Protein AF-A0A497AZU9-F1 (afdb_monomer)

Radius of gyration: 29.43 Å; Cα contacts (8 Å, |Δi|>4): 703; chains: 1; bounding box: 88×83×65 Å

Mean predicted aligned error: 16.85 Å

Secondary structure (DSSP, 8-state):
--SEEE-TTT--EEETTTS-EEEETTEEEEHHHHHHHEEE-TTT--EEEGGGEEEEEE-TTSPEEEHHHHHHTEEEBTTT--EEETTTS-EEE-TTS-EEEHHHHTTEEE-TTT--EEEGGGEEEPTTT--EEEHHHHHTTHHHHHHTS---BPPPPP--TT---SS------EEEEEEE--SS--HHHHHHH-S-EEE--S--SSSEEEE---B-HHHHHHHHHHHHHHTTT----TT-EEEEEEE-TT--HHHHHHHHHHHHHHHHHHHHTS-GGGTS-TTSBPP---TT-HHHHH--SHHHHHHHHHHTS---S-TT-TT-GGGGBSEE-HHHHHHSEEEEEEEEP---HHHHHHHHHHHHHHHHHHHHS-HHHHHHGGGGGG--SHHHHHHHIIIIII--HHHHHHHHHHHHHHHTT-----SSTTTSSS---------------------

pLDDT: mean 79.39, std 19.3, range [24.28, 98.5]

Foldseek 3Di:
DPQWAQAPQPRDIDGNPPFDWDADPNGIHGPVRCVVFWFQAPPPRHIDTPVQWDPVAAAPVRGTHGVVLQVVQWDAAPQPRDTDRNRHADWDADPPRHIHRPVRQVQWDAQPPPRHIDGQVQWDQDPPLRGTHHPVVVVVVLVVVQVLQFDWDAFAADDCPPAAAPLPVDFWKKKKKFDFQASDAPQVQCVVQARWTWDDNNQHSGHTIIIYHTAGHVSNLVRLVRQLVRCVPTHQDLSIWMKMWTAQVVPFPQLVLLLLLLCLLCVVLLLLLAAVSLVPDLQEDRDLDPLVDPQSVPDDHPVSSLCVLLVSQPFPDDLPDPPTSSCSYQFRCSCCVPPNIIMGTRHGHDSDSVVNVLVVLLSSLSSVQSVVDHSVVSVCLNVQVVPVDSVSSNVCCCVPRSVDPVSVVVSVVSSVVRVVVDDDDDPPVVVVPPPPDDPPDDDDDDDDDDDDDDD

Sequence (455 aa):
MDNMFTCKCCNKDFNKMSTRFHYVNDDPICHDCFTENYFSCGHCYKTKNNVEMSMQELNANHTPYCKDCVLNSIKACEHCGEEINILVDPCRSGNNGQYFHIHCRDLYGYCDDCGHWGLKEDLWQSPVSHRQYCSVCQEEGRDEIYLRNCSDFCSERLDLSNNTFKHLRDKRCFGIELECNDENLPYDKVRAETKFGSVHDGSLDCGSEFVSPILQGDKGYNQVKAICDVLKHANVGGCTGYHVHLDARKIDYLVAKKIWALYTVFEDVLFSILPQSRQENSYCRSSILDVSSSYFQAINSYEELEEYWYEHHDCDEDWNDHYNSSRYSGCNLHSYFNQRTIEIRYHSGTTNFEKIMNWVKINQAIFRYAEAHTLQEILDLRNFGNCKTNYGIIRRLFKEVVKSETLWKYYKTRFNKFSSENIQYGRCMKKSMYFTGQIDSVAVNGDATYYSVGG

Solvent-accessible surface area (backbone atoms only — not comparable to full-atom values): 26365 Å² total; per-residue (Å²): 135,87,54,65,47,58,15,74,82,78,71,47,75,46,45,68,90,85,45,72,63,46,72,59,96,86,40,48,30,42,47,67,61,34,67,74,45,33,46,58,20,64,79,82,67,45,79,42,50,52,89,44,48,33,92,86,47,55,46,100,84,73,34,39,31,34,47,68,59,58,64,70,32,52,40,55,16,74,78,83,60,50,83,39,39,68,81,78,45,77,60,42,77,50,99,82,81,41,38,23,45,49,77,60,48,70,48,43,43,53,15,76,80,82,63,51,74,45,49,42,90,62,33,49,64,39,93,81,65,68,48,34,26,37,63,69,58,52,73,69,42,49,70,66,57,57,61,73,38,47,74,75,41,78,45,41,88,60,84,71,73,94,63,48,51,85,85,33,70,59,81,66,40,31,35,44,39,37,30,31,47,26,68,83,63,64,59,70,55,43,58,73,70,35,41,40,14,30,39,78,85,66,87,61,94,38,24,39,34,36,32,47,30,74,25,41,25,35,62,26,52,49,45,52,43,42,48,19,64,72,37,64,81,61,41,54,40,92,86,28,40,27,35,40,33,37,65,28,80,89,53,52,49,70,41,51,52,29,40,53,47,46,50,56,73,39,40,74,54,57,50,42,53,39,64,70,71,51,76,76,38,82,75,26,32,78,71,76,74,58,82,82,38,66,66,64,69,61,54,82,47,56,64,51,49,52,50,54,53,52,73,66,33,86,56,97,61,66,94,84,48,94,77,43,68,51,55,28,26,26,73,13,57,60,41,35,78,77,71,29,21,41,33,38,35,64,42,64,31,62,51,52,50,70,61,54,54,55,48,53,53,47,52,53,23,49,48,55,40,28,68,76,49,56,61,64,66,53,57,52,59,63,70,53,68,83,43,93,41,74,68,50,51,45,53,43,46,29,59,75,48,47,64,36,73,70,58,40,57,56,48,51,56,35,27,61,58,41,53,76,75,60,92,80,89,76,77,71,73,55,76,76,59,80,78,79,73,79,84,74,81,78,77,90,74,87,79,91,77,90,80,88,84,90,131

Nearest PDB structures (foldseek):
  7v8f-assembly1_B  TM=9.271E-01  e=5.088E+00  Homo sapiens
  1wim-assembly1_A  TM=6.284E-01  e=4.067E+00  Homo sapiens
  7dwq-assembly1_D  TM=3.190E-01  e=1.485E+00  Acaryochloris marina MBIC11017
  8wmw-assembly1_D  TM=3.176E-01  e=1.756E+00  Rhodomonas salina

Structure (mmCIF, N/CA/C/O backbone):
data_AF-A0A497AZU9-F1
#
_entry.id   AF-A0A497AZU9-F1
#
loop_
_atom_site.group_PDB
_atom_site.id
_atom_site.type_symbol
_atom_site.label_atom_id
_atom_site.label_alt_id
_atom_site.label_comp_id
_atom_site.label_asym_id
_atom_site.label_entity_id
_atom_site.label_seq_id
_atom_site.pdbx_PDB_ins_code
_atom_site.Cartn_x
_atom_site.Cartn_y
_atom_site.Cartn_z
_atom_site.occupancy
_atom_site.B_iso_or_equiv
_atom_site.auth_seq_id
_atom_site.auth_comp_id
_atom_site.auth_asym_id
_atom_site.auth_atom_id
_atom_site.pdbx_PDB_model_num
ATOM 1 N N . MET A 1 1 ? 62.139 16.225 -14.802 1.00 50.78 1 MET A N 1
ATOM 2 C CA . MET A 1 1 ? 61.943 16.388 -16.256 1.00 50.78 1 MET A CA 1
ATOM 3 C C . MET A 1 1 ? 60.890 15.406 -16.797 1.00 50.78 1 MET A C 1
ATOM 5 O O . MET A 1 1 ? 60.751 15.314 -18.004 1.00 50.78 1 MET A O 1
ATOM 9 N N . ASP A 1 2 ? 60.062 14.771 -15.948 1.00 59.06 2 ASP A N 1
ATOM 10 C CA . ASP A 1 2 ? 59.327 13.544 -16.336 1.00 59.06 2 ASP A CA 1
ATOM 11 C C . ASP A 1 2 ? 57.818 13.730 -16.583 1.00 59.06 2 ASP A C 1
ATOM 13 O O . ASP A 1 2 ? 57.066 12.761 -16.619 1.00 59.06 2 ASP A O 1
ATOM 17 N N . ASN A 1 3 ? 57.350 14.969 -16.761 1.00 73.81 3 ASN A N 1
ATOM 18 C CA . ASN A 1 3 ? 55.922 15.260 -16.975 1.00 73.81 3 ASN A CA 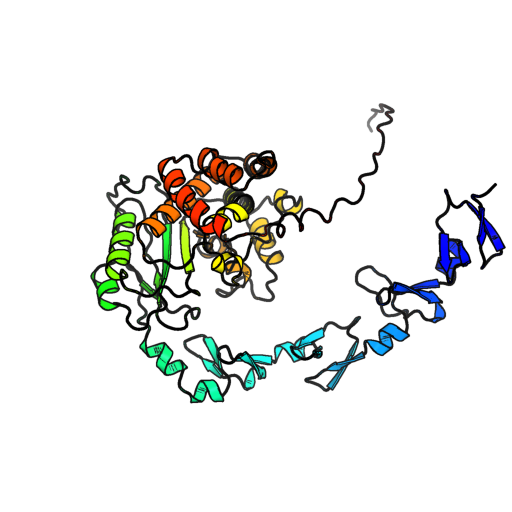1
ATOM 19 C C . ASN A 1 3 ? 55.583 15.620 -18.430 1.00 73.81 3 ASN A C 1
ATOM 21 O O . ASN A 1 3 ? 54.507 16.162 -18.687 1.00 73.81 3 ASN A O 1
ATOM 25 N N . MET A 1 4 ? 56.487 15.346 -19.374 1.00 82.31 4 MET A N 1
ATOM 26 C CA . MET A 1 4 ? 56.285 15.621 -20.796 1.00 82.31 4 MET A CA 1
ATOM 27 C C . MET A 1 4 ? 56.140 14.329 -21.595 1.00 82.31 4 MET A C 1
ATOM 29 O O . MET A 1 4 ? 56.933 13.405 -21.435 1.00 82.31 4 MET A O 1
ATOM 33 N N . PHE A 1 5 ? 55.133 14.287 -22.464 1.00 86.56 5 PHE A N 1
ATOM 34 C CA . PHE A 1 5 ? 54.976 13.254 -23.483 1.00 86.56 5 PHE A CA 1
ATOM 35 C C . PHE A 1 5 ? 55.081 13.874 -24.869 1.00 86.56 5 PHE A C 1
ATOM 37 O O . PHE A 1 5 ? 54.623 14.994 -25.081 1.00 86.56 5 PHE A O 1
ATOM 44 N N . THR A 1 6 ? 55.634 13.122 -25.815 1.00 90.56 6 THR A N 1
ATOM 45 C CA . THR A 1 6 ? 55.623 13.473 -27.236 1.00 90.56 6 THR A CA 1
ATOM 46 C C . THR A 1 6 ? 54.439 12.778 -27.894 1.00 90.56 6 THR A C 1
ATOM 48 O O . THR A 1 6 ? 54.322 11.555 -27.827 1.00 90.56 6 THR A O 1
ATOM 51 N N . CYS A 1 7 ? 53.546 13.541 -28.526 1.00 89.88 7 CYS A N 1
ATOM 52 C CA . CYS A 1 7 ? 52.411 12.977 -29.250 1.00 89.88 7 CYS A CA 1
ATOM 53 C C . CYS A 1 7 ? 52.904 12.128 -30.418 1.00 89.88 7 CYS A C 1
ATOM 55 O O . CYS A 1 7 ? 53.542 12.655 -31.329 1.00 89.88 7 CYS A O 1
ATOM 57 N N . LYS A 1 8 ? 52.537 10.845 -30.449 1.00 92.12 8 LYS A N 1
ATOM 58 C CA . LYS A 1 8 ? 52.919 9.939 -31.543 1.00 92.12 8 LYS A CA 1
ATOM 59 C C . LYS A 1 8 ? 52.416 10.394 -32.920 1.00 92.12 8 LYS A C 1
ATOM 61 O O . LYS A 1 8 ? 53.031 10.073 -33.930 1.00 92.12 8 LYS A O 1
ATOM 66 N N . CYS A 1 9 ? 51.303 11.129 -32.966 1.00 89.56 9 CYS A N 1
ATOM 67 C CA . CYS A 1 9 ? 50.663 11.546 -34.214 1.00 89.56 9 CYS A CA 1
ATOM 68 C C . CYS A 1 9 ? 51.294 12.806 -34.829 1.00 89.56 9 CYS A C 1
ATOM 70 O O . CYS A 1 9 ? 51.512 12.852 -36.035 1.00 89.56 9 CYS A O 1
ATOM 72 N N . CYS A 1 10 ? 51.579 13.836 -34.025 1.00 91.81 10 CYS A N 1
ATOM 73 C CA . CYS A 1 10 ? 52.077 15.128 -34.523 1.00 91.81 10 CYS A CA 1
ATOM 74 C C . CYS A 1 10 ? 53.505 15.471 -34.082 1.00 91.81 10 CYS A C 1
ATOM 76 O O . CYS A 1 10 ? 54.002 16.539 -34.438 1.00 91.81 10 CYS A O 1
ATOM 78 N N . ASN A 1 11 ? 54.157 14.596 -33.308 1.00 91.75 11 ASN A N 1
ATOM 79 C CA . ASN A 1 11 ? 55.500 14.772 -32.744 1.00 91.75 11 ASN A CA 1
ATOM 80 C C . ASN A 1 11 ? 55.682 16.048 -31.897 1.00 91.75 11 ASN A C 1
ATOM 82 O O . ASN A 1 11 ? 56.807 16.504 -31.705 1.00 91.75 11 ASN A O 1
ATOM 86 N N . LYS A 1 12 ? 54.591 16.639 -31.392 1.00 90.50 12 LYS A N 1
ATOM 87 C CA . LYS A 1 12 ? 54.638 17.784 -30.472 1.00 90.50 12 LYS A CA 1
ATOM 88 C C . LYS A 1 12 ? 54.647 17.308 -29.025 1.00 90.50 12 LYS A C 1
ATOM 90 O O . LYS A 1 12 ? 53.899 16.393 -28.672 1.00 90.50 12 LYS A O 1
ATOM 95 N N . ASP A 1 13 ? 55.433 17.979 -28.194 1.00 89.00 13 ASP A N 1
ATOM 96 C CA . ASP A 1 13 ? 55.491 17.706 -26.761 1.00 89.00 13 ASP A CA 1
ATOM 97 C C . ASP A 1 13 ? 54.335 18.384 -26.012 1.00 89.00 13 ASP A C 1
ATOM 99 O O . ASP A 1 13 ? 53.967 19.525 -26.302 1.00 89.00 13 ASP A O 1
ATOM 103 N N . PHE A 1 14 ? 53.768 17.694 -25.024 1.00 83.69 14 PHE A N 1
ATOM 104 C CA . PHE A 1 14 ? 52.689 18.201 -24.177 1.00 83.69 14 PHE A CA 1
ATOM 105 C C . PHE A 1 14 ? 52.859 17.765 -22.716 1.00 83.69 14 PHE A C 1
ATOM 107 O O . PHE A 1 14 ? 53.529 16.778 -22.407 1.00 83.69 14 PHE A O 1
ATOM 114 N N . ASN A 1 15 ? 52.274 18.537 -21.796 1.00 82.75 15 ASN A N 1
ATOM 115 C CA . ASN A 1 15 ? 52.433 18.340 -20.356 1.00 82.75 15 ASN A CA 1
ATOM 116 C C . ASN A 1 15 ? 51.293 17.488 -19.778 1.00 82.75 15 ASN A C 1
ATOM 118 O O . ASN A 1 15 ? 50.124 17.878 -19.826 1.00 82.75 15 ASN A O 1
ATOM 122 N N . LYS A 1 16 ? 51.653 16.366 -19.150 1.00 72.44 16 LYS A N 1
ATOM 123 C CA . LYS A 1 16 ? 50.732 15.386 -18.558 1.00 72.44 16 LYS A CA 1
ATOM 124 C C . LYS A 1 16 ? 49.787 15.969 -17.492 1.00 72.44 16 LYS A C 1
ATOM 126 O O . LYS A 1 16 ? 48.720 15.408 -17.273 1.00 72.44 16 LYS A O 1
ATOM 131 N N . MET A 1 17 ? 50.168 17.056 -16.812 1.00 72.19 17 MET A N 1
ATOM 132 C CA . MET A 1 17 ? 49.390 17.640 -15.706 1.00 72.19 17 MET A CA 1
ATOM 133 C C . MET A 1 17 ? 48.414 18.741 -16.133 1.00 72.19 17 MET A C 1
ATOM 135 O O . MET A 1 17 ? 47.488 19.039 -15.386 1.00 72.19 17 MET A O 1
ATOM 139 N N . SER A 1 18 ? 48.615 19.362 -17.297 1.00 70.38 18 SER A N 1
ATOM 140 C CA . SER A 1 18 ? 47.827 20.528 -17.730 1.00 70.38 18 SER A CA 1
ATOM 141 C C . SER A 1 18 ? 47.106 20.336 -19.060 1.00 70.38 18 SER A C 1
ATOM 143 O O . SER A 1 18 ? 46.336 21.206 -19.459 1.00 70.38 18 SER A O 1
ATOM 145 N N . THR A 1 19 ? 47.335 19.219 -19.755 1.00 75.62 19 THR A N 1
ATOM 146 C CA . THR A 1 19 ? 46.692 18.929 -21.041 1.00 75.62 19 THR A CA 1
ATOM 147 C C . THR A 1 19 ? 45.987 17.583 -21.002 1.00 75.62 19 THR A C 1
ATOM 149 O O . THR A 1 19 ? 46.532 16.592 -20.518 1.00 75.62 19 THR A O 1
ATOM 152 N N . ARG A 1 20 ? 44.752 17.546 -21.512 1.00 81.62 20 ARG A N 1
ATOM 153 C CA . ARG A 1 20 ? 44.037 16.292 -21.755 1.00 81.62 20 ARG A CA 1
ATOM 154 C C . ARG A 1 20 ? 44.795 15.515 -22.838 1.00 81.62 20 ARG A C 1
ATOM 156 O O . ARG A 1 20 ? 45.242 16.099 -23.823 1.00 81.62 20 ARG A O 1
ATOM 163 N N . PHE A 1 21 ? 44.952 14.212 -22.661 1.00 86.69 21 PHE A N 1
ATOM 164 C CA . PHE A 1 21 ? 45.625 13.333 -23.617 1.00 86.69 21 PHE A CA 1
ATOM 165 C C . PHE A 1 21 ? 45.051 11.919 -23.510 1.00 86.69 21 PHE A C 1
ATOM 167 O O . PHE A 1 21 ? 44.324 11.616 -22.562 1.00 86.69 21 PHE A O 1
ATOM 174 N N . HIS A 1 22 ? 45.364 11.071 -24.485 1.00 86.94 22 HIS A N 1
ATOM 175 C CA . HIS A 1 22 ? 44.808 9.726 -24.615 1.00 86.94 22 HIS A CA 1
ATOM 176 C C . HIS A 1 22 ? 45.905 8.710 -24.923 1.00 86.94 22 HIS A C 1
ATOM 178 O O . HIS A 1 22 ? 46.946 9.072 -25.467 1.00 86.94 22 HIS A O 1
ATOM 184 N N . TYR A 1 23 ? 45.661 7.440 -24.605 1.00 87.38 23 TYR A N 1
ATOM 185 C CA . TYR A 1 23 ? 46.525 6.334 -25.015 1.00 87.38 23 TYR A CA 1
ATOM 186 C C . TYR A 1 23 ? 45.858 5.532 -26.128 1.00 87.38 23 TYR A C 1
ATOM 188 O O . TYR A 1 23 ? 44.691 5.151 -26.013 1.00 87.38 23 TYR A O 1
ATOM 196 N N . VAL A 1 24 ? 46.609 5.253 -27.192 1.00 85.88 24 VAL A N 1
ATOM 197 C CA . VAL A 1 24 ? 46.179 4.383 -28.291 1.00 85.88 24 VAL A CA 1
ATOM 198 C C . VAL A 1 24 ? 47.286 3.368 -28.532 1.00 85.88 24 VAL A C 1
ATOM 200 O O . VAL A 1 24 ? 48.375 3.752 -28.937 1.00 85.88 24 VAL A O 1
ATOM 203 N N . ASN A 1 25 ? 47.022 2.084 -28.262 1.00 86.19 25 ASN A N 1
ATOM 204 C CA . ASN A 1 25 ? 48.032 1.014 -28.315 1.00 86.19 25 ASN A CA 1
ATOM 205 C C . ASN A 1 25 ? 49.316 1.371 -27.535 1.00 86.19 25 ASN A C 1
ATOM 207 O O . ASN A 1 25 ? 50.415 1.272 -28.070 1.00 86.19 25 ASN A O 1
ATOM 211 N N . ASP A 1 26 ? 49.152 1.847 -26.297 1.00 87.00 26 ASP A N 1
ATOM 212 C CA . ASP A 1 26 ? 50.219 2.296 -25.383 1.00 87.00 26 ASP A CA 1
ATOM 213 C C . ASP A 1 26 ? 51.006 3.552 -25.811 1.00 87.00 26 ASP A C 1
ATOM 215 O O . ASP A 1 26 ? 51.790 4.084 -25.022 1.00 87.00 26 ASP A O 1
ATOM 219 N N . ASP A 1 27 ? 50.738 4.109 -26.995 1.00 90.62 27 ASP A N 1
ATOM 220 C CA . ASP A 1 27 ? 51.328 5.369 -27.445 1.00 90.62 27 ASP A CA 1
ATOM 221 C C . ASP A 1 27 ? 50.513 6.583 -26.936 1.00 90.62 27 ASP A C 1
ATOM 223 O O . ASP A 1 27 ? 49.280 6.604 -27.062 1.00 90.62 27 ASP A O 1
ATOM 227 N N . PRO A 1 28 ? 51.162 7.627 -26.379 1.00 90.19 28 PRO A N 1
ATOM 228 C CA . PRO A 1 28 ? 50.486 8.845 -25.945 1.00 90.19 28 PRO A CA 1
ATOM 229 C C . PRO A 1 28 ? 50.124 9.745 -27.142 1.00 90.19 28 PRO A C 1
ATOM 231 O O . PRO A 1 28 ? 50.972 10.124 -27.955 1.00 90.19 28 PRO A O 1
ATOM 234 N N . ILE A 1 29 ? 48.854 10.141 -27.220 1.00 90.69 29 ILE A N 1
ATOM 235 C CA . ILE A 1 29 ? 48.280 11.017 -28.249 1.00 90.69 29 ILE A CA 1
ATOM 236 C C . ILE A 1 29 ? 47.712 12.271 -27.573 1.00 90.69 29 ILE A C 1
ATOM 238 O O . ILE A 1 29 ? 46.953 12.171 -26.607 1.00 90.69 29 ILE A O 1
ATOM 242 N N . CYS A 1 30 ? 48.060 13.465 -28.063 1.00 89.38 30 CYS A N 1
ATOM 243 C CA . CYS A 1 30 ? 47.463 14.705 -27.557 1.00 89.38 30 CYS A CA 1
ATOM 244 C C . CYS A 1 30 ? 45.961 14.775 -27.891 1.00 89.38 30 CYS A C 1
ATOM 246 O O . CYS A 1 30 ? 45.497 14.120 -28.824 1.00 89.38 30 CYS A O 1
ATOM 248 N N . HIS A 1 31 ? 45.195 15.572 -27.139 1.00 88.88 31 HIS A N 1
ATOM 249 C CA . HIS A 1 31 ? 43.743 15.661 -27.326 1.00 88.88 31 HIS A CA 1
ATOM 250 C C . HIS A 1 31 ? 43.326 15.999 -28.764 1.00 88.88 31 HIS A C 1
ATOM 252 O O . HIS A 1 31 ? 42.463 15.309 -29.295 1.00 88.88 31 HIS A O 1
ATOM 258 N N . ASP A 1 32 ? 43.974 16.981 -29.393 1.00 88.75 32 ASP A N 1
ATOM 259 C CA . ASP A 1 32 ? 43.631 17.435 -30.748 1.00 88.75 32 ASP A CA 1
ATOM 260 C C . ASP A 1 32 ? 43.850 16.328 -31.789 1.00 88.75 32 ASP A C 1
ATOM 262 O O . ASP A 1 32 ? 42.967 16.013 -32.578 1.00 88.75 32 ASP A O 1
ATOM 266 N N . CYS A 1 33 ? 45.000 15.647 -31.743 1.00 90.38 33 CYS A N 1
ATOM 267 C CA . CYS A 1 33 ? 45.255 14.532 -32.656 1.00 90.38 33 CYS A CA 1
ATOM 268 C C . CYS A 1 33 ? 44.331 13.343 -32.392 1.00 90.38 33 CYS A C 1
ATOM 270 O O . CYS A 1 33 ? 44.035 12.587 -33.319 1.00 90.38 33 CYS A O 1
ATOM 272 N N . PHE A 1 34 ? 43.899 13.154 -31.142 1.00 89.81 34 PHE A N 1
ATOM 273 C CA . PHE A 1 34 ? 42.911 12.138 -30.825 1.00 89.81 34 PHE A CA 1
ATOM 274 C C . PHE A 1 34 ? 41.572 12.481 -31.467 1.00 89.81 34 PHE A C 1
ATOM 276 O O . PHE A 1 34 ? 41.065 11.655 -32.206 1.00 89.81 34 PHE A O 1
ATOM 283 N N . THR A 1 35 ? 41.030 13.683 -31.263 1.00 87.69 35 THR A N 1
ATOM 284 C CA . THR A 1 35 ? 39.728 14.068 -31.832 1.00 87.69 35 THR A CA 1
ATOM 285 C C . THR A 1 35 ? 39.740 14.121 -33.362 1.00 87.69 35 THR A C 1
ATOM 287 O O . THR A 1 35 ? 38.735 13.793 -33.988 1.00 87.69 35 THR A O 1
ATOM 290 N N . GLU A 1 36 ? 40.876 14.457 -33.978 1.00 90.81 36 GLU A N 1
ATOM 291 C CA . GLU A 1 36 ? 41.043 14.445 -35.438 1.00 90.81 36 GLU A CA 1
ATOM 292 C C . GLU A 1 36 ? 41.053 13.030 -36.042 1.00 90.81 36 GLU A C 1
ATOM 294 O O . GLU A 1 36 ? 40.518 12.825 -37.133 1.00 90.81 36 GLU A O 1
ATOM 299 N N . ASN A 1 37 ? 41.641 12.039 -35.357 1.00 91.12 37 ASN A N 1
ATOM 300 C CA . ASN A 1 37 ? 41.957 10.737 -35.967 1.00 91.12 37 ASN A CA 1
ATOM 301 C C . ASN A 1 37 ? 41.270 9.531 -35.312 1.00 91.12 37 ASN A C 1
ATOM 303 O O . ASN A 1 37 ? 41.225 8.458 -35.918 1.00 91.12 37 ASN A O 1
ATOM 307 N N . TYR A 1 38 ? 40.753 9.677 -34.095 1.00 92.25 38 TYR A N 1
ATOM 308 C CA . TYR A 1 38 ? 40.245 8.585 -33.275 1.00 92.25 38 TYR A CA 1
ATOM 309 C C . TYR A 1 38 ? 38.966 8.959 -32.527 1.00 92.25 38 TYR A C 1
ATOM 311 O O . TYR A 1 38 ? 38.677 10.117 -32.231 1.00 92.25 38 TYR A O 1
ATOM 319 N N . PHE A 1 39 ? 38.233 7.926 -32.136 1.00 89.38 39 PHE A N 1
ATOM 320 C CA . PHE A 1 39 ? 37.086 8.040 -31.250 1.00 89.38 39 PHE A CA 1
ATOM 321 C C . PHE A 1 39 ? 36.972 6.793 -30.373 1.00 89.38 39 PHE A C 1
ATOM 323 O O . PHE A 1 39 ? 37.535 5.739 -30.680 1.00 89.38 39 PHE A O 1
ATOM 330 N N . SER A 1 40 ? 36.213 6.897 -29.287 1.00 88.88 40 SER A N 1
ATOM 331 C CA . SER A 1 40 ? 35.855 5.745 -28.458 1.00 88.88 40 SER A CA 1
ATOM 332 C C . SER A 1 40 ? 34.475 5.240 -28.860 1.00 88.88 40 SER A C 1
ATOM 334 O O . SER A 1 40 ? 33.505 5.992 -28.799 1.00 88.88 40 SER A O 1
ATOM 336 N N . CYS A 1 41 ? 34.377 3.972 -29.263 1.00 87.44 41 CYS A N 1
ATOM 337 C CA . CYS A 1 41 ? 33.104 3.377 -29.667 1.00 87.44 41 CYS A CA 1
ATOM 338 C C . CYS A 1 41 ? 32.145 3.252 -28.475 1.00 87.44 41 CYS A C 1
ATOM 340 O O . CYS A 1 41 ? 32.493 2.645 -27.462 1.00 87.44 41 CYS A O 1
ATOM 342 N N . GLY A 1 42 ? 30.912 3.739 -28.625 1.00 85.81 42 GLY A N 1
ATOM 343 C CA . GLY A 1 42 ? 29.888 3.705 -27.576 1.00 85.81 42 GLY A CA 1
ATOM 344 C C . GLY A 1 42 ? 29.380 2.310 -27.178 1.00 85.81 42 GLY A C 1
ATOM 345 O O . GLY A 1 42 ? 28.653 2.214 -26.193 1.00 85.81 42 GLY A O 1
ATOM 346 N N . HIS A 1 43 ? 29.735 1.247 -27.917 1.00 86.12 43 HIS A N 1
ATOM 347 C CA . HIS A 1 43 ? 29.307 -0.134 -27.639 1.00 86.12 43 HIS A CA 1
ATOM 348 C C . HIS A 1 43 ? 30.439 -1.025 -27.114 1.00 86.12 43 HIS A C 1
ATOM 350 O O . HIS A 1 43 ? 30.325 -1.603 -26.038 1.00 86.12 43 HIS A O 1
ATOM 356 N N . CYS A 1 44 ? 31.550 -1.145 -27.852 1.00 88.31 44 CYS A N 1
ATOM 357 C CA . CYS A 1 44 ? 32.672 -1.986 -27.420 1.00 88.31 44 CYS A CA 1
ATOM 358 C C . CYS A 1 44 ? 33.691 -1.252 -26.536 1.00 88.31 44 CYS A C 1
ATOM 360 O O . CYS A 1 44 ? 34.639 -1.883 -26.071 1.00 88.31 44 CYS A O 1
ATOM 362 N N . TYR A 1 45 ? 33.534 0.065 -26.346 1.00 87.62 45 TYR A N 1
ATOM 363 C CA . TYR A 1 45 ? 34.415 0.943 -25.562 1.00 87.62 45 TYR A CA 1
ATOM 364 C C . TYR A 1 45 ? 35.882 0.973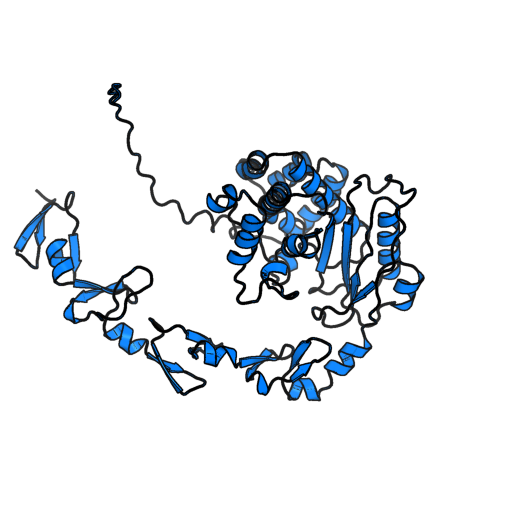 -26.016 1.00 87.62 45 TYR A C 1
ATOM 366 O O . TYR A 1 45 ? 36.740 1.527 -25.331 1.00 87.62 45 TYR A O 1
ATOM 374 N N . LYS A 1 46 ? 36.184 0.402 -27.186 1.00 88.19 46 LYS A N 1
ATOM 375 C CA . LYS A 1 46 ? 37.522 0.424 -27.779 1.00 88.1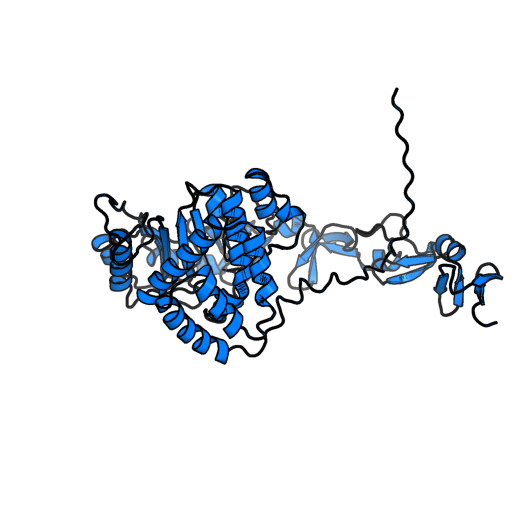9 46 LYS A CA 1
ATOM 376 C C . LYS A 1 46 ? 37.749 1.740 -28.512 1.00 88.19 46 LYS A C 1
ATOM 378 O O . LYS A 1 46 ? 36.849 2.239 -29.192 1.00 88.19 46 LYS A O 1
ATOM 383 N N . THR A 1 47 ? 38.975 2.245 -28.422 1.00 91.19 47 THR A N 1
ATOM 384 C CA . THR A 1 47 ? 39.454 3.317 -29.294 1.00 91.19 47 THR A CA 1
ATOM 385 C C . THR A 1 47 ? 39.575 2.790 -30.718 1.00 91.19 47 THR A C 1
ATOM 387 O O . THR A 1 47 ? 40.188 1.747 -30.952 1.00 91.19 47 THR A O 1
ATOM 390 N N . LYS A 1 48 ? 38.981 3.507 -31.665 1.00 91.75 48 LYS A N 1
ATOM 391 C CA . LYS A 1 48 ? 38.929 3.168 -33.086 1.00 91.75 48 LYS A CA 1
ATOM 392 C C . LYS A 1 48 ? 39.389 4.356 -33.915 1.00 91.75 48 LYS A C 1
ATOM 394 O O . LYS A 1 48 ? 39.316 5.495 -33.454 1.00 91.75 48 LYS A O 1
ATOM 399 N N . ASN A 1 49 ? 39.879 4.100 -35.124 1.00 92.88 49 ASN A N 1
ATOM 400 C CA . ASN A 1 49 ? 40.197 5.186 -36.043 1.00 92.88 49 ASN A CA 1
ATOM 401 C C . ASN A 1 49 ? 38.894 5.800 -36.579 1.00 92.88 49 ASN A C 1
ATOM 403 O O . ASN A 1 49 ? 37.934 5.074 -36.829 1.00 92.88 49 ASN A O 1
ATOM 407 N N . ASN A 1 50 ? 38.857 7.112 -36.811 1.00 91.31 50 ASN A N 1
ATOM 408 C CA . ASN A 1 50 ? 37.679 7.811 -37.333 1.00 91.31 50 ASN A CA 1
ATOM 409 C C . ASN A 1 50 ? 37.158 7.235 -38.666 1.00 91.31 50 ASN A C 1
ATOM 411 O O . ASN A 1 50 ? 35.965 7.331 -38.942 1.00 91.31 50 ASN A O 1
ATOM 415 N N . VAL A 1 51 ? 37.987 6.554 -39.467 1.00 91.00 51 VAL A N 1
ATOM 416 C CA . VAL A 1 51 ? 37.523 5.845 -40.680 1.00 91.00 51 VAL A CA 1
ATOM 417 C C . VAL A 1 51 ? 36.628 4.633 -40.385 1.00 91.00 51 VAL A C 1
ATOM 419 O O . VAL A 1 51 ? 35.848 4.211 -41.243 1.00 91.00 51 VAL A O 1
ATOM 422 N N . GLU A 1 52 ? 36.729 4.059 -39.185 1.00 91.44 52 GLU A N 1
ATOM 423 C CA . GLU A 1 52 ? 35.896 2.953 -38.698 1.00 91.44 52 GLU A CA 1
ATOM 424 C C . GLU A 1 52 ? 34.613 3.454 -38.020 1.00 91.44 52 GLU A C 1
ATOM 426 O O . GLU A 1 52 ? 33.807 2.641 -37.569 1.00 91.44 52 GLU A O 1
ATOM 431 N N . MET A 1 53 ? 34.412 4.770 -37.931 1.00 89.56 53 MET A N 1
ATOM 432 C CA . MET A 1 53 ? 33.230 5.374 -37.327 1.00 89.56 53 MET A CA 1
ATOM 433 C C . MET A 1 53 ? 31.995 5.167 -38.206 1.00 89.56 53 MET A C 1
ATOM 435 O O . MET A 1 53 ? 32.043 5.341 -39.427 1.00 89.56 53 MET A O 1
ATOM 439 N N . SER A 1 54 ? 30.874 4.819 -37.580 1.00 86.56 54 SER A N 1
ATOM 440 C CA . SER A 1 54 ? 29.554 4.959 -38.183 1.00 86.56 54 SER A CA 1
ATOM 441 C C . SER A 1 54 ? 29.086 6.395 -37.963 1.00 86.56 54 SER A C 1
ATOM 443 O O . SER A 1 54 ? 28.824 6.798 -36.834 1.00 86.56 54 SER A O 1
ATOM 445 N N . MET A 1 55 ? 29.020 7.193 -39.033 1.00 71.31 55 MET A N 1
ATOM 446 C CA . MET A 1 55 ? 28.616 8.605 -38.936 1.00 71.31 55 MET A CA 1
ATOM 447 C C . MET A 1 55 ? 27.112 8.798 -38.706 1.00 71.31 55 MET A C 1
ATOM 449 O O . MET A 1 55 ? 26.683 9.908 -38.412 1.00 71.31 55 MET A O 1
ATOM 453 N N . GLN A 1 56 ? 26.315 7.744 -38.880 1.00 72.69 56 GLN A N 1
ATOM 454 C CA . GLN A 1 56 ? 24.855 7.809 -38.808 1.00 72.69 56 GLN A CA 1
ATOM 455 C C . GLN A 1 56 ? 24.304 7.294 -37.475 1.00 72.69 56 GLN A C 1
ATOM 457 O O . GLN A 1 56 ? 23.140 7.531 -37.175 1.00 72.69 56 GLN A O 1
ATOM 462 N N . GLU A 1 57 ? 25.129 6.626 -36.665 1.00 76.12 57 GLU A N 1
ATOM 463 C CA . GLU A 1 57 ? 24.665 5.903 -35.484 1.00 76.12 57 GLU A CA 1
ATOM 464 C C . GLU A 1 57 ? 25.378 6.393 -34.219 1.00 76.12 57 GLU A C 1
ATOM 466 O O . GLU A 1 57 ? 26.567 6.130 -34.000 1.00 76.12 57 GLU A O 1
ATOM 471 N N . LEU A 1 58 ? 24.627 7.120 -33.389 1.00 80.81 58 LEU A N 1
ATOM 472 C CA . LEU A 1 58 ? 25.050 7.638 -32.091 1.00 80.81 58 LEU A CA 1
ATOM 473 C C . LEU A 1 58 ? 24.224 6.987 -30.979 1.00 80.81 58 LEU A C 1
ATOM 475 O O . LEU A 1 58 ? 23.033 6.737 -31.148 1.00 80.81 58 LEU A O 1
ATOM 479 N N . ASN A 1 59 ? 24.839 6.766 -29.819 1.00 75.75 59 ASN A N 1
ATOM 480 C CA . ASN A 1 59 ? 24.108 6.360 -28.619 1.00 75.75 59 ASN A CA 1
ATOM 481 C C . ASN A 1 59 ? 23.370 7.549 -27.966 1.00 75.75 59 ASN A C 1
ATOM 483 O O . ASN A 1 59 ? 23.570 8.705 -28.342 1.00 75.75 59 ASN A O 1
ATOM 487 N N . ALA A 1 60 ? 22.587 7.283 -26.914 1.00 74.62 60 ALA A N 1
ATOM 488 C CA . ALA A 1 60 ? 21.844 8.305 -26.160 1.00 74.62 60 ALA A CA 1
A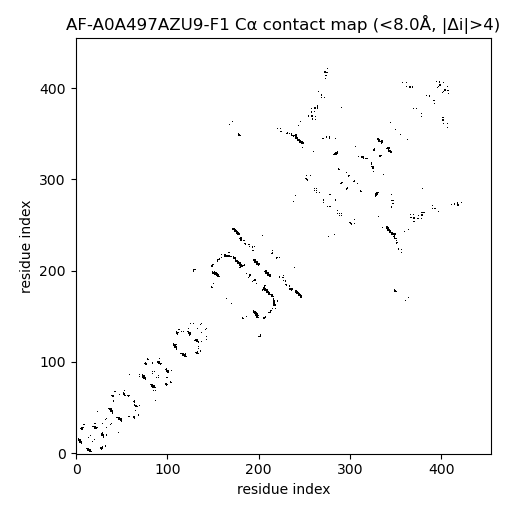TOM 489 C C . ALA A 1 60 ? 22.713 9.454 -25.593 1.00 74.62 60 ALA A C 1
ATOM 491 O O . ALA A 1 60 ? 22.216 10.549 -25.345 1.00 74.62 60 ALA A O 1
ATOM 492 N N . ASN A 1 61 ? 24.021 9.233 -25.427 1.00 77.62 61 ASN A N 1
ATOM 493 C CA . ASN A 1 61 ? 24.990 10.230 -24.961 1.00 77.62 61 ASN A CA 1
ATOM 494 C C . ASN A 1 61 ? 25.759 10.897 -26.120 1.00 77.62 61 ASN A C 1
ATOM 496 O O . ASN A 1 61 ? 26.837 11.448 -25.896 1.00 77.62 61 ASN A O 1
ATOM 500 N N . HIS A 1 62 ? 25.254 10.821 -27.356 1.00 82.12 62 HIS A N 1
ATOM 501 C CA . HIS A 1 62 ? 25.884 11.358 -28.570 1.00 82.12 62 HIS A CA 1
ATOM 502 C C . HIS A 1 62 ? 27.289 10.795 -28.860 1.00 82.12 62 HIS A C 1
ATOM 504 O O . HIS A 1 62 ? 28.134 11.466 -29.453 1.00 82.12 62 HIS A O 1
ATOM 510 N N . THR A 1 63 ? 27.565 9.555 -28.445 1.00 84.25 63 THR A N 1
ATOM 511 C CA . THR A 1 63 ? 28.834 8.868 -28.734 1.00 84.25 63 THR A CA 1
ATOM 512 C C . THR A 1 63 ? 28.673 7.950 -29.950 1.00 84.25 63 THR A C 1
ATOM 514 O O . THR A 1 63 ? 27.723 7.165 -29.970 1.00 84.25 63 THR A O 1
ATOM 517 N N . PRO A 1 64 ? 29.585 7.988 -30.937 1.00 89.44 64 PRO A N 1
ATOM 518 C CA . PRO A 1 64 ? 29.465 7.178 -32.144 1.00 89.44 64 PRO A CA 1
ATOM 519 C C . PRO A 1 64 ? 29.820 5.703 -31.939 1.00 89.44 64 PRO A C 1
ATOM 521 O O . PRO A 1 64 ? 30.616 5.332 -31.068 1.00 89.44 64 PRO A O 1
ATOM 524 N N . TYR A 1 65 ? 29.256 4.850 -32.793 1.00 90.81 65 TYR A N 1
ATOM 525 C CA . TYR A 1 65 ? 29.610 3.434 -32.880 1.00 90.81 65 TYR A CA 1
ATOM 526 C C . TYR A 1 65 ? 30.656 3.171 -33.968 1.00 90.81 65 TYR A C 1
ATOM 528 O O . TYR A 1 65 ? 30.795 3.930 -34.924 1.00 90.81 65 TYR A O 1
ATOM 536 N N . CYS A 1 66 ? 31.405 2.073 -33.844 1.00 92.25 66 CYS A N 1
ATOM 537 C CA . CYS A 1 66 ? 32.259 1.597 -34.931 1.00 92.25 66 CYS A CA 1
ATOM 538 C C . CYS A 1 66 ? 31.484 0.673 -35.874 1.00 92.25 66 CYS A C 1
ATOM 540 O O . CYS A 1 66 ? 30.609 -0.068 -35.425 1.00 92.25 66 CYS A O 1
ATOM 542 N N . LYS A 1 67 ? 31.857 0.661 -37.158 1.00 92.00 67 LYS A N 1
ATOM 543 C CA . LYS A 1 67 ? 31.216 -0.132 -38.222 1.00 92.00 67 LYS A CA 1
ATOM 544 C C . LYS A 1 67 ? 31.050 -1.608 -37.850 1.00 92.00 67 LYS A C 1
ATOM 546 O O . LYS A 1 67 ? 29.978 -2.160 -38.050 1.00 92.00 67 LYS A O 1
ATOM 551 N N . ASP A 1 68 ? 32.058 -2.221 -37.229 1.00 91.50 68 ASP A N 1
ATOM 552 C CA . ASP A 1 68 ? 31.969 -3.622 -36.789 1.00 91.50 68 ASP A CA 1
ATOM 553 C C . ASP A 1 68 ? 30.865 -3.851 -35.749 1.00 91.50 68 ASP A C 1
ATOM 555 O O . ASP A 1 68 ? 30.206 -4.885 -35.767 1.00 91.50 68 ASP A O 1
ATOM 559 N N . CYS A 1 69 ? 30.674 -2.919 -34.809 1.00 90.19 69 CYS A N 1
ATOM 560 C CA . CYS A 1 69 ? 29.639 -3.061 -33.783 1.00 90.19 69 CYS A CA 1
ATOM 561 C C . CYS A 1 69 ? 28.252 -2.960 -34.412 1.00 90.19 69 CYS A C 1
ATOM 563 O O . CYS A 1 69 ? 27.412 -3.791 -34.101 1.00 90.19 69 CYS A O 1
ATOM 565 N N . VAL A 1 70 ? 28.079 -2.007 -35.332 1.00 89.56 70 VAL A N 1
ATOM 566 C CA . VAL A 1 70 ? 26.852 -1.803 -36.116 1.00 89.56 70 VAL A CA 1
ATOM 567 C C . VAL A 1 70 ? 26.512 -3.036 -36.959 1.00 89.56 70 VAL A C 1
ATOM 569 O O . VAL A 1 70 ? 25.387 -3.513 -36.958 1.00 89.56 70 VAL A O 1
ATOM 572 N N . LEU A 1 71 ? 27.491 -3.624 -37.649 1.00 89.38 71 LEU A N 1
ATOM 573 C CA . LEU A 1 71 ? 27.244 -4.819 -38.463 1.00 89.38 71 LEU A CA 1
ATOM 574 C C . LEU A 1 71 ? 26.901 -6.047 -37.607 1.00 89.38 71 LEU A C 1
ATOM 576 O O . LEU A 1 71 ? 26.050 -6.848 -37.978 1.00 89.38 71 LEU A O 1
ATOM 580 N N . ASN A 1 72 ? 27.541 -6.199 -36.445 1.00 90.00 72 ASN A N 1
ATOM 581 C CA . ASN A 1 72 ? 27.292 -7.334 -35.553 1.00 90.00 72 ASN A CA 1
ATOM 582 C C . ASN A 1 72 ? 25.989 -7.205 -34.746 1.00 90.00 72 ASN A C 1
ATOM 584 O O . ASN A 1 72 ? 25.512 -8.206 -34.192 1.00 90.00 72 ASN A O 1
ATOM 588 N N . SER A 1 73 ? 25.415 -6.004 -34.663 1.00 88.62 73 SER A N 1
ATOM 589 C CA . SER A 1 73 ? 24.142 -5.741 -33.993 1.00 88.62 73 SER A CA 1
ATOM 590 C C . SER A 1 73 ? 22.923 -5.960 -34.879 1.00 88.62 73 SER A C 1
ATOM 592 O O . SER A 1 73 ? 21.811 -5.974 -34.358 1.00 88.62 73 SER A O 1
ATOM 594 N N . ILE A 1 74 ? 23.103 -6.216 -36.175 1.00 91.50 74 ILE A N 1
ATOM 595 C CA . ILE A 1 74 ? 21.995 -6.603 -37.048 1.00 91.50 74 ILE A CA 1
ATOM 596 C C . ILE A 1 74 ? 21.505 -8.005 -36.643 1.00 91.50 74 ILE A C 1
ATOM 598 O O . ILE A 1 74 ? 22.285 -8.960 -36.497 1.00 91.50 74 ILE A O 1
ATOM 602 N N . LYS A 1 75 ? 20.202 -8.109 -36.386 1.00 92.19 75 LYS A N 1
ATOM 603 C CA . LYS A 1 75 ? 19.456 -9.327 -36.048 1.00 92.19 75 LYS A CA 1
ATOM 604 C C . LYS A 1 75 ? 18.206 -9.384 -36.913 1.00 92.19 75 LYS A C 1
ATOM 606 O O . LYS A 1 75 ? 17.676 -8.347 -37.279 1.00 92.19 75 LYS A O 1
ATOM 611 N N . ALA A 1 76 ? 17.717 -10.579 -37.218 1.00 92.81 76 ALA A N 1
ATOM 612 C CA . ALA A 1 76 ? 16.410 -10.717 -37.849 1.00 92.81 76 ALA A CA 1
ATOM 613 C C . ALA A 1 76 ? 15.311 -10.622 -36.785 1.00 92.81 76 ALA A C 1
ATOM 615 O O . ALA A 1 76 ? 15.448 -11.182 -35.693 1.00 92.81 76 ALA A O 1
ATOM 616 N N . CYS A 1 77 ? 14.222 -9.931 -37.108 1.00 91.31 77 CYS A N 1
ATOM 617 C CA . CYS A 1 77 ? 13.009 -9.971 -36.316 1.00 91.31 77 CYS A CA 1
ATOM 618 C C . CYS A 1 77 ? 12.398 -11.373 -36.376 1.00 91.31 77 CYS A C 1
ATOM 620 O O . CYS A 1 77 ? 12.095 -11.867 -37.456 1.00 91.31 77 CYS A O 1
ATOM 622 N N . GLU A 1 78 ? 12.124 -11.976 -35.224 1.00 89.50 78 GLU A N 1
ATOM 623 C CA . GLU A 1 78 ? 11.551 -13.325 -35.157 1.00 89.50 78 GLU A CA 1
ATOM 624 C C . GLU A 1 78 ? 10.141 -13.418 -35.775 1.00 89.50 78 GLU A C 1
ATOM 626 O O . GLU A 1 78 ? 9.744 -14.473 -36.255 1.00 89.50 78 GLU A O 1
ATOM 631 N N . HIS A 1 79 ? 9.379 -12.319 -35.772 1.00 89.25 79 HIS A N 1
ATOM 632 C CA . HIS A 1 79 ? 8.018 -12.296 -36.311 1.00 89.25 79 HIS A CA 1
ATOM 633 C C . HIS A 1 79 ? 7.980 -12.011 -37.817 1.00 89.25 79 HIS A C 1
ATOM 635 O O . HIS A 1 79 ? 7.441 -12.805 -38.580 1.00 89.25 79 HIS A O 1
ATOM 641 N N . CYS A 1 80 ? 8.533 -10.873 -38.254 1.00 91.81 80 CYS A N 1
ATOM 642 C CA . CYS A 1 80 ? 8.430 -10.439 -39.651 1.00 91.81 80 CYS A CA 1
ATOM 643 C C . CYS A 1 80 ? 9.638 -10.820 -40.519 1.00 91.81 80 CYS A C 1
ATOM 645 O O . CYS A 1 80 ? 9.568 -10.681 -41.734 1.00 91.81 80 CYS A O 1
ATOM 647 N N . GLY A 1 81 ? 10.744 -11.280 -39.927 1.00 90.56 81 GLY A N 1
ATOM 648 C CA . GLY A 1 81 ? 11.973 -11.639 -40.643 1.00 90.56 81 GLY A CA 1
ATOM 649 C C . GLY A 1 81 ? 12.840 -10.457 -41.090 1.00 90.56 81 GLY A C 1
ATOM 650 O O . GLY A 1 81 ? 13.979 -10.677 -41.493 1.00 90.56 81 GLY A O 1
ATOM 651 N N . GLU A 1 82 ? 12.339 -9.225 -40.992 1.00 94.00 82 GLU A N 1
ATOM 652 C CA . GLU A 1 82 ? 13.072 -8.009 -41.362 1.00 94.00 82 GLU A CA 1
ATOM 653 C C . GLU A 1 82 ? 14.256 -7.735 -40.421 1.00 94.00 82 GLU A C 1
ATOM 655 O O . GLU A 1 82 ? 14.247 -8.125 -39.248 1.00 94.00 82 GLU A O 1
ATOM 660 N N . GLU A 1 83 ? 15.278 -7.055 -40.935 1.00 93.12 83 GLU A N 1
ATOM 661 C CA . GLU A 1 83 ? 16.487 -6.714 -40.180 1.00 93.12 83 GLU A CA 1
ATOM 662 C C . GLU A 1 83 ? 16.217 -5.646 -39.105 1.00 93.12 83 GLU A C 1
ATOM 664 O O . GLU A 1 83 ? 15.507 -4.672 -39.334 1.00 93.12 83 GLU A O 1
ATOM 669 N N . ILE A 1 84 ? 16.824 -5.831 -37.933 1.00 91.25 84 ILE A N 1
ATOM 670 C CA . ILE A 1 84 ? 16.815 -4.932 -36.777 1.00 91.25 84 ILE A CA 1
ATOM 671 C C . ILE A 1 84 ? 18.264 -4.667 -36.390 1.00 91.25 84 ILE A C 1
ATOM 673 O O . ILE A 1 84 ? 18.987 -5.606 -36.044 1.00 91.25 84 ILE A O 1
ATOM 677 N N . ASN A 1 85 ? 18.689 -3.411 -36.338 1.00 90.31 85 ASN A N 1
ATOM 678 C CA . ASN A 1 85 ? 19.939 -3.053 -35.686 1.00 90.31 85 ASN A CA 1
ATOM 679 C C . ASN A 1 85 ? 19.697 -2.770 -34.197 1.00 90.31 85 ASN A C 1
ATOM 681 O O . ASN A 1 85 ? 19.298 -1.676 -33.813 1.00 90.31 85 ASN A O 1
ATOM 685 N N . ILE A 1 86 ? 20.016 -3.727 -33.322 1.00 87.19 86 ILE A N 1
ATOM 686 C CA . ILE A 1 86 ? 19.689 -3.642 -31.884 1.00 87.19 86 ILE A CA 1
ATOM 687 C C . ILE A 1 86 ? 20.440 -2.539 -31.108 1.00 87.19 86 ILE A C 1
ATOM 689 O O . ILE A 1 86 ? 20.212 -2.381 -29.910 1.00 87.19 86 ILE A O 1
ATOM 693 N N . LEU A 1 87 ? 21.375 -1.818 -31.742 1.00 83.44 87 LEU A N 1
ATOM 694 C CA . LEU A 1 87 ? 22.067 -0.675 -31.130 1.00 83.44 87 LEU A CA 1
ATOM 695 C C . LEU A 1 87 ? 21.363 0.661 -31.364 1.00 83.44 87 LEU A C 1
ATOM 697 O O . LEU A 1 87 ? 21.575 1.580 -30.574 1.00 83.44 87 LEU A O 1
ATOM 701 N N . VAL A 1 88 ? 20.566 0.777 -32.427 1.00 78.81 88 VAL A N 1
ATOM 702 C CA . VAL A 1 88 ? 19.933 2.045 -32.829 1.00 78.81 88 VAL A CA 1
ATOM 703 C C . VAL A 1 88 ? 18.440 1.927 -33.067 1.00 78.81 88 VAL A C 1
ATOM 705 O O . VAL A 1 88 ? 17.720 2.896 -32.835 1.00 78.81 88 VAL A O 1
ATOM 708 N N . ASP A 1 89 ? 17.966 0.753 -33.475 1.00 83.12 89 ASP A N 1
ATOM 709 C CA . ASP A 1 89 ? 16.556 0.517 -33.707 1.00 83.12 89 ASP A CA 1
ATOM 710 C C . ASP A 1 89 ? 15.865 0.127 -32.400 1.00 83.12 89 ASP A C 1
ATOM 712 O O . ASP A 1 89 ? 16.342 -0.740 -31.652 1.00 83.12 89 ASP A O 1
ATOM 716 N N . PRO A 1 90 ? 14.701 0.725 -32.119 1.00 80.81 90 PRO A N 1
ATOM 717 C CA . PRO A 1 90 ? 13.914 0.355 -30.964 1.00 80.81 90 PRO A CA 1
ATOM 718 C C . PRO A 1 90 ? 13.369 -1.073 -31.153 1.00 80.81 90 PRO A C 1
ATOM 720 O O . PRO A 1 90 ? 12.602 -1.364 -32.075 1.00 80.81 90 PRO A O 1
ATOM 723 N N . CYS A 1 91 ? 13.778 -1.986 -30.271 1.00 85.38 91 CYS A N 1
ATOM 724 C CA . CYS A 1 91 ? 13.447 -3.409 -30.343 1.00 85.38 91 CYS A CA 1
ATOM 725 C C . CYS A 1 91 ? 13.254 -4.023 -28.949 1.00 85.38 91 CYS A C 1
ATOM 727 O O . CYS A 1 91 ? 13.668 -3.458 -27.936 1.00 85.38 91 CYS A O 1
ATOM 729 N N . ARG A 1 92 ? 12.615 -5.196 -28.890 1.00 82.25 92 ARG A N 1
ATOM 730 C CA . ARG A 1 92 ? 12.416 -5.964 -27.651 1.00 82.25 92 ARG A CA 1
ATOM 731 C C . ARG A 1 92 ? 13.039 -7.354 -27.780 1.00 82.25 92 ARG A C 1
ATOM 733 O O . ARG A 1 92 ? 12.947 -7.987 -28.833 1.00 82.25 92 ARG A O 1
ATOM 740 N N . SER A 1 93 ? 13.652 -7.842 -26.703 1.00 79.69 93 SER A N 1
ATOM 741 C CA . SER A 1 93 ? 14.151 -9.217 -26.619 1.00 79.69 93 SER A CA 1
ATOM 742 C C . SER A 1 93 ? 13.062 -10.179 -26.129 1.00 79.69 93 SER A C 1
ATOM 744 O O . SER A 1 93 ? 12.221 -9.834 -25.299 1.00 79.69 93 SER A O 1
ATOM 746 N N . GLY A 1 94 ? 13.065 -11.398 -26.668 1.00 72.25 94 GLY A N 1
ATOM 747 C CA . GLY A 1 94 ? 12.239 -12.514 -26.209 1.00 72.25 94 GLY A CA 1
ATOM 748 C C . GLY A 1 94 ? 12.959 -13.417 -25.202 1.00 72.25 94 GLY A C 1
ATOM 749 O O . GLY A 1 94 ? 14.152 -13.266 -24.941 1.00 72.25 94 GLY A O 1
ATOM 750 N N . ASN A 1 95 ? 12.238 -14.415 -24.682 1.00 67.06 95 ASN A N 1
ATOM 751 C CA . ASN A 1 95 ? 12.715 -15.289 -23.599 1.00 67.06 95 ASN A CA 1
ATOM 752 C C . ASN A 1 95 ? 13.903 -16.194 -23.990 1.00 67.06 95 ASN A C 1
ATOM 754 O O . ASN A 1 95 ? 14.640 -16.630 -23.112 1.00 67.06 95 ASN A O 1
ATOM 758 N N . ASN A 1 96 ? 14.128 -16.431 -25.289 1.00 72.75 96 ASN A N 1
ATOM 759 C CA . ASN A 1 96 ? 15.160 -17.343 -25.803 1.00 72.75 96 ASN A CA 1
ATOM 760 C C . ASN A 1 96 ? 16.207 -16.643 -26.692 1.00 72.75 96 ASN A C 1
ATOM 762 O O . ASN A 1 96 ? 16.722 -17.237 -27.635 1.00 72.75 96 ASN A O 1
ATOM 766 N N . GLY A 1 97 ? 16.509 -15.366 -26.428 1.00 75.50 97 GLY A N 1
ATOM 767 C CA . GLY A 1 97 ? 17.491 -14.604 -27.220 1.00 75.50 97 GLY A CA 1
ATOM 768 C C . GLY A 1 97 ? 16.992 -14.171 -28.605 1.00 75.50 97 GLY A C 1
ATOM 769 O O . GLY A 1 97 ? 17.789 -13.783 -29.454 1.00 75.50 97 GLY A O 1
ATOM 770 N N . GLN A 1 98 ? 15.678 -14.239 -28.823 1.00 85.44 98 GLN A N 1
ATOM 771 C CA . GLN A 1 98 ? 14.995 -13.719 -30.008 1.00 85.44 98 GLN A CA 1
ATOM 772 C C . GLN A 1 98 ? 14.900 -12.191 -29.942 1.00 85.44 98 GLN A C 1
ATOM 774 O O . GLN A 1 98 ? 14.816 -11.624 -28.850 1.00 85.44 98 GLN A O 1
ATOM 779 N N . TYR A 1 99 ? 14.847 -11.534 -31.099 1.00 87.00 99 TYR A N 1
ATOM 780 C CA . TYR A 1 99 ? 14.656 -10.089 -31.210 1.00 87.00 99 TYR A CA 1
ATOM 781 C C . TYR A 1 99 ? 13.407 -9.780 -32.025 1.00 87.00 99 TYR A C 1
ATOM 783 O O . TYR A 1 99 ? 13.094 -10.461 -32.999 1.00 87.00 99 TYR A O 1
ATOM 791 N N . PHE A 1 100 ? 12.688 -8.744 -31.617 1.00 87.69 100 PHE A N 1
ATOM 792 C CA . PHE A 1 100 ? 11.453 -8.315 -32.250 1.00 87.69 100 PHE A CA 1
ATOM 793 C C . PHE A 1 100 ? 11.483 -6.806 -32.467 1.00 87.69 100 PHE A C 1
ATOM 795 O O . PHE A 1 100 ? 11.915 -6.063 -31.581 1.00 87.69 100 PHE A O 1
ATOM 802 N N . HIS A 1 101 ? 10.949 -6.340 -33.596 1.00 90.50 101 HIS A N 1
ATOM 803 C CA . HIS A 1 101 ? 10.478 -4.961 -33.681 1.00 90.50 101 HIS A CA 1
ATOM 804 C C . HIS A 1 101 ? 9.441 -4.729 -32.578 1.00 90.50 101 HIS A C 1
ATOM 806 O O . HIS A 1 101 ? 8.695 -5.654 -32.252 1.00 90.50 101 HIS A O 1
ATOM 812 N N . ILE A 1 102 ? 9.360 -3.510 -32.032 1.00 82.94 102 ILE A N 1
ATOM 813 C CA . ILE A 1 102 ? 8.400 -3.193 -30.956 1.00 82.94 102 ILE A CA 1
ATOM 814 C C . ILE A 1 102 ? 6.984 -3.636 -31.338 1.00 82.94 102 ILE A C 1
ATOM 816 O O . ILE A 1 102 ? 6.430 -4.521 -30.695 1.00 82.94 102 ILE A O 1
ATOM 820 N N . HIS A 1 103 ? 6.476 -3.140 -32.468 1.00 85.25 103 HIS A N 1
ATOM 821 C CA . HIS A 1 103 ? 5.127 -3.457 -32.941 1.00 85.25 103 HIS A CA 1
ATOM 822 C C . HIS A 1 103 ? 4.912 -4.956 -33.203 1.00 85.25 103 HIS A C 1
ATOM 824 O O . HIS A 1 103 ? 3.807 -5.455 -33.044 1.00 85.25 103 HIS A O 1
ATOM 830 N N . CYS A 1 104 ? 5.961 -5.691 -33.586 1.00 86.88 104 CYS A N 1
ATOM 831 C CA . CYS A 1 104 ? 5.887 -7.136 -33.779 1.00 86.88 104 CYS A CA 1
ATOM 832 C C . CYS A 1 104 ? 5.804 -7.887 -32.447 1.00 86.88 104 CYS A C 1
ATOM 834 O O . CYS A 1 104 ? 5.087 -8.876 -32.352 1.00 86.88 104 CYS A O 1
ATOM 836 N N . ARG A 1 105 ? 6.531 -7.441 -31.413 1.00 85.25 105 ARG A N 1
ATOM 837 C CA . ARG A 1 105 ? 6.461 -8.033 -30.068 1.00 85.25 105 ARG A CA 1
ATOM 838 C C . ARG A 1 105 ? 5.082 -7.833 -29.451 1.00 85.25 105 ARG A C 1
ATOM 840 O O . ARG A 1 105 ? 4.601 -8.736 -28.774 1.00 85.25 105 ARG A O 1
ATOM 847 N N . ASP A 1 106 ? 4.464 -6.685 -29.709 1.00 84.88 106 ASP A N 1
ATOM 848 C CA . ASP A 1 106 ? 3.170 -6.302 -29.138 1.00 84.88 106 ASP A CA 1
ATOM 849 C C . ASP A 1 106 ? 2.010 -7.188 -29.627 1.00 84.88 106 ASP A C 1
ATOM 851 O O . ASP A 1 106 ? 0.968 -7.255 -28.968 1.00 84.88 106 ASP A O 1
ATOM 855 N N . LEU A 1 107 ? 2.207 -7.918 -30.733 1.00 82.75 107 LEU A N 1
ATOM 856 C CA . LEU A 1 107 ? 1.277 -8.931 -31.245 1.00 82.75 107 LEU A CA 1
ATOM 857 C C . LEU A 1 107 ? 1.290 -10.233 -30.438 1.00 82.75 107 LEU A C 1
ATOM 859 O O . LEU A 1 107 ? 0.416 -11.071 -30.632 1.00 82.75 107 LEU A O 1
ATOM 863 N N . TYR A 1 108 ? 2.260 -10.425 -29.546 1.00 84.31 108 TYR A N 1
ATOM 864 C CA . TYR A 1 108 ? 2.392 -11.636 -28.744 1.00 84.31 108 TYR A CA 1
ATOM 865 C C . TYR A 1 108 ? 1.986 -11.395 -27.288 1.00 84.31 108 TYR A C 1
ATOM 867 O O . TYR A 1 108 ? 2.112 -10.293 -26.753 1.00 84.31 108 TYR A O 1
ATOM 875 N N . GLY A 1 109 ? 1.514 -12.453 -26.643 1.00 83.19 109 GLY A N 1
ATOM 876 C CA . GLY A 1 109 ? 1.150 -12.496 -25.234 1.00 83.19 109 GLY A CA 1
ATOM 877 C C . GLY A 1 109 ? 1.600 -13.806 -24.597 1.00 83.19 109 GLY A C 1
ATOM 878 O O . GLY A 1 109 ? 2.299 -14.620 -25.211 1.00 83.19 109 GLY A O 1
ATOM 879 N N . TYR A 1 110 ? 1.194 -14.017 -23.352 1.00 83.94 110 TYR A N 1
ATOM 880 C CA . TYR A 1 110 ? 1.439 -15.260 -22.634 1.00 83.94 110 TYR A CA 1
ATOM 881 C C . TYR A 1 110 ? 0.134 -15.805 -22.076 1.00 83.94 110 TYR A C 1
ATOM 883 O O . TYR A 1 110 ? -0.699 -15.050 -21.596 1.00 83.94 110 TYR A O 1
ATOM 891 N N . CYS A 1 111 ? -0.023 -17.123 -22.106 1.00 79.44 111 CYS A N 1
ATOM 892 C CA . CYS A 1 111 ? -1.070 -17.805 -21.363 1.00 79.44 111 CYS A CA 1
ATOM 893 C C . CYS A 1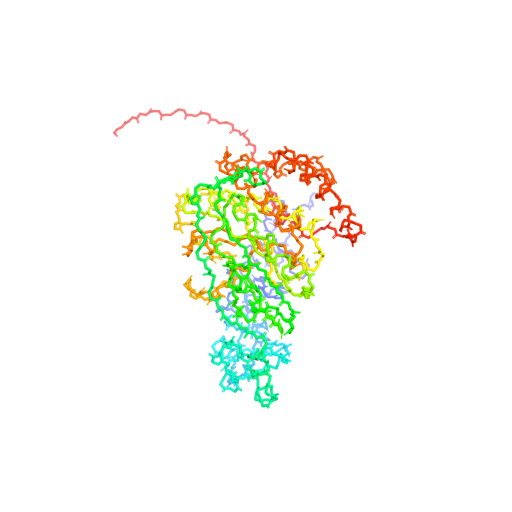 111 ? -0.832 -17.593 -19.862 1.00 79.44 111 CYS A C 1
ATOM 895 O O . CYS A 1 111 ? 0.231 -17.960 -19.357 1.00 79.44 111 CYS A O 1
ATOM 897 N N . ASP A 1 112 ? -1.819 -17.042 -19.156 1.00 75.31 112 ASP A N 1
ATOM 898 C CA . ASP A 1 112 ? -1.734 -16.711 -17.726 1.00 75.31 112 ASP A CA 1
ATOM 899 C C . ASP A 1 112 ? -1.589 -17.939 -16.815 1.00 75.31 112 ASP A C 1
ATOM 901 O O . ASP A 1 112 ? -1.266 -17.811 -15.636 1.00 75.31 112 ASP A O 1
ATOM 905 N N . ASP A 1 113 ? -1.826 -19.128 -17.362 1.00 71.44 113 ASP A N 1
ATOM 906 C CA . ASP A 1 113 ? -1.876 -20.380 -16.620 1.00 71.44 113 ASP A CA 1
ATOM 907 C C . ASP A 1 113 ? -0.614 -21.235 -16.826 1.00 71.44 113 ASP A C 1
ATOM 909 O O . ASP A 1 113 ? 0.118 -21.521 -15.881 1.00 71.44 113 ASP A O 1
ATOM 913 N N . CYS A 1 114 ? -0.281 -21.587 -18.073 1.00 76.88 114 CYS A N 1
ATOM 914 C CA . CYS A 1 114 ? 0.923 -22.380 -18.358 1.00 76.88 114 CYS A CA 1
ATOM 915 C C . CYS A 1 114 ? 2.161 -21.544 -18.721 1.00 76.88 114 CYS A C 1
ATOM 917 O O . CYS A 1 114 ? 3.235 -22.106 -18.943 1.00 76.88 114 CYS A O 1
ATOM 919 N N . GLY A 1 115 ? 2.028 -20.218 -18.840 1.00 74.94 115 GLY A N 1
ATOM 920 C CA . GLY A 1 115 ? 3.111 -19.331 -19.275 1.00 74.94 115 GLY A CA 1
ATOM 921 C C . GLY A 1 115 ? 3.503 -19.498 -20.747 1.00 74.94 115 GLY A C 1
ATOM 922 O O . GLY A 1 115 ? 4.551 -19.000 -21.163 1.00 74.94 115 GLY A O 1
ATOM 923 N N . HIS A 1 116 ? 2.701 -20.216 -21.544 1.00 80.00 116 HIS A N 1
ATOM 924 C CA . HIS A 1 116 ? 2.955 -20.400 -22.971 1.00 80.00 116 HIS A CA 1
ATOM 925 C C . HIS A 1 116 ? 2.966 -19.054 -23.699 1.00 80.00 116 HIS A C 1
ATOM 927 O O . HIS A 1 116 ? 1.993 -18.311 -23.633 1.00 80.00 116 HIS A O 1
ATOM 933 N N . TRP A 1 117 ? 4.051 -18.768 -24.414 1.00 80.19 117 TRP A N 1
ATOM 934 C CA . TRP A 1 117 ? 4.230 -17.548 -25.195 1.00 80.19 117 TRP A CA 1
ATOM 935 C C . TRP A 1 117 ? 3.754 -17.752 -26.639 1.00 80.19 117 TRP A C 1
ATOM 937 O O . TRP A 1 117 ? 4.269 -18.640 -27.319 1.00 80.19 117 TRP A O 1
ATOM 947 N N . GLY A 1 118 ? 2.826 -16.920 -27.118 1.00 81.69 118 GLY A N 1
ATOM 948 C CA . GLY A 1 118 ? 2.199 -17.071 -28.438 1.00 81.69 118 GLY A CA 1
ATOM 949 C C . GLY A 1 118 ? 1.603 -15.769 -28.976 1.00 81.69 118 GLY A C 1
ATOM 950 O O . GLY A 1 118 ? 1.699 -14.730 -28.324 1.00 81.69 118 GLY A O 1
ATOM 951 N N . LEU A 1 119 ? 1.026 -15.803 -30.180 1.00 83.50 119 LEU A N 1
ATOM 952 C CA . LEU A 1 119 ? 0.323 -14.650 -30.752 1.00 83.50 119 LEU A CA 1
ATOM 953 C C . LEU A 1 119 ? -0.950 -14.369 -29.947 1.00 83.50 119 LEU A C 1
ATOM 955 O O . LEU A 1 119 ? -1.669 -15.294 -29.586 1.00 83.50 119 LEU A O 1
ATOM 959 N N . LYS A 1 120 ? -1.257 -13.095 -29.689 1.00 85.00 120 LYS A N 1
ATOM 960 C CA . LYS A 1 120 ? -2.468 -12.689 -28.956 1.00 85.00 120 LYS A CA 1
ATOM 961 C C . LYS A 1 120 ? -3.750 -13.144 -29.647 1.00 85.00 120 LYS A C 1
ATOM 963 O O . LYS A 1 120 ? -4.713 -13.439 -28.961 1.00 85.00 120 LYS A O 1
ATOM 968 N N . GLU A 1 121 ? -3.760 -13.223 -30.978 1.00 84.31 121 GLU A N 1
ATOM 969 C CA . GLU A 1 121 ? -4.907 -13.745 -31.736 1.00 84.31 121 GLU A CA 1
ATOM 970 C C . GLU A 1 121 ? -5.158 -15.245 -31.510 1.00 84.31 121 GLU A C 1
ATOM 972 O O . GLU A 1 121 ? -6.297 -15.691 -31.624 1.00 84.31 121 GLU A O 1
ATOM 977 N N . ASP A 1 122 ? -4.122 -15.997 -31.124 1.00 83.44 122 ASP A N 1
ATOM 978 C CA . ASP A 1 122 ? -4.212 -17.417 -30.763 1.00 83.44 122 ASP A CA 1
ATOM 979 C C . ASP A 1 122 ? -4.492 -17.627 -29.265 1.00 83.44 122 ASP A C 1
ATOM 981 O O . ASP A 1 122 ? -4.723 -18.754 -28.813 1.00 83.44 122 ASP A O 1
ATOM 985 N N . LEU A 1 123 ? -4.446 -16.553 -28.472 1.00 84.88 123 LEU A N 1
ATOM 986 C CA . LEU A 1 123 ? -4.794 -16.576 -27.061 1.00 84.88 123 LEU A CA 1
ATOM 987 C C . LEU A 1 123 ? -6.273 -16.237 -26.916 1.00 84.88 123 LEU A C 1
ATOM 989 O O . LEU A 1 123 ? -6.757 -15.181 -27.319 1.00 84.88 123 LEU A O 1
ATOM 993 N N . TRP A 1 124 ? -7.006 -17.147 -26.295 1.00 86.00 124 TRP A N 1
ATOM 994 C CA . TRP A 1 124 ? -8.383 -16.904 -25.935 1.00 86.00 124 TRP A CA 1
ATOM 995 C C . TRP A 1 124 ? -8.442 -16.017 -24.696 1.00 86.00 124 TRP A C 1
ATOM 997 O O . TRP A 1 124 ? -7.932 -16.385 -23.639 1.00 86.00 124 TRP A O 1
ATOM 1007 N N . GLN A 1 125 ? -9.084 -14.858 -24.807 1.00 81.81 125 GLN A N 1
ATOM 1008 C CA . GLN A 1 125 ? -9.332 -13.991 -23.664 1.00 81.81 125 GLN A CA 1
ATOM 1009 C C . GLN A 1 125 ? -10.652 -14.371 -22.995 1.00 81.81 125 GLN A C 1
ATOM 1011 O O . GLN A 1 125 ? -11.707 -14.363 -23.635 1.00 81.81 125 GLN A O 1
ATOM 1016 N N . SER A 1 126 ? -10.600 -14.669 -21.697 1.00 70.81 126 SER A N 1
ATOM 1017 C CA . SER A 1 126 ? -11.803 -14.915 -20.917 1.00 70.81 126 SER A CA 1
ATOM 1018 C C . SER A 1 126 ? -12.654 -13.649 -20.862 1.00 70.81 126 SER A C 1
ATOM 1020 O O . SER A 1 126 ? -12.167 -12.602 -20.426 1.00 70.81 126 SER A O 1
ATOM 1022 N N . PRO A 1 127 ? -13.941 -13.721 -21.239 1.00 60.78 127 PRO A N 1
ATOM 1023 C CA . PRO A 1 127 ? -14.846 -12.588 -21.121 1.00 60.78 127 PRO A CA 1
ATOM 1024 C C . PRO A 1 127 ? -15.216 -12.285 -19.663 1.00 60.78 127 PRO A C 1
ATOM 1026 O O . PRO A 1 127 ? -15.884 -11.283 -19.423 1.00 60.78 127 PRO A O 1
ATOM 1029 N N . VAL A 1 128 ? -14.833 -13.149 -18.711 1.00 53.88 128 VAL A N 1
ATOM 1030 C CA . VAL A 1 128 ? -15.194 -13.006 -17.296 1.00 53.88 128 VAL A CA 1
ATOM 1031 C C . VAL A 1 128 ? -13.987 -12.704 -16.419 1.00 53.88 128 VAL A C 1
ATOM 1033 O O . VAL A 1 128 ? -14.026 -11.750 -15.651 1.00 53.88 128 VAL A O 1
ATOM 1036 N N . SER A 1 129 ? -12.911 -13.487 -16.521 1.00 59.66 129 SER A N 1
ATOM 1037 C CA . SER A 1 129 ? -11.709 -13.261 -15.709 1.00 59.66 129 SER A CA 1
ATOM 1038 C C . SER A 1 129 ? -10.745 -12.253 -16.339 1.00 59.66 129 SER A C 1
ATOM 1040 O O . SER A 1 129 ? -9.797 -11.833 -15.682 1.00 59.66 129 SER A O 1
ATOM 1042 N N . HIS A 1 130 ? -10.959 -11.888 -17.611 1.00 68.50 130 HIS A N 1
ATOM 1043 C CA . HIS A 1 130 ? -10.053 -11.083 -18.441 1.00 68.50 130 HIS A CA 1
ATOM 1044 C C . HIS A 1 130 ? -8.642 -11.671 -18.620 1.00 68.50 130 HIS A C 1
ATOM 1046 O O . HIS A 1 130 ? -7.810 -11.059 -19.293 1.00 68.50 130 HIS A O 1
ATOM 1052 N N . ARG A 1 131 ? -8.394 -12.876 -18.090 1.00 74.88 131 ARG A N 1
ATOM 1053 C CA . ARG A 1 131 ? -7.167 -13.649 -18.291 1.00 74.88 131 ARG A CA 1
ATOM 1054 C C . ARG A 1 131 ? -7.136 -14.224 -19.700 1.00 74.88 131 ARG A C 1
ATOM 1056 O O . ARG A 1 131 ? -8.181 -14.495 -20.295 1.00 74.88 131 ARG A O 1
ATOM 1063 N N . GLN A 1 132 ? -5.941 -14.408 -20.238 1.00 83.44 132 GLN A N 1
ATOM 1064 C CA . GLN A 1 132 ? -5.721 -14.954 -21.569 1.00 83.44 132 GLN A CA 1
ATOM 1065 C C . GLN A 1 132 ? -5.140 -16.369 -21.470 1.00 83.44 132 GLN A C 1
ATOM 1067 O O . GLN A 1 132 ? -4.210 -16.640 -20.709 1.00 83.44 132 GLN A O 1
ATOM 1072 N N . TYR A 1 133 ? -5.688 -17.288 -22.251 1.00 81.44 133 TYR A N 1
ATOM 1073 C CA . TYR A 1 133 ? -5.364 -18.705 -22.204 1.00 81.44 133 TYR A CA 1
ATOM 1074 C C . TYR A 1 133 ? -4.959 -19.193 -23.588 1.00 81.44 133 TYR A C 1
ATOM 1076 O O . TYR A 1 133 ? -5.539 -18.793 -24.593 1.00 81.44 133 TYR A O 1
ATOM 1084 N N . CYS A 1 134 ? -3.984 -20.097 -23.662 1.00 84.06 134 CYS A N 1
ATOM 1085 C CA . CYS A 1 134 ? -3.776 -20.848 -24.897 1.00 84.06 134 CYS A CA 1
ATOM 1086 C C . CYS A 1 134 ? -4.938 -21.827 -25.116 1.00 84.06 134 CYS A C 1
ATOM 1088 O O . CYS A 1 134 ? -5.597 -22.239 -24.156 1.00 84.06 134 CYS A O 1
ATOM 1090 N N . SER A 1 135 ? -5.148 -22.241 -26.367 1.00 82.00 135 SER A N 1
ATOM 1091 C CA . SER A 1 135 ? -6.212 -23.178 -26.760 1.00 82.00 135 SER A CA 1
ATOM 1092 C C . SER A 1 135 ? -6.272 -24.434 -25.884 1.00 82.00 135 SER A C 1
ATOM 1094 O O . SER A 1 135 ? -7.346 -24.841 -25.459 1.00 82.00 135 SER A O 1
ATOM 1096 N N . VAL A 1 136 ? -5.116 -24.993 -25.515 1.00 79.94 136 VAL A N 1
ATOM 1097 C CA . VAL A 1 136 ? -5.030 -26.167 -24.631 1.00 79.94 136 VAL A CA 1
ATOM 1098 C C . VAL A 1 136 ? -5.588 -25.872 -23.234 1.00 79.94 136 VAL A C 1
ATOM 1100 O O . VAL A 1 136 ? -6.399 -26.632 -22.717 1.00 79.94 136 VAL A O 1
ATOM 1103 N N . CYS A 1 137 ? -5.181 -24.759 -22.616 1.00 75.69 137 CYS A N 1
ATOM 1104 C CA . CYS A 1 137 ? -5.637 -24.402 -21.265 1.00 75.69 137 CYS A CA 1
ATOM 1105 C C . CYS A 1 137 ? -7.115 -23.984 -21.247 1.00 75.69 137 CYS A C 1
ATOM 1107 O O . CYS A 1 137 ? -7.800 -24.194 -20.247 1.00 75.69 137 CYS A O 1
ATOM 1109 N N . GLN A 1 138 ? -7.608 -23.421 -22.354 1.00 78.25 138 GLN A N 1
ATOM 1110 C CA . GLN A 1 138 ? -9.022 -23.120 -22.547 1.00 78.25 138 GLN A CA 1
ATOM 1111 C C . GLN A 1 138 ? -9.862 -24.408 -22.618 1.00 78.25 138 GLN A C 1
ATOM 1113 O O . GLN A 1 138 ? -10.860 -24.532 -21.908 1.00 78.25 138 GLN A O 1
ATOM 1118 N N . GLU A 1 139 ? -9.464 -25.371 -23.455 1.00 72.31 139 GLU A N 1
ATOM 1119 C CA . GLU A 1 139 ? -10.192 -26.633 -23.665 1.00 72.31 139 GLU A CA 1
ATOM 1120 C C . GLU A 1 139 ? -10.243 -27.514 -22.410 1.00 72.31 139 GLU A C 1
ATOM 1122 O O . GLU A 1 139 ? -11.216 -28.240 -22.203 1.00 72.31 139 GLU A O 1
ATOM 1127 N N . GLU A 1 140 ? -9.249 -27.408 -21.526 1.00 68.94 140 GLU A N 1
ATOM 1128 C CA . GLU A 1 140 ? -9.242 -28.086 -20.223 1.00 68.94 140 GLU A CA 1
ATOM 1129 C C . GLU A 1 140 ? -10.302 -27.541 -19.239 1.00 68.94 140 GLU A C 1
ATOM 1131 O O . GLU A 1 140 ? -10.411 -28.034 -18.115 1.00 68.94 140 GLU A O 1
ATOM 1136 N N . GLY A 1 141 ? -11.116 -26.557 -19.645 1.00 56.56 141 GLY A N 1
ATOM 1137 C CA . GLY A 1 141 ? -12.295 -26.109 -18.901 1.00 56.56 141 GLY A CA 1
ATOM 1138 C C . GLY A 1 141 ? -11.963 -25.395 -17.594 1.00 56.56 141 GLY A C 1
ATOM 1139 O O . GLY A 1 141 ? -12.825 -25.288 -16.718 1.00 56.56 141 GLY A O 1
ATOM 1140 N N . ARG A 1 142 ? -10.725 -24.901 -17.438 1.00 55.16 142 ARG A N 1
ATOM 1141 C CA . ARG A 1 142 ? -10.311 -24.217 -16.208 1.00 55.16 142 ARG A CA 1
ATOM 1142 C C . ARG A 1 142 ? -11.179 -22.987 -15.942 1.00 55.16 142 ARG A C 1
ATOM 1144 O O . ARG A 1 142 ? -11.614 -22.825 -14.811 1.00 55.16 142 ARG A O 1
ATOM 1151 N N . ASP A 1 143 ? -11.566 -22.222 -16.961 1.00 51.19 143 ASP A N 1
ATOM 1152 C CA . ASP A 1 143 ? -12.405 -21.025 -16.779 1.00 51.19 143 ASP A CA 1
ATOM 1153 C C . ASP A 1 143 ? -13.806 -21.338 -16.188 1.00 51.19 143 ASP A C 1
ATOM 1155 O O . ASP A 1 143 ? -14.305 -20.591 -15.349 1.00 51.19 143 ASP A O 1
ATOM 1159 N N . GLU A 1 144 ? -14.418 -22.494 -16.498 1.00 48.62 144 GLU A N 1
ATOM 1160 C CA . GLU A 1 144 ? -15.688 -22.923 -15.869 1.00 48.62 144 GLU A CA 1
ATOM 1161 C C . GLU A 1 144 ? -15.522 -23.412 -14.419 1.00 48.62 144 GLU A C 1
ATOM 1163 O O . GLU A 1 144 ? -16.460 -23.312 -13.623 1.00 48.62 144 GLU A O 1
ATOM 1168 N N . ILE A 1 145 ? -14.352 -23.945 -14.057 1.00 50.28 145 ILE A N 1
ATOM 1169 C CA . ILE A 1 145 ? -14.040 -24.364 -12.682 1.00 50.28 145 ILE A CA 1
ATOM 1170 C C . ILE A 1 145 ? -13.817 -23.132 -11.793 1.00 50.28 145 ILE A C 1
ATOM 1172 O O . ILE A 1 145 ? -14.348 -23.086 -10.682 1.00 50.28 145 ILE A O 1
ATOM 1176 N N . TYR A 1 146 ? -13.122 -22.106 -12.300 1.00 47.59 146 TYR A N 1
ATOM 1177 C CA . TYR A 1 146 ? -12.921 -20.826 -11.608 1.00 47.59 146 TYR A CA 1
ATOM 1178 C C . TYR A 1 146 ? -14.255 -20.121 -11.293 1.00 47.59 146 TYR A C 1
ATOM 1180 O O . TYR A 1 146 ? -14.469 -19.676 -10.164 1.00 47.59 146 TYR A O 1
ATOM 1188 N N . LEU A 1 147 ? -15.204 -20.111 -12.240 1.00 48.62 147 LEU A N 1
ATOM 1189 C CA . LEU A 1 147 ? -16.530 -19.495 -12.066 1.00 48.62 147 LEU A CA 1
ATOM 1190 C C . LEU A 1 147 ? -17.411 -20.168 -11.003 1.00 48.62 147 LEU A C 1
ATOM 1192 O O . LEU A 1 147 ? -18.336 -19.541 -10.489 1.00 48.62 147 LEU A O 1
ATOM 1196 N N . ARG A 1 148 ? -17.162 -21.437 -10.657 1.00 49.62 148 ARG A N 1
ATOM 1197 C CA . ARG A 1 148 ? -17.983 -22.165 -9.671 1.00 49.62 148 ARG A CA 1
ATOM 1198 C C . ARG A 1 148 ? -17.604 -21.886 -8.218 1.00 49.62 148 ARG A C 1
ATOM 1200 O O . ARG A 1 148 ? -18.403 -22.200 -7.338 1.00 49.62 148 ARG A O 1
ATOM 1207 N N . ASN A 1 149 ? -16.440 -21.287 -7.968 1.00 54.28 149 ASN A N 1
ATOM 1208 C CA . ASN A 1 149 ? -15.901 -21.113 -6.616 1.00 54.28 149 ASN A CA 1
ATOM 1209 C C . ASN A 1 149 ? -15.961 -19.668 -6.094 1.00 54.28 149 ASN A C 1
ATOM 1211 O O . ASN A 1 149 ? -15.564 -19.435 -4.952 1.00 54.28 149 ASN A O 1
ATOM 1215 N N . CYS A 1 150 ? -16.487 -18.715 -6.874 1.00 63.06 150 CYS A N 1
ATOM 1216 C CA . CYS A 1 150 ? -16.691 -17.331 -6.446 1.00 63.06 150 CYS A CA 1
ATOM 1217 C C . CYS A 1 150 ? -18.169 -16.924 -6.530 1.00 63.06 150 CYS A C 1
ATOM 1219 O O . CYS A 1 150 ? -18.850 -17.210 -7.512 1.00 63.06 150 CYS A O 1
ATOM 1221 N N . SER A 1 151 ? -18.678 -16.263 -5.490 1.00 75.31 151 SER A N 1
ATOM 1222 C CA . SER A 1 151 ? -20.035 -15.714 -5.463 1.00 75.31 151 SER A CA 1
ATOM 1223 C C . SER A 1 151 ? -19.953 -14.205 -5.294 1.00 75.31 151 SER A C 1
ATOM 1225 O O . SER A 1 151 ? -19.920 -13.727 -4.162 1.00 75.31 151 SER A O 1
ATOM 1227 N N . ASP A 1 152 ? -19.996 -13.460 -6.395 1.00 83.19 152 ASP A N 1
ATOM 1228 C CA . ASP A 1 152 ? -19.903 -12.001 -6.365 1.00 83.19 152 ASP A CA 1
ATOM 1229 C C . ASP A 1 152 ? -21.137 -11.336 -5.746 1.00 83.19 152 ASP A C 1
ATOM 1231 O O . ASP A 1 152 ? -22.290 -11.658 -6.062 1.00 83.19 152 ASP A O 1
ATOM 1235 N N . PHE A 1 153 ? -20.897 -10.369 -4.857 1.00 87.81 153 PHE A N 1
ATOM 1236 C CA . PHE A 1 153 ? -21.931 -9.487 -4.327 1.00 87.81 153 PHE A CA 1
ATOM 1237 C C . PHE A 1 153 ? -21.393 -8.209 -3.708 1.00 87.81 153 PHE A C 1
ATOM 1239 O O . PHE A 1 153 ? -20.333 -8.180 -3.094 1.00 87.81 153 PHE A O 1
ATOM 1246 N N . CYS A 1 154 ? -22.176 -7.140 -3.815 1.00 89.69 154 CYS A N 1
ATOM 1247 C CA . CYS A 1 154 ? -21.790 -5.840 -3.289 1.00 89.69 154 CYS A CA 1
ATOM 1248 C C . CYS A 1 154 ? -21.801 -5.806 -1.758 1.00 89.69 154 CYS A C 1
ATOM 1250 O O . CYS A 1 154 ? -22.652 -6.417 -1.108 1.00 89.69 154 CYS A O 1
ATOM 1252 N N . SER A 1 155 ? -20.897 -5.003 -1.195 1.00 93.06 155 SER A N 1
ATOM 1253 C CA . SER A 1 155 ? -20.947 -4.637 0.215 1.00 93.06 155 SER A CA 1
ATOM 1254 C C . SER A 1 155 ? -22.177 -3.779 0.516 1.00 93.06 155 SER A C 1
ATOM 1256 O O . SER A 1 155 ? -22.680 -3.022 -0.320 1.00 93.06 155 SER A O 1
ATOM 1258 N N . GLU A 1 156 ? -22.675 -3.886 1.742 1.00 94.00 156 GLU A N 1
ATOM 1259 C CA . GLU A 1 156 ? -23.833 -3.130 2.201 1.00 94.00 156 GLU A CA 1
ATOM 1260 C C . GLU A 1 156 ? -23.412 -1.878 2.970 1.00 94.00 156 GLU A C 1
ATOM 1262 O O . GLU A 1 156 ? -22.519 -1.902 3.818 1.00 94.00 156 GLU A O 1
ATOM 1267 N N . ARG A 1 157 ? -24.117 -0.763 2.755 1.00 95.38 157 ARG A N 1
ATOM 1268 C CA . ARG A 1 157 ? -23.825 0.488 3.463 1.00 95.38 157 ARG A CA 1
ATOM 1269 C C . ARG A 1 157 ? -23.931 0.310 4.982 1.00 95.38 157 ARG A C 1
ATOM 1271 O O . ARG A 1 157 ? -24.990 -0.007 5.519 1.00 95.38 157 ARG A O 1
ATOM 1278 N N . LEU A 1 158 ? -22.853 0.648 5.685 1.00 96.06 158 LEU A N 1
ATOM 1279 C CA . LEU A 1 158 ? -22.841 0.737 7.141 1.00 96.06 158 LEU A CA 1
ATOM 1280 C C . LEU A 1 158 ? -23.349 2.115 7.599 1.00 96.06 158 LEU A C 1
ATOM 1282 O O . LEU A 1 158 ? -22.784 3.148 7.236 1.00 96.06 158 LEU A O 1
ATOM 1286 N N . ASP A 1 159 ? -24.402 2.152 8.420 1.00 95.31 159 ASP A N 1
ATOM 1287 C CA . ASP A 1 159 ? -24.845 3.399 9.054 1.00 95.31 159 ASP A CA 1
ATOM 1288 C C . ASP A 1 159 ? -23.856 3.826 10.147 1.00 95.31 159 ASP A C 1
ATOM 1290 O O . ASP A 1 159 ? -23.725 3.161 11.175 1.00 95.31 159 ASP A O 1
ATOM 1294 N N . LEU A 1 160 ? -23.193 4.967 9.952 1.00 95.44 160 LEU A N 1
ATOM 1295 C CA . LEU A 1 160 ? -22.207 5.527 10.879 1.00 95.44 160 LEU A CA 1
ATOM 1296 C C . LEU A 1 160 ? -22.805 6.528 11.887 1.00 95.44 160 LEU A C 1
ATOM 1298 O O . LEU A 1 160 ? -22.062 7.114 12.674 1.00 95.44 160 LEU A O 1
ATOM 1302 N N . SER A 1 161 ? -24.127 6.728 11.911 1.00 94.06 161 SER A N 1
ATOM 1303 C CA . SER A 1 161 ? -24.783 7.567 12.923 1.00 94.06 161 SER A CA 1
ATOM 1304 C C . SER A 1 161 ? -24.558 7.017 14.342 1.00 94.06 161 SER A C 1
ATOM 1306 O O . SER A 1 161 ? -24.428 5.807 14.528 1.00 94.06 161 SER A O 1
ATOM 1308 N N . ASN A 1 162 ? -24.489 7.877 15.366 1.00 95.12 162 ASN A N 1
ATOM 1309 C CA . ASN A 1 162 ? -24.348 7.464 16.777 1.00 95.12 162 ASN A CA 1
ATOM 1310 C C . ASN A 1 162 ? -23.176 6.494 17.057 1.00 95.12 162 ASN A C 1
ATOM 1312 O O . ASN A 1 162 ? -23.257 5.635 17.936 1.00 95.12 162 ASN A O 1
ATOM 1316 N N . ASN A 1 163 ? -22.093 6.591 16.283 1.00 96.12 163 ASN A N 1
ATOM 1317 C CA . ASN A 1 163 ? -20.927 5.724 16.426 1.00 96.12 163 ASN A CA 1
ATOM 1318 C C . ASN A 1 163 ? -20.120 6.055 17.693 1.00 96.12 163 ASN A C 1
ATOM 1320 O O . ASN A 1 163 ? -20.047 7.211 18.118 1.00 96.12 163 ASN A O 1
ATOM 1324 N N . THR A 1 164 ? -19.472 5.047 18.274 1.00 97.50 164 THR A N 1
ATOM 1325 C CA . THR A 1 164 ? -18.563 5.204 19.419 1.00 97.50 164 THR A CA 1
ATOM 1326 C C . THR A 1 164 ? -17.116 4.943 19.001 1.00 97.50 164 THR A C 1
ATOM 1328 O O . THR A 1 164 ? -16.857 4.393 17.935 1.00 97.50 164 THR A O 1
ATOM 1331 N N . PHE A 1 165 ? -16.156 5.382 19.817 1.00 97.25 165 PHE A N 1
ATOM 1332 C CA . PHE A 1 165 ? -14.722 5.351 19.488 1.00 97.25 165 PHE A CA 1
ATOM 1333 C C . PHE A 1 165 ? -13.891 4.773 20.644 1.00 97.25 165 PHE A C 1
ATOM 1335 O O . PHE A 1 165 ? -12.842 5.305 21.016 1.00 97.25 165 PHE A O 1
ATOM 1342 N N . LYS A 1 166 ? -14.395 3.712 21.283 1.00 95.44 166 LYS A N 1
ATOM 1343 C CA . LYS A 1 166 ? -13.766 3.075 22.449 1.00 95.44 166 LYS A CA 1
ATOM 1344 C C . LYS A 1 166 ? -12.616 2.156 22.033 1.00 95.44 166 LYS A C 1
ATOM 1346 O O . LYS A 1 166 ? -11.543 2.216 22.636 1.00 95.44 166 LYS A O 1
ATOM 1351 N N . HIS A 1 167 ? -12.824 1.339 21.002 1.00 92.31 167 HIS A N 1
ATOM 1352 C CA . HIS A 1 167 ? -11.868 0.348 20.495 1.00 92.31 167 HIS A CA 1
ATOM 1353 C C . HIS A 1 167 ? -10.994 0.900 19.367 1.00 92.31 167 HIS A C 1
ATOM 1355 O O . HIS A 1 167 ? -9.799 0.587 19.294 1.00 92.31 167 HIS A O 1
ATOM 1361 N N . LEU A 1 168 ? -11.575 1.750 18.517 1.00 93.44 168 LEU A N 1
ATOM 1362 C CA . LEU A 1 168 ? -10.878 2.472 17.458 1.00 93.44 168 LEU A CA 1
ATOM 1363 C C . LEU A 1 168 ? -11.086 3.974 17.661 1.00 93.44 168 LEU A C 1
ATOM 1365 O O . LEU A 1 168 ? -12.156 4.504 17.387 1.00 93.44 168 LEU A O 1
ATOM 1369 N N . ARG A 1 169 ? -10.069 4.645 18.210 1.00 92.50 169 ARG A N 1
ATOM 1370 C CA . ARG A 1 169 ? -10.161 6.059 18.619 1.00 92.50 169 ARG A CA 1
ATOM 1371 C C . ARG A 1 169 ? -10.064 7.043 17.457 1.00 92.50 169 ARG A C 1
ATOM 1373 O O . ARG A 1 169 ? -10.509 8.180 17.591 1.00 92.50 169 ARG A O 1
ATOM 1380 N N . ASP A 1 170 ? -9.436 6.632 16.360 1.00 93.81 170 ASP A N 1
ATOM 1381 C CA . ASP A 1 170 ? -9.310 7.471 15.176 1.00 93.81 170 ASP A CA 1
ATOM 1382 C C . ASP A 1 170 ? -10.669 7.604 14.475 1.00 93.81 170 ASP A C 1
ATOM 1384 O O . ASP A 1 170 ? -11.416 6.632 14.342 1.00 93.81 170 ASP A O 1
ATOM 1388 N N . LYS A 1 171 ? -10.989 8.829 14.051 1.00 95.31 171 LYS A N 1
ATOM 1389 C CA . LYS A 1 171 ? -12.242 9.167 13.372 1.00 95.31 171 LYS A CA 1
ATOM 1390 C C . LYS A 1 171 ? -12.151 9.030 11.852 1.00 95.31 171 LYS A C 1
ATOM 1392 O O . LYS A 1 171 ? -13.178 9.153 11.190 1.00 95.31 171 LYS A O 1
ATOM 1397 N N . ARG A 1 172 ? -10.967 8.794 11.288 1.00 96.31 172 ARG A N 1
ATOM 1398 C CA . ARG A 1 172 ? -10.781 8.566 9.854 1.00 96.31 172 ARG A CA 1
ATOM 1399 C C . ARG A 1 172 ? -11.548 7.321 9.422 1.00 96.31 172 ARG A C 1
ATOM 1401 O O . ARG A 1 172 ? -11.406 6.258 10.030 1.00 96.31 172 ARG A O 1
ATOM 1408 N N . CYS A 1 173 ? -12.365 7.467 8.383 1.00 98.06 173 CYS A N 1
ATOM 1409 C CA . CYS A 1 173 ? -13.001 6.321 7.751 1.00 98.06 173 CYS A CA 1
ATOM 1410 C C . CYS A 1 173 ? -11.948 5.449 7.059 1.00 98.06 173 CYS A C 1
ATOM 1412 O O . CYS A 1 173 ? -10.910 5.942 6.615 1.00 98.06 173 CYS A O 1
ATOM 1414 N N . PHE A 1 174 ? -12.212 4.155 6.970 1.00 98.25 174 PHE A N 1
ATOM 1415 C CA . PHE A 1 174 ? -11.318 3.210 6.317 1.00 98.25 174 PHE A CA 1
ATOM 1416 C C . PHE A 1 174 ? -12.114 2.114 5.609 1.00 98.25 174 PHE A C 1
ATOM 1418 O O . PHE A 1 174 ? -13.283 1.897 5.925 1.00 98.25 174 PHE A O 1
ATOM 1425 N N . GLY A 1 175 ? -11.480 1.446 4.657 1.00 98.12 175 GLY A N 1
ATOM 1426 C CA . GLY A 1 175 ? -11.941 0.208 4.045 1.00 98.12 175 GLY A CA 1
ATOM 1427 C C . GLY A 1 175 ? -10.870 -0.869 4.185 1.00 98.12 175 GLY A C 1
ATOM 1428 O O . GLY A 1 175 ? -9.697 -0.544 4.394 1.00 98.12 175 GLY A O 1
ATOM 1429 N N . ILE A 1 176 ? -11.272 -2.134 4.120 1.00 98.00 176 ILE A N 1
ATOM 1430 C CA . ILE A 1 176 ? -10.352 -3.267 4.051 1.00 98.00 176 ILE A CA 1
ATOM 1431 C C . ILE A 1 176 ? -10.752 -4.231 2.940 1.00 98.00 176 ILE A C 1
ATOM 1433 O O . ILE A 1 176 ? -11.943 -4.421 2.689 1.00 98.00 176 ILE A O 1
ATOM 1437 N N . GLU A 1 177 ? -9.742 -4.866 2.364 1.00 96.38 177 GLU A N 1
ATOM 1438 C CA . GLU A 1 177 ? -9.854 -5.914 1.352 1.00 96.38 177 GLU A CA 1
ATOM 1439 C C . GLU A 1 177 ? -9.139 -7.159 1.878 1.00 96.38 177 GLU A C 1
ATOM 1441 O O . GLU A 1 177 ? -7.979 -7.082 2.301 1.00 96.38 177 GLU A O 1
ATOM 1446 N N . LEU A 1 178 ? -9.852 -8.285 1.950 1.00 94.88 178 LEU A N 1
ATOM 1447 C CA . LEU A 1 178 ? -9.338 -9.549 2.479 1.00 94.88 178 LEU A CA 1
ATOM 1448 C C . LEU A 1 178 ? -9.376 -10.622 1.395 1.00 94.88 178 LEU A C 1
ATOM 1450 O O . LEU A 1 178 ? -10.436 -11.175 1.110 1.00 94.88 178 LEU A O 1
ATOM 1454 N N . GLU A 1 179 ? -8.216 -10.966 0.851 1.00 91.69 179 GLU A N 1
ATOM 1455 C CA . GLU A 1 179 ? -8.093 -12.054 -0.115 1.00 91.69 179 GLU A CA 1
ATOM 1456 C C . GLU A 1 179 ? -8.044 -13.415 0.596 1.00 91.69 179 GLU A C 1
ATOM 1458 O O . GLU A 1 179 ? -7.245 -13.632 1.518 1.00 91.69 179 GLU A O 1
ATOM 1463 N N . CYS A 1 180 ? -8.896 -14.347 0.166 1.00 88.94 180 CYS A N 1
ATOM 1464 C CA . CYS A 1 180 ? -8.916 -15.725 0.655 1.00 88.94 180 CYS A CA 1
ATOM 1465 C C . CYS A 1 180 ? -8.794 -16.702 -0.518 1.00 88.94 180 CYS A C 1
ATOM 1467 O O . CYS A 1 180 ? -9.640 -16.696 -1.408 1.00 88.94 180 CYS A O 1
ATOM 1469 N N . ASN A 1 181 ? -7.776 -17.567 -0.468 1.00 85.12 181 ASN A N 1
ATOM 1470 C CA . ASN A 1 181 ? -7.515 -18.587 -1.486 1.00 85.12 181 ASN A CA 1
ATOM 1471 C C . ASN A 1 181 ? -8.084 -19.934 -1.022 1.00 85.12 181 ASN A C 1
ATOM 1473 O O . ASN A 1 181 ? -7.343 -20.812 -0.565 1.00 85.12 181 ASN A O 1
ATOM 1477 N N . ASP A 1 182 ? -9.412 -20.031 -1.015 1.00 82.25 182 ASP A N 1
ATOM 1478 C CA . ASP A 1 182 ? -10.162 -21.178 -0.502 1.00 82.25 182 ASP A CA 1
ATOM 1479 C C . ASP A 1 182 ? -11.397 -21.437 -1.373 1.00 82.25 182 ASP A C 1
ATOM 1481 O O . ASP A 1 182 ? -12.189 -20.536 -1.636 1.00 82.25 182 ASP A O 1
ATOM 1485 N N . GLU A 1 183 ? -11.575 -22.681 -1.810 1.00 80.38 183 GLU A N 1
ATOM 1486 C CA . GLU A 1 183 ? -12.727 -23.102 -2.615 1.00 80.38 183 GLU A CA 1
ATOM 1487 C C . GLU A 1 183 ? -14.019 -23.180 -1.785 1.00 80.38 183 GLU A C 1
ATOM 1489 O O . GLU A 1 183 ? -15.116 -23.076 -2.324 1.00 80.38 183 GLU A O 1
ATOM 1494 N N . ASN A 1 184 ? -13.909 -23.349 -0.462 1.00 84.44 184 ASN A N 1
ATOM 1495 C CA . ASN A 1 184 ? -15.036 -23.601 0.437 1.00 84.44 184 ASN A CA 1
ATOM 1496 C C . ASN A 1 184 ? -15.374 -22.374 1.295 1.00 84.44 184 ASN A C 1
ATOM 1498 O O . ASN A 1 184 ? -15.551 -22.467 2.516 1.00 84.44 184 ASN A O 1
ATOM 1502 N N . LEU A 1 185 ? -15.464 -21.205 0.660 1.00 89.06 185 LEU A N 1
ATOM 1503 C CA . LEU A 1 185 ? -15.770 -19.960 1.355 1.00 89.06 185 LEU A CA 1
ATOM 1504 C C . LEU A 1 185 ? -17.248 -19.880 1.787 1.00 89.06 185 LEU A C 1
ATOM 1506 O O . LEU A 1 185 ? -18.154 -20.193 1.012 1.00 89.06 185 LEU A O 1
ATOM 1510 N N . PRO A 1 186 ? -17.538 -19.429 3.023 1.00 92.19 186 PRO A N 1
ATOM 1511 C CA . PRO A 1 186 ? -18.896 -19.381 3.561 1.00 92.19 186 PRO A CA 1
ATOM 1512 C C . PRO A 1 186 ? -19.666 -18.130 3.091 1.00 92.19 186 PRO A C 1
ATOM 1514 O O . PRO A 1 186 ? -20.123 -17.336 3.917 1.00 92.19 186 PRO A O 1
ATOM 1517 N N . TYR A 1 187 ? -19.823 -17.947 1.776 1.00 91.75 187 TYR A N 1
ATOM 1518 C CA . TYR A 1 187 ? -20.421 -16.753 1.153 1.00 91.75 187 TYR A CA 1
ATOM 1519 C C . TYR A 1 187 ? -21.783 -16.361 1.741 1.00 91.75 187 TYR A C 1
ATOM 1521 O O . TYR A 1 187 ? -21.999 -15.197 2.082 1.00 91.75 187 TYR A O 1
ATOM 1529 N N . ASP A 1 188 ? -22.678 -17.331 1.952 1.00 91.00 188 ASP A N 1
ATOM 1530 C CA . ASP A 1 188 ? -24.004 -17.077 2.531 1.00 91.00 188 ASP A CA 1
ATOM 1531 C C . ASP A 1 188 ? -23.923 -16.497 3.947 1.00 91.00 188 ASP A C 1
ATOM 1533 O O . ASP A 1 188 ? -24.684 -15.594 4.295 1.00 91.00 188 ASP A O 1
ATOM 1537 N N . LYS A 1 189 ? -22.971 -16.970 4.764 1.00 94.81 189 LYS A N 1
ATOM 1538 C CA . LYS A 1 189 ? -22.7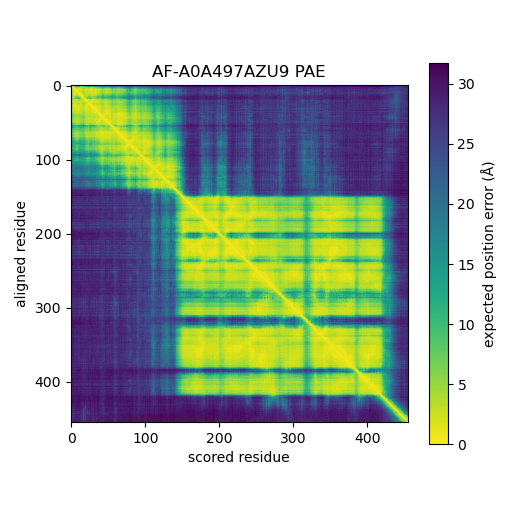51 -16.422 6.110 1.00 94.81 189 LYS A CA 1
ATOM 1539 C C . LYS A 1 189 ? -22.138 -15.036 6.049 1.00 94.81 189 LYS A C 1
ATOM 1541 O O . LYS A 1 189 ? -22.540 -14.174 6.821 1.00 94.81 189 LYS A O 1
ATOM 1546 N N . VAL A 1 190 ? -21.203 -14.799 5.126 1.00 95.81 190 VAL A N 1
ATOM 1547 C CA . VAL A 1 190 ? -20.637 -13.459 4.914 1.00 95.81 190 VAL A CA 1
ATOM 1548 C C . VAL A 1 190 ? -21.756 -12.471 4.594 1.00 95.81 190 VAL A C 1
ATOM 1550 O O . VAL A 1 190 ? -21.863 -11.441 5.263 1.00 95.81 190 VAL A O 1
ATOM 1553 N N . ARG A 1 191 ? -22.633 -12.814 3.644 1.00 93.44 191 ARG A N 1
ATOM 1554 C CA . ARG A 1 191 ? -23.774 -11.982 3.248 1.00 93.44 191 ARG A CA 1
ATOM 1555 C C . ARG A 1 191 ? -24.793 -11.801 4.381 1.00 93.44 191 ARG A C 1
ATOM 1557 O O . ARG A 1 191 ? -25.325 -10.711 4.550 1.00 93.44 191 ARG A O 1
ATOM 1564 N N . ALA A 1 192 ? -25.079 -12.847 5.155 1.00 93.75 192 ALA A N 1
ATOM 1565 C CA . ALA A 1 192 ? -26.100 -12.798 6.203 1.00 93.75 192 ALA A CA 1
ATOM 1566 C C . ALA A 1 192 ? -25.631 -12.111 7.500 1.00 93.75 192 ALA A C 1
ATOM 1568 O O . ALA A 1 192 ? -26.423 -11.445 8.168 1.00 93.75 192 ALA A O 1
ATOM 1569 N N . GLU A 1 193 ? -24.365 -12.287 7.882 1.00 96.69 193 GLU A N 1
ATOM 1570 C CA . GLU A 1 193 ? -23.848 -11.907 9.206 1.00 96.69 193 GLU A CA 1
ATOM 1571 C C . GLU A 1 193 ? -22.970 -10.647 9.175 1.00 96.69 193 GLU A C 1
ATOM 1573 O O . GLU A 1 193 ? -22.657 -10.075 10.224 1.00 96.69 193 GLU A O 1
ATOM 1578 N N . THR A 1 194 ? -22.583 -10.178 7.986 1.00 97.31 194 THR A N 1
ATOM 1579 C CA . THR A 1 194 ? -21.699 -9.019 7.815 1.00 97.31 194 THR A CA 1
ATOM 1580 C C . THR A 1 194 ? -22.276 -8.010 6.822 1.00 97.31 194 THR A C 1
ATOM 1582 O O . THR A 1 194 ? -23.384 -8.159 6.313 1.00 97.31 194 THR A O 1
ATOM 1585 N N . LYS A 1 195 ? -21.537 -6.926 6.587 1.00 97.06 195 LYS A N 1
ATOM 1586 C CA . LYS A 1 195 ? -21.825 -5.939 5.541 1.00 97.06 195 LYS A CA 1
ATOM 1587 C C . LYS A 1 195 ? -20.803 -5.966 4.404 1.00 97.06 195 LYS A C 1
ATOM 1589 O O . LYS A 1 195 ? -20.789 -5.049 3.590 1.00 97.06 195 LYS A O 1
ATOM 1594 N N . PHE A 1 196 ? -19.934 -6.973 4.377 1.00 97.62 196 PHE A N 1
ATOM 1595 C CA . PHE A 1 196 ? -18.909 -7.126 3.351 1.00 97.62 196 PHE A CA 1
ATOM 1596 C C . PHE A 1 196 ? -19.515 -7.588 2.030 1.00 97.62 196 PHE A C 1
ATOM 1598 O O . PHE A 1 196 ? -20.557 -8.239 2.011 1.00 97.62 196 PHE A O 1
ATOM 1605 N N . GLY A 1 197 ? -18.848 -7.215 0.945 1.00 94.38 197 GLY A N 1
ATOM 1606 C CA . GLY A 1 197 ? -19.055 -7.770 -0.381 1.00 94.38 197 GLY A CA 1
ATOM 1607 C C . GLY A 1 197 ? -18.017 -8.842 -0.687 1.00 94.38 197 GLY A C 1
ATOM 1608 O O . GLY A 1 197 ? -17.072 -9.030 0.078 1.00 94.38 197 GLY A O 1
ATOM 1609 N N . SER A 1 198 ? -18.197 -9.503 -1.818 1.00 91.88 198 SER A N 1
ATOM 1610 C CA . SER A 1 198 ? -17.287 -10.487 -2.393 1.00 91.88 198 SER A CA 1
ATOM 1611 C C . SER A 1 198 ? -17.080 -10.116 -3.852 1.00 91.88 198 SER A C 1
ATOM 1613 O O . SER A 1 198 ? -18.064 -9.848 -4.547 1.00 91.88 198 SER A O 1
ATOM 1615 N N . VAL A 1 199 ? -15.829 -10.072 -4.289 1.00 84.75 199 VAL A N 1
ATOM 1616 C CA . VAL A 1 199 ? -15.467 -9.851 -5.690 1.00 84.75 199 VAL A CA 1
ATOM 1617 C C . VAL A 1 199 ? -14.408 -10.859 -6.120 1.00 84.75 199 VAL A C 1
ATOM 1619 O O . VAL A 1 199 ? -13.609 -11.338 -5.306 1.00 84.75 199 VAL A O 1
ATOM 1622 N N . HIS A 1 200 ? -14.403 -11.185 -7.405 1.00 73.25 200 HIS A N 1
ATOM 1623 C CA . HIS A 1 200 ? -13.300 -11.870 -8.056 1.00 73.25 200 HIS A CA 1
ATOM 1624 C C . HIS A 1 200 ? -12.449 -10.849 -8.819 1.00 73.25 200 HIS A C 1
ATOM 1626 O O . HIS A 1 200 ? -12.888 -10.310 -9.832 1.00 73.25 200 HIS A O 1
ATOM 1632 N N . ASP A 1 201 ? -11.229 -10.576 -8.356 1.00 62.31 201 ASP A N 1
ATOM 1633 C CA . ASP A 1 201 ? -10.344 -9.575 -8.972 1.00 62.31 201 ASP A CA 1
ATOM 1634 C C . ASP A 1 201 ? -9.317 -10.183 -9.953 1.00 62.31 201 ASP A C 1
ATOM 1636 O O . ASP A 1 201 ? -8.472 -9.475 -10.501 1.00 62.31 201 ASP A O 1
ATOM 1640 N N . GLY A 1 202 ? -9.390 -11.501 -10.186 1.00 57.06 202 GLY A N 1
ATOM 1641 C CA . GLY A 1 202 ? -8.498 -12.233 -11.090 1.00 57.06 202 GLY A CA 1
ATOM 1642 C C . GLY A 1 202 ? -7.106 -12.532 -10.523 1.00 57.06 202 GLY A C 1
ATOM 1643 O O . GLY A 1 202 ? -6.309 -13.165 -11.216 1.00 57.06 202 GLY A O 1
ATOM 1644 N N . SER A 1 203 ? -6.807 -12.122 -9.283 1.00 59.94 203 SER A N 1
ATOM 1645 C CA . SER A 1 203 ? -5.494 -12.323 -8.650 1.00 59.94 203 SER A CA 1
ATOM 1646 C C . SER A 1 203 ? -5.347 -13.655 -7.896 1.00 59.94 203 SER A C 1
ATOM 1648 O O . SER A 1 203 ? -4.243 -14.001 -7.464 1.00 59.94 203 SER A O 1
ATOM 1650 N N . LEU A 1 204 ? -6.438 -14.419 -7.755 1.00 62.06 204 LEU A N 1
ATOM 1651 C CA . LEU A 1 204 ? -6.508 -15.638 -6.945 1.00 62.06 204 LEU A CA 1
ATOM 1652 C C . LEU A 1 204 ? -6.684 -16.905 -7.791 1.00 62.06 204 LEU A C 1
ATOM 1654 O O . LEU A 1 204 ? -7.409 -16.916 -8.784 1.00 62.06 204 LEU A O 1
ATOM 1658 N N . ASP A 1 205 ? -6.041 -17.993 -7.356 1.00 60.34 205 ASP A N 1
ATOM 1659 C CA . ASP A 1 205 ? -6.175 -19.318 -7.977 1.00 60.34 205 ASP A CA 1
ATOM 1660 C C . ASP A 1 205 ? -7.514 -19.986 -7.623 1.00 60.34 205 ASP A C 1
ATOM 1662 O O . ASP A 1 205 ? -8.028 -20.802 -8.380 1.00 60.34 205 ASP A O 1
ATOM 1666 N N . CYS A 1 206 ? -8.092 -19.651 -6.470 1.00 64.25 206 CYS A N 1
ATOM 1667 C CA . CYS A 1 206 ? -9.460 -19.971 -6.088 1.00 64.25 206 CYS A CA 1
ATOM 1668 C C . CYS A 1 206 ? -9.950 -19.000 -4.999 1.00 64.25 206 CYS A C 1
ATOM 1670 O O . CYS A 1 206 ? -9.161 -18.317 -4.355 1.00 64.25 206 CYS A O 1
ATOM 1672 N N . GLY A 1 207 ? -11.261 -18.923 -4.769 1.00 77.75 207 GLY A N 1
ATOM 1673 C CA . GLY A 1 207 ? -11.838 -18.109 -3.695 1.00 77.75 207 GLY A CA 1
ATOM 1674 C C . GLY A 1 207 ? -12.223 -16.684 -4.104 1.00 77.75 207 GLY A C 1
ATOM 1675 O O . GLY A 1 207 ? -12.751 -16.469 -5.195 1.00 77.75 207 GLY A O 1
ATOM 1676 N N . SER A 1 208 ? -12.072 -15.718 -3.192 1.00 87.25 208 SER A N 1
ATOM 1677 C CA . SER A 1 208 ? -12.599 -14.359 -3.378 1.00 87.25 208 SER A CA 1
ATOM 1678 C C . SER A 1 208 ? -11.882 -13.313 -2.526 1.00 87.25 208 SER A C 1
ATOM 1680 O O . SER A 1 208 ? -11.332 -13.610 -1.458 1.00 87.25 208 SER A O 1
ATOM 1682 N N . GLU A 1 209 ? -11.943 -12.070 -2.992 1.00 91.00 209 GLU A N 1
ATOM 1683 C CA . GLU A 1 209 ? -11.599 -10.881 -2.233 1.00 91.00 209 GLU A CA 1
ATOM 1684 C C . GLU A 1 209 ? -12.850 -10.321 -1.539 1.00 91.00 209 GLU A C 1
ATOM 1686 O O . GLU A 1 209 ? -13.839 -9.939 -2.171 1.00 91.00 209 GLU A O 1
ATOM 1691 N N . PHE A 1 210 ? -12.818 -10.263 -0.206 1.00 95.31 210 PHE A N 1
ATOM 1692 C CA . PHE A 1 210 ? -13.901 -9.681 0.580 1.00 95.31 210 PHE A CA 1
ATOM 1693 C C . PHE A 1 210 ? -13.657 -8.195 0.832 1.00 95.31 210 PHE A C 1
ATOM 1695 O O . PHE A 1 210 ? -12.746 -7.822 1.577 1.00 95.31 210 PHE A O 1
ATOM 1702 N N . VAL A 1 211 ? -14.530 -7.354 0.278 1.00 95.88 211 VAL A N 1
ATOM 1703 C CA . VAL A 1 211 ? -14.401 -5.891 0.306 1.00 95.88 211 VAL A CA 1
ATOM 1704 C C . VAL A 1 211 ? -15.350 -5.298 1.340 1.00 95.88 211 VAL A C 1
ATOM 1706 O O . VAL A 1 211 ? -16.558 -5.561 1.348 1.00 95.88 211 VAL A O 1
ATOM 1709 N N . SER A 1 212 ? -14.822 -4.475 2.242 1.00 97.69 212 SER A N 1
ATOM 1710 C CA . SER A 1 212 ? -15.637 -3.850 3.280 1.00 97.69 212 SER A CA 1
ATOM 1711 C C . SER A 1 212 ? -16.496 -2.701 2.734 1.00 97.69 212 SER A C 1
ATOM 1713 O O . SER A 1 212 ? -16.121 -2.031 1.773 1.00 97.69 212 SER A O 1
ATOM 1715 N N . PRO A 1 213 ? -17.604 -2.343 3.406 1.00 96.56 213 PRO A N 1
ATOM 1716 C CA . PRO A 1 213 ? -18.195 -1.021 3.223 1.00 96.56 213 PRO A CA 1
ATOM 1717 C C . PRO A 1 213 ? -17.293 0.053 3.851 1.00 96.56 213 PRO A C 1
ATOM 1719 O O . PRO A 1 213 ? -16.254 -0.255 4.432 1.00 96.56 213 PRO A O 1
ATOM 1722 N N . ILE A 1 214 ? -17.698 1.325 3.811 1.00 97.25 214 ILE A N 1
ATOM 1723 C CA . ILE A 1 214 ? -16.986 2.383 4.547 1.00 97.25 214 ILE A CA 1
ATOM 1724 C C . ILE A 1 214 ? -17.106 2.124 6.059 1.00 97.25 214 ILE A C 1
ATOM 1726 O O . ILE A 1 214 ? -18.191 2.215 6.639 1.00 97.25 214 ILE A O 1
ATOM 1730 N N . LEU A 1 215 ? -15.976 1.839 6.706 1.00 98.44 215 LEU A N 1
ATOM 1731 C CA . LEU A 1 215 ? -15.866 1.543 8.132 1.00 98.44 215 LEU A CA 1
ATOM 1732 C C . LEU A 1 215 ? -15.409 2.774 8.920 1.00 98.44 215 LEU A C 1
ATOM 1734 O O . LEU A 1 215 ? -14.644 3.610 8.441 1.00 98.44 215 LEU A O 1
ATOM 1738 N N . GLN A 1 216 ? -15.853 2.878 10.174 1.00 98.00 216 GLN A N 1
ATOM 1739 C CA . GLN A 1 216 ? -15.400 3.908 11.111 1.00 98.00 216 GLN A CA 1
ATOM 1740 C C . GLN A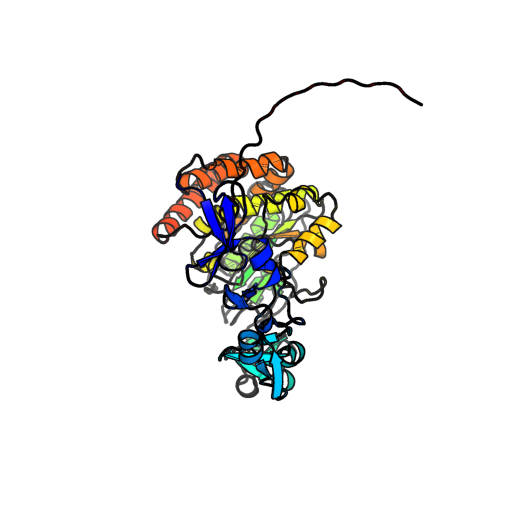 1 216 ? -15.692 3.478 12.551 1.00 98.00 216 GLN A C 1
ATOM 1742 O O . GLN A 1 216 ? -16.715 2.835 12.804 1.00 98.00 216 GLN A O 1
ATOM 1747 N N . GLY A 1 217 ? -14.846 3.884 13.502 1.00 97.62 217 GLY A N 1
ATOM 1748 C CA . GLY A 1 217 ? -15.101 3.723 14.938 1.00 97.62 217 GLY A CA 1
ATOM 1749 C C . GLY A 1 217 ? -15.410 2.281 15.353 1.00 97.62 217 GLY A C 1
ATOM 1750 O O . GLY A 1 217 ? -14.946 1.318 14.738 1.00 97.62 217 GLY A O 1
ATOM 1751 N N . ASP A 1 218 ? -16.219 2.132 16.398 1.00 97.75 218 ASP A N 1
ATOM 1752 C CA . ASP A 1 218 ? -16.568 0.831 16.969 1.00 97.75 218 ASP A CA 1
ATOM 1753 C C . ASP A 1 218 ? -17.547 0.049 16.078 1.00 97.75 218 ASP A C 1
ATOM 1755 O O . ASP A 1 218 ? -17.498 -1.179 16.046 1.00 97.75 218 ASP A O 1
ATOM 1759 N N . LYS A 1 219 ? -18.396 0.731 15.295 1.00 98.00 219 LYS A N 1
ATOM 1760 C CA . LYS A 1 219 ? -19.241 0.064 14.288 1.00 98.00 219 LYS A CA 1
ATOM 1761 C C . LYS A 1 219 ? -18.397 -0.637 13.220 1.00 98.00 219 LYS A C 1
ATOM 1763 O O . LYS A 1 219 ? -18.647 -1.800 12.915 1.00 98.00 219 LYS A O 1
ATOM 1768 N N . GLY A 1 220 ? -17.372 0.042 12.705 1.00 98.06 220 GLY A N 1
ATOM 1769 C CA . GLY A 1 220 ? -16.408 -0.539 11.773 1.00 98.06 220 GLY A CA 1
ATOM 1770 C C . GLY A 1 220 ? -15.611 -1.677 12.409 1.00 98.06 220 GLY A C 1
ATOM 1771 O O . GLY A 1 220 ? -15.531 -2.760 11.843 1.00 98.06 220 GLY A O 1
ATOM 1772 N N . TYR A 1 221 ? -15.106 -1.467 13.629 1.00 98.31 221 TYR A N 1
ATOM 1773 C CA . TYR A 1 221 ? -14.417 -2.497 14.417 1.00 98.31 221 TYR A CA 1
ATOM 1774 C C . TYR A 1 221 ? -15.242 -3.788 14.555 1.00 98.31 221 TYR A C 1
ATOM 1776 O O . TYR A 1 221 ? -14.713 -4.883 14.374 1.00 98.31 221 TYR A O 1
ATOM 1784 N N . ASN A 1 222 ? -16.543 -3.666 14.830 1.00 98.19 222 ASN A N 1
ATOM 1785 C CA . ASN A 1 222 ? -17.439 -4.813 14.971 1.00 98.19 222 ASN A CA 1
ATOM 1786 C C . ASN A 1 222 ? -17.692 -5.536 13.642 1.00 98.19 222 ASN A C 1
ATOM 1788 O O . ASN A 1 222 ? -17.778 -6.759 13.645 1.00 98.19 222 ASN A O 1
ATOM 1792 N N . GLN A 1 223 ? -17.766 -4.817 12.516 1.00 98.38 223 GLN A N 1
ATOM 1793 C CA . GLN A 1 223 ? -17.875 -5.442 11.192 1.00 98.38 223 GLN A CA 1
ATOM 1794 C C . GLN A 1 223 ? -16.610 -6.223 10.825 1.00 98.38 223 GLN A C 1
ATOM 1796 O O . GLN A 1 223 ? -16.712 -7.355 10.364 1.00 98.38 223 GLN A O 1
ATOM 1801 N N . VAL A 1 224 ? -15.425 -5.671 11.115 1.00 98.50 224 VAL A N 1
ATOM 1802 C CA . VAL A 1 224 ? -14.156 -6.397 10.939 1.00 98.50 224 VAL A CA 1
ATOM 1803 C C . VAL A 1 224 ? -14.119 -7.647 11.817 1.00 98.50 224 VAL A C 1
ATOM 1805 O O . VAL A 1 224 ? -13.669 -8.702 11.383 1.00 98.50 224 VAL A O 1
ATOM 1808 N N . LYS A 1 225 ? -14.622 -7.562 13.052 1.00 98.44 225 LYS A N 1
ATOM 1809 C CA . LYS A 1 225 ? -14.707 -8.728 13.933 1.00 98.44 225 LYS A CA 1
ATOM 1810 C C . LYS A 1 225 ? -15.638 -9.801 13.361 1.00 98.44 225 LYS A C 1
ATOM 1812 O O . LYS A 1 225 ? -15.238 -10.955 13.299 1.00 98.44 225 LYS A O 1
ATOM 1817 N N . ALA A 1 226 ? -16.828 -9.408 12.906 1.00 98.25 226 ALA A N 1
ATOM 1818 C CA . ALA A 1 226 ? -17.818 -10.321 12.341 1.00 98.25 226 ALA A CA 1
ATOM 1819 C C . ALA A 1 226 ? -17.272 -11.078 11.121 1.00 98.25 226 ALA A C 1
ATOM 1821 O O . ALA A 1 226 ? -17.353 -12.302 11.086 1.00 98.25 226 ALA A O 1
ATOM 1822 N N . ILE A 1 227 ? -16.636 -10.384 10.167 1.00 98.19 227 ILE A N 1
ATOM 1823 C CA . ILE A 1 227 ? -16.052 -11.057 8.997 1.00 98.19 227 ILE A CA 1
ATOM 1824 C C . ILE A 1 227 ? -14.905 -11.998 9.387 1.00 98.19 227 ILE A C 1
ATOM 1826 O O . ILE A 1 227 ? -14.817 -13.103 8.862 1.00 98.19 227 ILE A O 1
ATOM 1830 N N . CYS A 1 228 ? -14.071 -11.627 10.366 1.00 97.88 228 CYS A N 1
ATOM 1831 C CA . CYS A 1 228 ? -13.011 -12.509 10.864 1.00 97.88 228 CYS A CA 1
ATOM 1832 C C . CYS A 1 228 ? -13.569 -13.758 11.562 1.00 97.88 228 CYS A C 1
ATOM 1834 O O . CYS A 1 228 ? -12.978 -14.830 11.456 1.00 97.88 228 CYS A O 1
ATOM 1836 N N . ASP A 1 229 ? -14.687 -13.627 12.283 1.00 97.75 229 ASP A N 1
ATOM 1837 C CA . ASP A 1 229 ? -15.354 -14.750 12.945 1.00 97.75 229 ASP A CA 1
ATOM 1838 C C . ASP A 1 229 ? -15.948 -15.721 11.904 1.00 97.75 229 ASP A C 1
ATOM 1840 O O . ASP A 1 229 ? -15.804 -16.937 12.055 1.00 97.75 229 ASP A O 1
ATOM 1844 N N . VAL A 1 230 ? -16.527 -15.201 10.813 1.00 97.31 230 VAL A N 1
ATOM 1845 C CA . VAL A 1 230 ? -17.040 -16.002 9.685 1.00 97.31 230 VAL A CA 1
ATOM 1846 C C . VAL A 1 230 ? -15.905 -16.692 8.915 1.00 97.31 230 VAL A C 1
ATOM 1848 O O . VAL A 1 230 ? -15.991 -17.886 8.633 1.00 97.31 230 VAL A O 1
ATOM 1851 N N . LEU A 1 231 ? -14.814 -15.976 8.622 1.00 95.62 231 LEU A N 1
ATOM 1852 C CA . LEU A 1 231 ? -13.671 -16.465 7.834 1.00 95.62 231 LEU A CA 1
ATOM 1853 C C . LEU A 1 231 ? -12.580 -17.150 8.676 1.00 95.62 231 LEU A C 1
ATOM 1855 O O . LEU A 1 231 ? -11.472 -17.391 8.199 1.00 95.62 231 LEU A O 1
ATOM 1859 N N . LYS A 1 232 ? -12.863 -17.483 9.939 1.00 92.44 232 LYS A N 1
ATOM 1860 C CA . LYS A 1 232 ? -11.878 -18.012 10.900 1.00 92.44 232 LYS A CA 1
ATOM 1861 C C . LYS A 1 232 ? -11.124 -19.255 10.410 1.00 92.44 232 LYS A C 1
ATOM 1863 O O . LYS A 1 232 ? -9.994 -19.489 10.839 1.00 92.44 232 LYS A O 1
ATOM 1868 N N . HIS A 1 233 ? -11.766 -20.056 9.564 1.00 87.75 233 HIS A N 1
ATOM 1869 C CA . HIS A 1 233 ? -11.230 -21.304 9.020 1.00 87.75 233 HIS A CA 1
ATOM 1870 C C . HIS A 1 233 ? -10.861 -21.220 7.536 1.00 87.75 233 HIS A C 1
ATOM 1872 O O . HIS A 1 233 ? -10.397 -22.219 6.999 1.00 87.75 233 HIS A O 1
ATOM 1878 N N . ALA A 1 234 ? -11.049 -20.058 6.901 1.00 89.62 234 ALA A N 1
ATOM 1879 C CA . ALA A 1 234 ? -10.708 -19.865 5.500 1.00 89.62 234 ALA A CA 1
ATOM 1880 C C . ALA A 1 234 ? -9.188 -19.891 5.301 1.00 89.62 234 ALA A C 1
ATOM 1882 O O . ALA A 1 234 ? -8.428 -19.341 6.112 1.00 89.62 234 ALA A O 1
ATOM 1883 N N . ASN A 1 235 ? -8.749 -20.514 4.213 1.00 83.19 235 ASN A N 1
ATOM 1884 C CA . ASN A 1 235 ? -7.347 -20.538 3.833 1.00 83.19 235 ASN A CA 1
ATOM 1885 C C . ASN A 1 235 ? -6.900 -19.193 3.233 1.00 83.19 235 ASN A C 1
ATOM 1887 O O . ASN A 1 235 ? -7.494 -18.661 2.297 1.00 83.19 235 ASN A O 1
ATOM 1891 N N . VAL A 1 236 ? -5.802 -18.657 3.764 1.00 80.69 236 VAL A N 1
ATOM 1892 C CA . VAL A 1 236 ? -5.106 -17.485 3.222 1.00 80.69 236 VAL A CA 1
ATOM 1893 C C . VAL A 1 236 ? -3.799 -17.981 2.605 1.00 80.69 236 VAL A C 1
ATOM 1895 O O . VAL A 1 236 ? -2.841 -18.304 3.308 1.00 80.69 236 VAL A O 1
ATOM 1898 N N . GLY A 1 237 ? -3.793 -18.153 1.281 1.00 69.25 237 GLY A N 1
ATOM 1899 C CA . GLY A 1 237 ? -2.649 -18.682 0.532 1.00 69.25 237 GLY A CA 1
ATOM 1900 C C . GLY A 1 237 ? -1.439 -17.738 0.533 1.00 69.25 237 GLY A C 1
ATOM 1901 O O . GLY A 1 237 ? -1.544 -16.567 0.891 1.00 69.25 237 GLY A O 1
ATOM 1902 N N . GLY A 1 238 ? -0.272 -18.223 0.097 1.00 67.62 238 GLY A N 1
ATOM 1903 C CA . GLY A 1 238 ? 0.964 -17.421 0.065 1.00 67.62 238 GLY A CA 1
ATOM 1904 C C . GLY A 1 238 ? 0.926 -16.213 -0.884 1.00 67.62 238 GLY A C 1
ATOM 1905 O O . GLY A 1 238 ? 1.656 -15.247 -0.659 1.00 67.62 238 GLY A O 1
ATOM 1906 N N . CYS A 1 239 ? 0.064 -16.259 -1.904 1.00 65.62 239 CYS A N 1
ATOM 1907 C CA . CYS A 1 239 ? -0.192 -15.176 -2.855 1.00 65.62 239 CYS A CA 1
ATOM 1908 C C . CYS A 1 239 ? -1.137 -14.090 -2.311 1.00 65.62 239 CYS A C 1
ATOM 1910 O O . CYS A 1 239 ? -1.073 -12.966 -2.793 1.00 65.62 239 CYS A O 1
ATOM 1912 N N . THR A 1 240 ? -1.931 -14.389 -1.274 1.00 78.81 240 THR A N 1
ATOM 1913 C CA . THR A 1 240 ? -2.990 -13.486 -0.793 1.00 78.81 240 THR A CA 1
ATOM 1914 C C . THR A 1 240 ? -2.455 -12.217 -0.114 1.00 78.81 240 THR A C 1
ATOM 1916 O O . THR A 1 240 ? -1.447 -12.227 0.613 1.00 78.81 240 THR A O 1
ATOM 1919 N N . GLY A 1 241 ? -3.155 -11.109 -0.334 1.00 86.31 241 GLY A N 1
ATOM 1920 C CA . GLY A 1 241 ? -2.965 -9.790 0.253 1.00 86.31 241 GLY A CA 1
ATOM 1921 C C . GLY A 1 241 ? -4.001 -9.428 1.323 1.00 86.31 241 GLY A C 1
ATOM 1922 O O . GLY A 1 241 ? -5.058 -10.039 1.473 1.00 86.31 241 GLY A O 1
ATOM 1923 N N . TYR A 1 242 ? -3.656 -8.428 2.131 1.00 92.25 242 TYR A N 1
ATOM 1924 C CA . TYR A 1 242 ? -4.613 -7.681 2.945 1.00 92.25 242 TYR A CA 1
ATOM 1925 C C . TYR A 1 242 ? -4.324 -6.195 2.769 1.00 92.25 242 TYR A C 1
ATOM 1927 O O . TYR A 1 242 ? -3.249 -5.717 3.160 1.00 92.25 242 TYR A O 1
ATOM 1935 N N . HIS A 1 243 ? -5.293 -5.470 2.216 1.00 95.06 243 HIS A N 1
ATOM 1936 C CA . HIS A 1 243 ? -5.156 -4.048 1.930 1.00 95.06 243 HIS A CA 1
ATOM 1937 C C . HIS A 1 243 ? -6.024 -3.209 2.863 1.00 95.06 243 HIS A C 1
ATOM 1939 O O . HIS A 1 243 ? -7.095 -3.618 3.321 1.00 95.06 243 HIS A O 1
ATOM 1945 N N . VAL A 1 244 ? -5.529 -2.013 3.182 1.00 97.56 244 VAL A N 1
ATOM 1946 C CA . VAL A 1 244 ? -6.280 -1.006 3.938 1.00 97.56 244 VAL A CA 1
ATOM 1947 C C . VAL A 1 244 ? -6.380 0.251 3.104 1.00 97.56 244 VAL A C 1
ATOM 1949 O O . VAL A 1 244 ? -5.361 0.844 2.763 1.00 97.56 244 VAL A O 1
ATOM 1952 N N . HIS A 1 245 ? -7.603 0.710 2.880 1.00 97.75 245 HIS A N 1
ATOM 1953 C CA . HIS A 1 245 ? -7.891 1.999 2.270 1.00 97.75 245 HIS A CA 1
ATOM 1954 C C . HIS A 1 245 ? -8.171 3.006 3.374 1.00 97.75 245 HIS A C 1
ATOM 1956 O O . HIS A 1 245 ? -9.060 2.804 4.202 1.00 97.75 245 HIS A O 1
ATOM 1962 N N . LEU A 1 246 ? -7.429 4.107 3.412 1.00 98.19 246 LEU A N 1
ATOM 1963 C CA . LEU A 1 246 ? -7.669 5.190 4.361 1.00 98.19 246 LEU A CA 1
ATOM 1964 C C . LEU A 1 246 ? -8.300 6.381 3.648 1.00 98.19 246 LEU A C 1
ATOM 1966 O O . LEU A 1 246 ? -7.823 6.817 2.603 1.00 98.19 246 LEU A O 1
ATOM 1970 N N . ASP A 1 247 ? -9.377 6.910 4.234 1.00 97.50 247 ASP A N 1
ATOM 1971 C CA . ASP A 1 247 ? -10.125 8.038 3.680 1.00 97.50 247 ASP A CA 1
ATOM 1972 C C . ASP A 1 247 ? -9.216 9.253 3.476 1.00 97.50 247 ASP A C 1
ATOM 1974 O O . ASP A 1 247 ? -8.603 9.749 4.428 1.00 97.50 247 ASP A O 1
ATOM 1978 N N . ALA A 1 248 ? -9.163 9.730 2.234 1.00 96.81 248 ALA A N 1
ATOM 1979 C CA . ALA A 1 248 ? -8.362 10.860 1.792 1.00 96.81 248 ALA A CA 1
ATOM 1980 C C . ALA A 1 248 ? -9.218 11.950 1.119 1.00 96.81 248 ALA A C 1
ATOM 1982 O O . ALA A 1 248 ? -8.684 12.881 0.526 1.00 96.81 248 ALA A O 1
ATOM 1983 N N . ARG A 1 249 ? -10.551 11.923 1.278 1.00 93.75 249 ARG A N 1
ATOM 1984 C CA . ARG A 1 249 ? -11.460 12.942 0.706 1.00 93.75 249 ARG A CA 1
ATOM 1985 C C . ARG A 1 249 ? -11.201 14.365 1.203 1.00 93.75 249 ARG A C 1
ATOM 1987 O O . ARG A 1 249 ? -11.604 15.320 0.554 1.00 93.75 249 ARG A O 1
ATOM 1994 N N . LYS A 1 250 ? -10.576 14.505 2.375 1.00 93.00 250 LYS A N 1
ATOM 1995 C CA . LYS A 1 250 ? -10.192 15.793 2.984 1.00 93.00 250 LYS A CA 1
ATOM 1996 C C . LYS A 1 250 ? -8.677 16.025 2.992 1.00 93.00 250 LYS A C 1
ATOM 1998 O O . LYS A 1 250 ? -8.210 16.904 3.706 1.00 93.00 250 LYS A O 1
ATOM 2003 N N . ILE A 1 251 ? -7.926 15.198 2.269 1.00 93.69 251 ILE A N 1
ATOM 2004 C CA . ILE A 1 251 ? -6.470 15.271 2.151 1.00 93.69 251 ILE A CA 1
ATOM 2005 C C . ILE A 1 251 ? -6.149 15.976 0.832 1.00 93.69 251 ILE A C 1
ATOM 2007 O O . ILE A 1 251 ? -6.576 15.528 -0.234 1.00 93.69 251 ILE A O 1
ATOM 2011 N N . ASP A 1 252 ? -5.410 17.080 0.906 1.00 95.06 252 ASP A N 1
ATOM 2012 C CA . ASP A 1 252 ? -4.866 17.755 -0.273 1.00 95.06 252 ASP A CA 1
ATOM 2013 C C . ASP A 1 252 ? -3.589 17.063 -0.783 1.00 95.06 252 ASP A C 1
ATOM 2015 O O . ASP A 1 252 ? -3.064 16.130 -0.162 1.00 95.06 252 ASP A O 1
ATOM 2019 N N . TYR A 1 253 ? -3.083 17.525 -1.927 1.00 95.25 253 TYR A N 1
ATOM 2020 C CA . TYR A 1 253 ? -1.888 16.957 -2.548 1.00 95.25 253 TYR A CA 1
ATOM 2021 C C . TYR A 1 253 ? -0.645 17.093 -1.651 1.00 95.25 253 TYR A C 1
ATOM 2023 O O . TYR A 1 253 ? 0.193 16.196 -1.636 1.00 95.25 253 TYR A O 1
ATOM 2031 N N . LEU A 1 254 ? -0.528 18.159 -0.845 1.00 96.00 254 LEU A N 1
ATOM 2032 C CA . LEU A 1 254 ? 0.604 18.343 0.071 1.00 96.00 254 LEU A CA 1
ATOM 2033 C C . LEU A 1 254 ? 0.623 17.258 1.144 1.00 96.00 254 LEU A C 1
ATOM 2035 O O . LEU A 1 254 ? 1.676 16.704 1.464 1.00 96.00 254 LEU A O 1
ATOM 2039 N N . VAL A 1 255 ? -0.536 16.936 1.715 1.00 96.94 255 VAL A N 1
ATOM 2040 C CA . VAL A 1 255 ? -0.648 15.863 2.701 1.00 96.94 255 VAL A CA 1
ATOM 2041 C C . VAL A 1 255 ? -0.478 14.492 2.041 1.00 96.94 255 VAL A C 1
ATOM 2043 O O . VAL A 1 255 ? 0.229 13.661 2.607 1.00 96.94 255 VAL A O 1
ATOM 2046 N N . ALA A 1 256 ? -1.024 14.258 0.843 1.00 96.69 256 ALA A N 1
ATOM 2047 C CA . ALA A 1 256 ? -0.799 13.014 0.098 1.00 96.69 256 ALA A CA 1
ATOM 2048 C C . ALA A 1 256 ? 0.697 12.789 -0.207 1.00 96.69 256 ALA A C 1
ATOM 2050 O O . ALA A 1 256 ? 1.241 11.727 0.103 1.00 96.69 256 ALA A O 1
ATOM 2051 N N . LYS A 1 257 ? 1.395 13.828 -0.683 1.00 95.06 257 LYS A N 1
ATOM 2052 C CA . LYS A 1 257 ? 2.852 13.861 -0.891 1.00 95.06 257 LYS A CA 1
ATOM 2053 C C . LYS A 1 257 ? 3.620 13.502 0.384 1.00 95.06 257 LYS A C 1
ATOM 2055 O O . LYS A 1 257 ? 4.528 12.671 0.359 1.00 95.06 257 LYS A O 1
ATOM 2060 N N . LYS A 1 258 ? 3.239 14.091 1.523 1.00 96.44 258 LYS A N 1
ATOM 2061 C CA . LYS A 1 258 ? 3.836 13.783 2.835 1.00 96.44 258 LYS A CA 1
ATOM 2062 C C . LYS A 1 258 ? 3.595 12.337 3.265 1.00 96.44 258 LYS A C 1
ATOM 2064 O O . LYS A 1 258 ? 4.508 11.714 3.801 1.00 96.44 258 LYS A O 1
ATOM 2069 N N . ILE A 1 259 ? 2.396 11.799 3.043 1.00 96.31 259 ILE A N 1
ATOM 2070 C CA . ILE A 1 259 ? 2.074 10.397 3.344 1.00 96.31 259 ILE A CA 1
ATOM 2071 C C . ILE A 1 259 ? 2.962 9.469 2.515 1.00 96.31 259 ILE A C 1
ATOM 2073 O O . ILE A 1 259 ? 3.575 8.564 3.079 1.00 96.31 259 ILE A O 1
ATOM 2077 N N . TRP A 1 260 ? 3.093 9.723 1.211 1.00 93.62 260 TRP A N 1
ATOM 2078 C CA . TRP A 1 260 ? 3.935 8.915 0.330 1.00 93.62 260 TRP A CA 1
ATOM 2079 C C . TRP A 1 260 ? 5.412 8.929 0.754 1.00 93.62 260 TRP A C 1
ATOM 2081 O O . TRP A 1 260 ? 6.029 7.869 0.902 1.00 93.62 260 TRP A O 1
ATOM 2091 N N . ALA A 1 261 ? 5.953 10.114 1.060 1.00 92.06 261 ALA A N 1
ATOM 2092 C CA . ALA A 1 261 ? 7.306 10.256 1.595 1.00 92.06 261 ALA A CA 1
ATOM 2093 C C . ALA A 1 261 ? 7.487 9.483 2.913 1.00 92.06 261 ALA A C 1
ATOM 2095 O O . ALA A 1 261 ? 8.481 8.783 3.094 1.00 92.06 261 ALA A O 1
ATOM 2096 N N . LEU A 1 262 ? 6.511 9.562 3.822 1.00 92.44 262 LEU A N 1
ATOM 2097 C CA . LEU A 1 262 ? 6.567 8.897 5.122 1.00 92.44 262 LEU A CA 1
ATOM 2098 C C . LEU A 1 262 ? 6.563 7.366 5.002 1.00 92.44 262 LEU A C 1
ATOM 2100 O O . LEU A 1 262 ? 7.338 6.710 5.696 1.00 92.44 262 LEU A O 1
ATOM 2104 N N . TYR A 1 263 ? 5.738 6.791 4.118 1.00 91.62 263 TYR A N 1
ATOM 2105 C CA . TYR A 1 263 ? 5.780 5.348 3.843 1.00 91.62 263 TYR A CA 1
ATOM 2106 C C . TYR A 1 263 ? 7.113 4.930 3.234 1.00 91.62 263 TYR A C 1
ATOM 2108 O O . TYR A 1 263 ? 7.674 3.934 3.674 1.00 91.62 263 TYR A O 1
ATOM 2116 N N . THR A 1 264 ? 7.659 5.727 2.313 1.00 86.88 264 THR A N 1
ATOM 2117 C CA . THR A 1 264 ? 8.962 5.451 1.691 1.00 86.88 264 THR A CA 1
ATOM 2118 C C . THR A 1 264 ? 10.086 5.448 2.734 1.00 86.88 264 THR A C 1
ATOM 2120 O O . THR A 1 264 ? 10.913 4.543 2.756 1.00 86.88 264 THR A O 1
ATOM 2123 N N . VAL A 1 265 ? 10.078 6.394 3.680 1.00 83.62 265 VAL A N 1
ATOM 2124 C CA . VAL A 1 265 ? 11.061 6.446 4.780 1.00 83.62 265 VAL A CA 1
ATOM 2125 C C . VAL A 1 265 ? 10.978 5.224 5.706 1.00 83.62 265 VAL A C 1
ATOM 2127 O O . VAL A 1 265 ? 11.995 4.791 6.250 1.00 83.62 265 VAL A O 1
ATOM 2130 N N . PHE A 1 266 ? 9.786 4.660 5.907 1.00 82.19 266 PHE A N 1
ATOM 2131 C CA . PHE A 1 266 ? 9.576 3.519 6.802 1.00 82.19 266 PHE A CA 1
ATOM 2132 C C . PHE A 1 266 ? 9.448 2.175 6.098 1.00 82.19 266 PHE A C 1
ATOM 2134 O O . PHE A 1 266 ? 9.228 1.170 6.773 1.00 82.19 266 PHE A O 1
ATOM 2141 N N . GLU A 1 267 ? 9.612 2.123 4.785 1.00 83.75 267 GLU A N 1
ATOM 2142 C CA . GLU A 1 267 ? 9.323 0.935 3.992 1.00 83.75 267 GLU A CA 1
ATOM 2143 C C . GLU A 1 267 ? 10.138 -0.286 4.446 1.00 83.75 267 GLU A C 1
ATOM 2145 O O . GLU A 1 267 ? 9.562 -1.323 4.778 1.00 83.75 267 GLU A O 1
ATOM 2150 N N . ASP A 1 268 ? 11.455 -0.133 4.610 1.00 76.06 268 ASP A N 1
ATOM 2151 C CA . ASP A 1 268 ? 12.334 -1.190 5.136 1.00 76.06 268 ASP A CA 1
ATOM 2152 C C . ASP A 1 268 ? 11.881 -1.686 6.523 1.00 76.06 268 ASP A C 1
ATOM 2154 O O . ASP A 1 268 ? 11.942 -2.876 6.849 1.00 76.06 268 ASP A O 1
ATOM 2158 N N . VAL A 1 269 ? 11.384 -0.772 7.363 1.00 78.88 269 VAL A N 1
ATOM 2159 C CA . VAL A 1 269 ? 10.874 -1.105 8.697 1.00 78.88 269 VAL A CA 1
ATOM 2160 C C . VAL A 1 269 ? 9.563 -1.877 8.601 1.00 78.88 269 VAL A C 1
ATOM 2162 O O . VAL A 1 269 ? 9.395 -2.859 9.328 1.00 78.88 269 VAL A O 1
ATOM 2165 N N . LEU A 1 270 ? 8.650 -1.462 7.722 1.00 84.31 270 LEU A N 1
ATOM 2166 C CA . LEU A 1 270 ? 7.379 -2.142 7.487 1.00 84.31 270 LEU A CA 1
ATOM 2167 C C . LEU A 1 270 ? 7.617 -3.557 6.945 1.00 84.31 270 LEU A C 1
ATOM 2169 O O . LEU A 1 270 ? 7.032 -4.506 7.465 1.00 84.31 270 LEU A O 1
ATOM 2173 N N . PHE A 1 271 ? 8.549 -3.736 6.010 1.00 80.81 271 PHE A N 1
ATOM 2174 C CA . PHE A 1 271 ? 8.938 -5.061 5.526 1.00 80.81 271 PHE A CA 1
ATOM 2175 C C . PHE A 1 271 ? 9.556 -5.945 6.619 1.00 80.81 271 PHE A C 1
ATOM 2177 O O . PHE A 1 271 ? 9.289 -7.146 6.657 1.00 80.81 271 PHE A O 1
ATOM 2184 N N . SER A 1 272 ? 10.301 -5.370 7.571 1.00 77.75 272 SER A N 1
ATOM 2185 C CA . SER A 1 272 ? 10.932 -6.132 8.665 1.00 77.75 272 SER A CA 1
ATOM 2186 C C . SER A 1 272 ? 9.959 -6.739 9.694 1.00 77.75 272 SER A C 1
ATOM 2188 O O . SER A 1 272 ? 10.350 -7.589 10.495 1.00 77.75 272 SER A O 1
ATOM 2190 N N . ILE A 1 273 ? 8.691 -6.310 9.706 1.00 80.56 273 ILE A N 1
ATOM 2191 C CA . ILE A 1 273 ? 7.629 -6.836 10.593 1.00 80.56 273 ILE A CA 1
ATOM 2192 C C . ILE A 1 273 ? 6.609 -7.721 9.870 1.00 80.56 273 ILE A C 1
ATOM 2194 O O . ILE A 1 273 ? 5.605 -8.152 10.468 1.00 80.56 273 ILE A O 1
ATOM 2198 N N . LEU A 1 274 ? 6.868 -8.001 8.596 1.00 80.94 274 LEU A N 1
ATOM 2199 C CA . LEU A 1 274 ? 6.046 -8.807 7.706 1.00 80.94 274 LEU A CA 1
ATOM 2200 C C . LEU A 1 274 ? 6.835 -10.044 7.228 1.00 80.94 274 LEU A C 1
ATOM 2202 O O . LEU A 1 274 ? 8.060 -10.062 7.332 1.00 80.94 274 LEU A O 1
ATOM 2206 N N . PRO A 1 275 ? 6.151 -11.106 6.757 1.00 74.38 275 PRO A N 1
ATOM 2207 C CA . PRO A 1 275 ? 6.821 -12.298 6.232 1.00 74.38 275 PRO A CA 1
ATOM 2208 C C . PRO A 1 275 ? 7.686 -11.994 4.998 1.00 74.38 275 PRO A C 1
ATOM 2210 O O . PRO A 1 275 ? 7.326 -11.127 4.200 1.00 74.38 275 PRO A O 1
ATOM 2213 N N . GLN A 1 276 ? 8.766 -12.762 4.795 1.00 69.62 276 GLN A N 1
ATOM 2214 C CA . GLN A 1 276 ? 9.689 -12.602 3.656 1.00 69.62 276 GLN A CA 1
ATOM 2215 C C . GLN A 1 276 ? 8.981 -12.681 2.294 1.00 69.62 276 GLN A C 1
ATOM 2217 O O . GLN A 1 276 ? 9.342 -11.947 1.382 1.00 69.62 276 GLN A O 1
ATOM 2222 N N . SER A 1 277 ? 7.907 -13.472 2.176 1.00 67.81 277 SER A N 1
ATOM 2223 C CA . SER A 1 277 ? 7.115 -13.574 0.941 1.00 67.81 277 SER A CA 1
ATOM 2224 C C . SER A 1 277 ? 6.557 -12.234 0.443 1.00 67.81 277 SER A C 1
ATOM 2226 O O . SER A 1 277 ? 6.245 -12.114 -0.735 1.00 67.81 277 SER A O 1
ATOM 2228 N N . ARG A 1 278 ? 6.428 -11.218 1.310 1.00 70.06 278 ARG A N 1
ATOM 2229 C CA . ARG A 1 278 ? 6.005 -9.860 0.923 1.00 70.06 278 ARG A CA 1
ATOM 2230 C C . ARG A 1 278 ? 7.159 -8.958 0.498 1.00 70.06 278 ARG A C 1
ATOM 2232 O O . ARG A 1 278 ? 6.904 -7.929 -0.103 1.00 70.06 278 ARG A O 1
ATOM 2239 N N . GLN A 1 279 ? 8.401 -9.320 0.807 1.00 64.19 279 GLN A N 1
ATOM 2240 C CA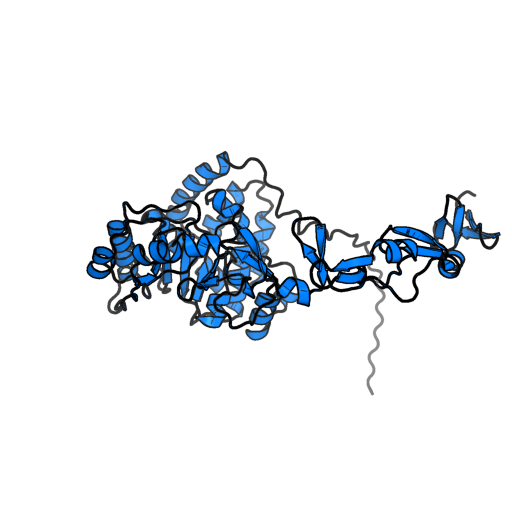 . GLN A 1 279 ? 9.587 -8.570 0.378 1.00 64.19 279 GLN A CA 1
ATOM 2241 C C . GLN A 1 279 ? 9.982 -8.905 -1.066 1.00 64.19 279 GLN A C 1
ATOM 2243 O O . GLN A 1 279 ? 10.684 -8.130 -1.710 1.00 64.19 279 GLN A O 1
ATOM 2248 N N . GLU A 1 280 ? 9.548 -10.066 -1.563 1.00 62.16 280 GLU A N 1
ATOM 2249 C CA . GLU A 1 280 ? 9.997 -10.642 -2.834 1.00 62.16 280 GLU A CA 1
ATOM 2250 C C . GLU A 1 280 ? 8.878 -10.760 -3.885 1.00 62.16 280 GLU A C 1
ATOM 2252 O O . GLU A 1 280 ? 9.129 -11.278 -4.971 1.00 62.16 280 GLU A O 1
ATOM 2257 N N . ASN A 1 281 ? 7.651 -10.301 -3.599 1.00 59.84 281 ASN A N 1
ATOM 2258 C CA . ASN A 1 281 ? 6.517 -10.485 -4.509 1.00 59.84 281 ASN A CA 1
ATOM 2259 C C . ASN A 1 281 ? 6.220 -9.278 -5.413 1.00 59.84 281 ASN A C 1
ATOM 2261 O O . ASN A 1 281 ? 6.541 -8.131 -5.117 1.00 59.84 281 ASN A O 1
ATOM 2265 N N . SER A 1 282 ? 5.560 -9.561 -6.537 1.00 55.72 282 SER A N 1
ATOM 2266 C CA . SER A 1 282 ? 5.171 -8.570 -7.550 1.00 55.72 282 SER A CA 1
ATOM 2267 C C . SER A 1 282 ? 3.927 -7.762 -7.165 1.00 55.72 282 SER A C 1
ATOM 2269 O O . SER A 1 282 ? 3.672 -6.721 -7.767 1.00 55.72 282 SER A O 1
ATOM 2271 N N . TYR A 1 283 ? 3.163 -8.257 -6.183 1.00 55.25 283 TYR A N 1
ATOM 2272 C CA . TYR A 1 283 ? 1.854 -7.745 -5.756 1.00 55.25 283 TYR A CA 1
ATOM 2273 C C . TYR A 1 283 ? 1.944 -6.667 -4.657 1.00 55.25 283 TYR A C 1
ATOM 2275 O O . TYR A 1 283 ? 0.921 -6.142 -4.211 1.00 55.25 283 TYR A O 1
ATOM 2283 N N . CYS A 1 284 ? 3.163 -6.349 -4.206 1.00 60.94 284 CYS A N 1
ATOM 2284 C CA . CYS A 1 284 ? 3.510 -5.206 -3.365 1.00 60.94 284 CYS A CA 1
ATOM 2285 C C . CYS A 1 284 ? 4.958 -4.784 -3.654 1.00 60.94 284 CYS A C 1
ATOM 2287 O O . CYS A 1 284 ? 5.910 -5.266 -3.039 1.00 60.94 284 CYS A O 1
ATOM 2289 N N . ARG A 1 285 ? 5.126 -3.862 -4.598 1.00 66.19 285 ARG A N 1
ATOM 2290 C CA . ARG A 1 285 ? 6.421 -3.321 -5.002 1.00 66.19 285 ARG A CA 1
ATOM 2291 C C . ARG A 1 285 ? 6.884 -2.258 -4.008 1.00 66.19 285 ARG A C 1
ATOM 2293 O O . ARG A 1 285 ? 6.089 -1.455 -3.517 1.00 66.19 285 ARG A O 1
ATOM 2300 N N . SER A 1 286 ? 8.185 -2.273 -3.727 1.00 67.44 286 SER A N 1
ATOM 2301 C CA . SER A 1 286 ? 8.867 -1.204 -2.995 1.00 67.44 286 SER A CA 1
ATOM 2302 C C . SER A 1 286 ? 8.696 0.123 -3.735 1.00 67.44 286 SER A C 1
ATOM 2304 O O . SER A 1 286 ? 8.685 0.155 -4.969 1.00 67.44 286 SER A O 1
ATOM 2306 N N . SER A 1 287 ? 8.534 1.203 -2.975 1.00 67.31 287 SER A N 1
ATOM 2307 C CA . SER A 1 287 ? 8.365 2.553 -3.495 1.00 67.31 287 SER A CA 1
ATOM 2308 C C . SER A 1 287 ? 9.548 2.936 -4.387 1.00 67.31 287 SER A C 1
ATOM 2310 O O . SER A 1 287 ? 10.706 2.874 -3.976 1.00 67.31 287 SER A O 1
ATOM 2312 N N . ILE A 1 288 ? 9.255 3.379 -5.612 1.00 66.19 288 ILE A N 1
ATOM 2313 C CA . ILE A 1 288 ? 10.258 3.887 -6.565 1.00 66.19 288 ILE A CA 1
ATOM 2314 C C . ILE A 1 288 ? 10.628 5.351 -6.233 1.00 66.19 288 ILE A C 1
ATOM 2316 O O . ILE A 1 288 ? 11.510 5.944 -6.851 1.00 66.19 288 ILE A O 1
ATOM 2320 N N . LEU A 1 289 ? 9.984 5.946 -5.220 1.00 72.06 289 LEU A N 1
ATOM 2321 C CA . LEU A 1 289 ? 10.157 7.346 -4.858 1.00 72.06 289 LEU A CA 1
ATOM 2322 C C . LEU A 1 289 ? 11.587 7.665 -4.402 1.00 72.06 289 LEU A C 1
ATOM 2324 O O . LEU A 1 289 ? 12.008 7.298 -3.302 1.00 72.06 289 LEU A O 1
ATOM 2328 N N . ASP A 1 290 ? 12.279 8.492 -5.181 1.00 73.94 290 ASP A N 1
ATOM 2329 C CA . ASP A 1 290 ? 13.445 9.218 -4.695 1.00 73.94 290 ASP A CA 1
ATOM 2330 C C . ASP A 1 290 ? 13.007 10.439 -3.871 1.00 73.94 290 ASP A C 1
ATOM 2332 O O . ASP A 1 290 ? 12.854 11.552 -4.372 1.00 73.94 290 ASP A O 1
ATOM 2336 N N . VAL A 1 291 ? 12.845 10.238 -2.562 1.00 76.06 291 VAL A N 1
ATOM 2337 C CA . VAL A 1 291 ? 12.520 11.316 -1.611 1.00 76.06 291 VAL A CA 1
ATOM 2338 C C . VAL A 1 291 ? 13.583 12.422 -1.547 1.00 76.06 291 VAL A C 1
ATOM 2340 O O . VAL A 1 291 ? 13.321 13.485 -0.983 1.00 76.06 291 VAL A O 1
ATOM 2343 N N . SER A 1 292 ? 14.797 12.181 -2.061 1.00 73.62 292 SER A N 1
ATOM 2344 C CA . SER A 1 292 ? 15.872 13.177 -2.122 1.00 73.62 292 SER A CA 1
ATOM 2345 C C . SER A 1 292 ? 15.845 14.023 -3.394 1.00 73.62 292 SER A C 1
ATOM 2347 O O . SER A 1 292 ? 16.475 15.082 -3.416 1.00 73.62 292 SER A O 1
ATOM 2349 N N . SER A 1 293 ? 15.055 13.621 -4.393 1.00 79.88 293 SER A N 1
ATOM 2350 C CA . SER A 1 293 ? 14.875 14.346 -5.646 1.00 79.88 293 SER A CA 1
ATOM 2351 C C . SER A 1 293 ? 14.407 15.781 -5.395 1.00 79.88 293 SER A C 1
ATOM 2353 O O . SER A 1 293 ? 13.429 16.031 -4.678 1.00 79.88 293 SER A O 1
ATOM 2355 N N . SER A 1 294 ? 15.105 16.746 -5.998 1.00 78.25 294 SER A N 1
ATOM 2356 C CA . SER A 1 294 ? 14.669 18.145 -6.013 1.00 78.25 294 SER A CA 1
ATOM 2357 C C . SER A 1 294 ? 13.348 18.306 -6.765 1.00 78.25 294 SER A C 1
ATOM 2359 O O . SER A 1 294 ? 12.548 19.155 -6.383 1.00 78.25 294 SER A O 1
ATOM 2361 N N . TYR A 1 295 ? 13.093 17.458 -7.768 1.00 79.06 295 TYR A N 1
ATOM 2362 C CA . TYR A 1 295 ? 11.845 17.443 -8.526 1.00 79.06 295 TYR A CA 1
ATOM 2363 C C . TYR A 1 295 ? 10.668 17.036 -7.632 1.00 79.06 295 TYR A C 1
ATOM 2365 O O . TYR A 1 295 ? 9.711 17.796 -7.506 1.00 79.06 295 TYR A O 1
ATOM 2373 N N . PHE A 1 296 ? 10.797 15.936 -6.875 1.00 85.31 296 PHE A N 1
ATOM 2374 C CA . PHE A 1 296 ? 9.778 15.552 -5.892 1.00 85.31 296 PHE A CA 1
ATOM 2375 C C . PHE A 1 296 ? 9.530 16.669 -4.876 1.00 85.31 296 PHE A C 1
ATOM 2377 O O . PHE A 1 296 ? 8.389 17.024 -4.585 1.00 85.31 296 PHE A O 1
ATOM 2384 N N . GLN A 1 297 ? 10.590 17.268 -4.330 1.00 86.94 297 GLN A N 1
ATOM 2385 C CA . GLN A 1 297 ? 10.456 18.347 -3.350 1.00 86.94 297 GLN A CA 1
ATOM 2386 C C . GLN A 1 297 ? 9.774 19.594 -3.932 1.00 86.94 297 GLN A C 1
ATOM 2388 O O . GLN A 1 297 ? 8.998 20.223 -3.211 1.00 86.94 297 GLN A O 1
ATOM 2393 N N . ALA A 1 298 ? 9.972 19.884 -5.219 1.00 86.50 298 ALA A N 1
ATOM 2394 C CA . ALA A 1 298 ? 9.382 21.019 -5.923 1.00 86.50 298 ALA A CA 1
ATOM 2395 C C . ALA A 1 298 ? 7.891 20.860 -6.277 1.00 86.50 298 ALA A C 1
ATOM 2397 O O . ALA A 1 298 ? 7.256 21.883 -6.529 1.00 86.50 298 ALA A O 1
ATOM 2398 N N . ILE A 1 299 ? 7.327 19.638 -6.230 1.00 89.69 299 ILE A N 1
ATOM 2399 C CA . ILE A 1 299 ? 5.892 19.398 -6.484 1.00 89.69 299 ILE A CA 1
ATOM 2400 C C . ILE A 1 299 ? 5.039 20.344 -5.633 1.00 89.69 299 ILE A C 1
ATOM 2402 O O . ILE A 1 299 ? 5.065 20.266 -4.393 1.00 89.69 299 ILE A O 1
ATOM 2406 N N . ASN A 1 300 ? 4.281 21.201 -6.307 1.00 91.88 300 ASN A N 1
ATOM 2407 C CA . ASN A 1 300 ? 3.507 22.299 -5.746 1.00 91.88 300 ASN A CA 1
ATOM 2408 C C . ASN A 1 300 ? 2.032 22.292 -6.188 1.00 91.88 300 ASN A C 1
ATOM 2410 O O . ASN A 1 300 ? 1.291 23.181 -5.765 1.00 91.88 300 ASN A O 1
ATOM 2414 N N . SER A 1 301 ? 1.582 21.286 -6.939 1.00 90.81 301 SER A N 1
ATOM 2415 C CA . SER A 1 301 ? 0.178 21.109 -7.326 1.00 90.81 301 SER A CA 1
ATOM 2416 C C . SER A 1 301 ? -0.272 19.645 -7.247 1.00 90.81 301 SER A C 1
ATOM 2418 O O . SER A 1 301 ? 0.525 18.735 -6.996 1.00 90.81 301 SER A O 1
ATOM 2420 N N . TYR A 1 302 ? -1.579 19.423 -7.405 1.00 92.06 302 TYR A N 1
ATOM 2421 C CA . TYR A 1 302 ? -2.157 18.081 -7.463 1.00 92.06 302 TYR A CA 1
ATOM 2422 C C . TYR A 1 302 ? -1.759 17.371 -8.758 1.00 92.06 302 TYR A C 1
ATOM 2424 O O . TYR A 1 302 ? -1.369 16.209 -8.715 1.00 92.06 302 TYR A O 1
ATOM 2432 N N . GLU A 1 303 ? -1.793 18.104 -9.867 1.00 90.44 303 GLU A N 1
ATOM 2433 C CA . GLU A 1 303 ? -1.451 17.643 -11.208 1.00 90.44 303 GLU A CA 1
ATOM 2434 C C . GLU A 1 303 ? 0.027 17.241 -11.284 1.00 90.44 303 GLU A C 1
ATOM 2436 O O . GLU A 1 303 ? 0.337 16.164 -11.773 1.00 90.44 303 GLU A O 1
ATOM 2441 N N . GLU A 1 304 ? 0.932 18.034 -10.695 1.00 88.81 304 GLU A N 1
ATOM 2442 C CA . GLU A 1 304 ? 2.360 17.688 -10.616 1.00 88.81 304 GLU A CA 1
ATOM 2443 C C . GLU A 1 304 ? 2.606 16.435 -9.755 1.00 88.81 304 GLU A C 1
ATOM 2445 O O . GLU A 1 304 ? 3.540 15.679 -10.010 1.00 88.81 304 GLU A O 1
ATOM 2450 N N . LEU A 1 305 ? 1.795 16.197 -8.713 1.00 90.69 305 LEU A N 1
ATOM 2451 C CA . LEU A 1 305 ? 1.907 14.978 -7.904 1.00 90.69 305 LEU A CA 1
ATOM 2452 C C . LEU A 1 305 ? 1.418 13.744 -8.671 1.00 90.69 305 LEU A C 1
ATOM 2454 O O . LEU A 1 305 ? 1.995 12.668 -8.518 1.00 90.69 305 LEU A O 1
ATOM 2458 N N . GLU A 1 306 ? 0.346 13.899 -9.444 1.00 88.81 306 GLU A N 1
ATOM 2459 C CA . GLU A 1 306 ? -0.229 12.857 -10.292 1.00 88.81 306 GLU A CA 1
ATOM 2460 C C . GLU A 1 306 ? 0.709 12.486 -11.444 1.00 88.81 306 GLU A C 1
ATOM 2462 O O . GLU A 1 306 ? 1.031 11.311 -11.615 1.00 88.81 306 GLU A O 1
ATOM 2467 N N . GLU A 1 307 ? 1.230 13.484 -12.158 1.00 85.44 307 GLU A N 1
ATOM 2468 C CA . GLU A 1 307 ? 2.228 13.315 -13.218 1.00 85.44 307 GLU A CA 1
ATOM 2469 C C . GLU A 1 307 ? 3.478 12.615 -12.675 1.00 85.44 307 GLU A C 1
ATOM 2471 O O . GLU A 1 307 ? 3.862 11.557 -13.176 1.00 85.44 307 GLU A O 1
ATOM 2476 N N . TYR A 1 308 ? 4.037 13.108 -11.561 1.00 86.31 308 TYR A N 1
ATOM 2477 C CA . TYR A 1 308 ? 5.193 12.473 -10.927 1.00 86.31 308 TYR A CA 1
ATOM 2478 C C . TYR A 1 308 ? 4.910 11.011 -10.556 1.00 86.31 308 TYR A C 1
ATOM 2480 O O . TYR A 1 308 ? 5.782 10.153 -10.721 1.00 86.31 308 TYR A O 1
ATOM 2488 N N . TRP A 1 309 ? 3.719 10.712 -10.022 1.00 85.12 309 TRP A N 1
ATOM 2489 C CA . TRP A 1 309 ? 3.339 9.346 -9.666 1.00 85.12 309 TRP A CA 1
ATOM 2490 C C . TRP A 1 309 ? 3.384 8.422 -10.884 1.00 85.12 309 TRP A C 1
ATOM 2492 O O . TRP A 1 309 ? 4.030 7.380 -10.801 1.00 85.12 309 TRP A O 1
ATOM 2502 N N . TYR A 1 310 ? 2.761 8.792 -12.003 1.00 80.44 310 TYR A N 1
ATOM 2503 C CA . TYR A 1 310 ? 2.697 7.921 -13.179 1.00 80.44 310 TYR A CA 1
ATOM 2504 C C . TYR A 1 310 ? 4.024 7.840 -13.945 1.00 80.44 310 TYR A C 1
ATOM 2506 O O . TYR A 1 310 ? 4.442 6.739 -14.294 1.00 80.44 310 TYR A O 1
ATOM 2514 N N . GLU A 1 311 ? 4.760 8.945 -14.111 1.00 75.31 311 GLU A N 1
ATOM 2515 C CA . GLU A 1 311 ? 6.065 8.946 -14.801 1.00 75.31 311 GLU A CA 1
ATOM 2516 C C . GLU A 1 311 ? 7.088 7.991 -14.169 1.00 75.31 311 GLU A C 1
ATOM 2518 O O . GLU A 1 311 ? 7.916 7.394 -14.856 1.00 75.31 311 GLU A O 1
ATOM 2523 N N . HIS A 1 312 ? 7.041 7.832 -12.844 1.00 69.69 312 HIS A N 1
ATOM 2524 C CA . HIS A 1 312 ? 8.011 7.028 -12.098 1.00 69.69 312 HIS A CA 1
ATOM 2525 C C . HIS A 1 312 ? 7.577 5.567 -11.903 1.00 69.69 312 HIS A C 1
ATOM 2527 O O . HIS A 1 312 ? 8.302 4.800 -11.265 1.00 69.69 312 HIS A O 1
ATOM 2533 N N . HIS A 1 313 ? 6.422 5.166 -12.442 1.00 64.81 313 HIS A N 1
ATOM 2534 C CA . HIS A 1 313 ? 5.892 3.806 -12.340 1.00 64.81 313 HIS A CA 1
ATOM 2535 C C . HIS A 1 313 ? 5.772 3.118 -13.708 1.00 64.81 313 HIS A C 1
ATOM 2537 O O . HIS A 1 313 ? 4.748 2.502 -13.947 1.00 64.81 313 HIS A O 1
ATOM 2543 N N . ASP A 1 314 ? 6.803 3.192 -14.568 1.00 51.59 314 ASP A N 1
ATOM 2544 C CA . ASP A 1 314 ? 7.021 2.380 -15.796 1.00 51.59 314 ASP A CA 1
ATOM 2545 C C . ASP A 1 314 ? 5.720 1.827 -16.427 1.00 51.59 314 ASP A C 1
ATOM 2547 O O . ASP A 1 314 ? 5.512 0.614 -16.549 1.00 51.59 314 ASP A O 1
ATOM 2551 N N . CYS A 1 315 ? 4.770 2.730 -16.693 1.00 50.47 315 CYS A N 1
ATOM 2552 C CA . CYS A 1 315 ? 3.424 2.390 -17.126 1.00 50.47 315 CYS A CA 1
ATOM 2553 C C . CYS A 1 315 ? 3.288 2.741 -18.608 1.00 50.47 315 CYS A C 1
ATOM 2555 O O . CYS A 1 315 ? 3.118 3.901 -18.970 1.00 50.47 315 CYS A O 1
ATOM 2557 N N . ASP A 1 316 ? 3.349 1.713 -19.456 1.00 41.12 316 ASP A N 1
ATOM 2558 C CA . ASP A 1 316 ? 3.097 1.784 -20.906 1.00 41.12 316 ASP A CA 1
ATOM 2559 C C . ASP A 1 316 ? 1.582 1.960 -21.232 1.00 41.12 316 ASP A C 1
ATOM 2561 O O . ASP A 1 316 ? 1.179 1.850 -22.389 1.00 41.12 316 ASP A O 1
ATOM 2565 N N . GLU A 1 317 ? 0.718 2.219 -20.236 1.00 44.09 317 GLU A N 1
ATOM 2566 C CA . GLU A 1 317 ? -0.751 2.125 -20.338 1.00 44.09 317 GLU A CA 1
ATOM 2567 C C . GLU A 1 317 ? -1.491 3.426 -19.959 1.00 44.09 317 GLU A C 1
ATOM 2569 O O . GLU A 1 317 ? -0.993 4.256 -19.195 1.00 44.09 317 GLU A O 1
ATOM 2574 N N . ASP A 1 318 ? -2.704 3.581 -20.507 1.00 43.97 318 ASP A N 1
ATOM 2575 C CA . ASP A 1 318 ? -3.620 4.717 -20.320 1.00 43.97 318 ASP A CA 1
ATOM 2576 C C . ASP A 1 318 ? -3.815 5.049 -18.824 1.00 43.97 318 ASP A C 1
ATOM 2578 O O . ASP A 1 318 ? -4.071 4.173 -17.994 1.00 43.97 318 ASP A O 1
ATOM 2582 N N . TRP A 1 319 ? -3.696 6.331 -18.460 1.00 42.97 319 TRP A N 1
ATOM 2583 C CA . TRP A 1 319 ? -3.701 6.807 -17.066 1.00 42.97 319 TRP A CA 1
ATOM 2584 C C . TRP A 1 319 ? -5.014 6.501 -16.321 1.00 42.97 319 TRP A C 1
ATOM 2586 O O . TRP A 1 319 ? -5.048 6.514 -15.089 1.00 42.97 319 TRP A O 1
ATOM 2596 N N . ASN A 1 320 ? -6.085 6.199 -17.063 1.00 42.91 320 ASN A N 1
ATOM 2597 C CA . ASN A 1 320 ? -7.411 5.871 -16.538 1.00 42.91 320 ASN A CA 1
ATOM 2598 C C . ASN A 1 320 ? -7.687 4.367 -16.387 1.00 42.91 320 ASN A C 1
ATOM 2600 O O . ASN A 1 320 ? -8.795 4.005 -15.982 1.00 42.91 320 ASN A O 1
ATOM 2604 N N . ASP A 1 321 ? -6.740 3.486 -16.718 1.00 45.75 321 ASP A N 1
ATOM 2605 C CA . ASP A 1 321 ? -6.978 2.050 -16.594 1.00 45.75 321 ASP A CA 1
ATOM 2606 C C . ASP A 1 321 ? -6.968 1.608 -15.118 1.00 45.75 321 ASP A C 1
ATOM 2608 O O . ASP A 1 321 ? -6.015 1.842 -14.369 1.00 45.75 321 ASP A O 1
ATOM 2612 N N . HIS A 1 322 ? -8.035 0.917 -14.710 1.00 43.84 322 HIS A N 1
ATOM 2613 C CA . HIS A 1 322 ? -8.156 0.249 -13.415 1.00 43.84 322 HIS A CA 1
ATOM 2614 C C . HIS A 1 322 ? -7.044 -0.790 -13.169 1.00 43.84 322 HIS A C 1
ATOM 2616 O O . HIS A 1 322 ? -6.771 -1.130 -12.012 1.00 43.84 322 HIS A O 1
ATOM 2622 N N . TYR A 1 323 ? -6.391 -1.279 -14.229 1.00 49.09 323 TYR A N 1
ATOM 2623 C CA . TYR A 1 323 ? -5.311 -2.264 -14.174 1.00 49.09 323 TYR A CA 1
ATOM 2624 C C . TYR A 1 323 ? -3.897 -1.663 -14.231 1.00 49.09 323 TYR A C 1
ATOM 2626 O O . TYR A 1 323 ? -2.925 -2.419 -14.272 1.00 49.09 323 TYR A O 1
ATOM 2634 N N . ASN A 1 324 ? -3.758 -0.334 -14.125 1.00 54.97 324 ASN A N 1
ATOM 2635 C CA . ASN A 1 324 ? -2.463 0.346 -14.195 1.00 54.97 324 ASN A CA 1
ATOM 2636 C C . ASN A 1 324 ? -1.442 -0.239 -13.199 1.00 54.97 324 ASN A C 1
ATOM 2638 O O . ASN A 1 324 ? -1.682 -0.311 -11.989 1.00 54.97 324 ASN A O 1
ATOM 2642 N N . SER A 1 325 ? -0.262 -0.609 -13.703 1.00 59.94 325 SER A N 1
ATOM 2643 C CA . SER A 1 325 ? 0.794 -1.292 -12.944 1.00 59.94 325 SER A CA 1
ATOM 2644 C C . SER A 1 325 ? 1.304 -0.514 -11.714 1.00 59.94 325 SER A C 1
ATOM 2646 O O . SER A 1 325 ? 1.808 -1.131 -10.765 1.00 59.94 325 SER A O 1
ATOM 2648 N N . SER A 1 326 ? 1.112 0.812 -11.664 1.00 60.78 326 SER A N 1
ATOM 2649 C CA . SER A 1 326 ? 1.420 1.650 -10.494 1.00 60.78 326 SER A CA 1
ATOM 2650 C C . SER A 1 326 ? 0.607 1.266 -9.249 1.00 60.78 326 SER A C 1
ATOM 2652 O O . SER A 1 326 ? 1.075 1.473 -8.125 1.00 60.78 326 SER A O 1
ATOM 2654 N N . ARG A 1 327 ? -0.553 0.606 -9.417 1.00 66.06 327 ARG A N 1
ATOM 2655 C CA . ARG A 1 327 ? -1.399 0.119 -8.311 1.00 66.06 327 ARG A CA 1
ATOM 2656 C C . ARG A 1 327 ? -0.671 -0.826 -7.362 1.00 66.06 327 ARG A C 1
ATOM 2658 O O . ARG A 1 327 ? -1.025 -0.921 -6.192 1.00 66.06 327 ARG A O 1
ATOM 2665 N N . TYR A 1 328 ? 0.343 -1.536 -7.857 1.00 68.50 328 TYR A N 1
ATOM 2666 C CA . TYR A 1 328 ? 1.061 -2.544 -7.082 1.00 68.50 328 TYR A CA 1
ATOM 2667 C C . TYR A 1 328 ? 2.103 -1.949 -6.131 1.00 68.50 328 TYR A C 1
ATOM 2669 O O . TYR A 1 328 ? 2.780 -2.710 -5.444 1.00 68.50 328 TYR A O 1
ATOM 2677 N N . SER A 1 329 ? 2.244 -0.624 -6.049 1.00 80.94 329 SER A N 1
ATOM 2678 C CA . SER A 1 329 ? 3.058 0.024 -5.017 1.00 80.94 329 SER A CA 1
ATOM 2679 C C . SER A 1 329 ? 2.509 -0.259 -3.614 1.00 80.94 329 SER A C 1
ATOM 2681 O O . SER A 1 329 ? 1.299 -0.232 -3.381 1.00 80.94 329 SER A O 1
ATOM 2683 N N . GLY A 1 330 ? 3.394 -0.515 -2.645 1.00 84.88 330 GLY A N 1
ATOM 2684 C CA . GLY A 1 330 ? 2.990 -0.787 -1.262 1.00 84.88 330 GLY A CA 1
ATOM 2685 C C . GLY A 1 330 ? 2.187 0.352 -0.610 1.00 84.88 330 GLY A C 1
ATOM 2686 O O . GLY A 1 330 ? 1.312 0.092 0.220 1.00 84.88 330 GLY A O 1
ATOM 2687 N N . CYS A 1 331 ? 2.444 1.599 -1.015 1.00 91.94 331 CYS A N 1
ATOM 2688 C CA . CYS A 1 331 ? 1.609 2.766 -0.736 1.00 91.94 331 CYS A CA 1
ATOM 2689 C C . CYS A 1 331 ? 1.068 3.290 -2.068 1.00 91.94 331 CYS A C 1
ATOM 2691 O O . CYS A 1 331 ? 1.770 4.002 -2.781 1.00 91.94 331 CYS A O 1
ATOM 2693 N N . ASN A 1 332 ? -0.159 2.911 -2.407 1.00 90.25 332 ASN A N 1
ATOM 2694 C CA . ASN A 1 332 ? -0.760 3.161 -3.707 1.00 90.25 332 ASN A CA 1
ATOM 2695 C C . ASN A 1 332 ? -1.528 4.500 -3.725 1.00 90.25 332 ASN A C 1
ATOM 2697 O O . ASN A 1 332 ? -2.567 4.648 -3.068 1.00 90.25 332 ASN A O 1
ATOM 2701 N N . LEU A 1 333 ? -1.019 5.472 -4.497 1.00 91.69 333 LEU A N 1
ATOM 2702 C CA . LEU A 1 333 ? -1.659 6.774 -4.720 1.00 91.69 333 LEU A CA 1
ATOM 2703 C C . LEU A 1 333 ? -2.605 6.785 -5.929 1.00 91.69 333 LEU A C 1
ATOM 2705 O O . LEU A 1 333 ? -3.413 7.704 -6.024 1.00 91.69 333 LEU A O 1
ATOM 2709 N N . HIS A 1 334 ? -2.619 5.766 -6.790 1.00 88.00 334 HIS A N 1
ATOM 2710 C CA . HIS A 1 334 ? -3.631 5.653 -7.851 1.00 88.00 334 HIS A CA 1
ATOM 2711 C C . HIS A 1 334 ? -5.058 5.704 -7.266 1.00 88.00 334 HIS A C 1
ATOM 2713 O O . HIS A 1 334 ? -5.925 6.439 -7.741 1.00 88.00 334 HIS A O 1
ATOM 2719 N N . SER A 1 335 ? -5.277 5.036 -6.126 1.00 86.69 335 SER A N 1
ATOM 2720 C CA . SER A 1 335 ? -6.533 5.099 -5.361 1.00 86.69 335 SER A CA 1
ATOM 2721 C C . SER A 1 335 ? -6.873 6.515 -4.865 1.00 86.69 335 SER A C 1
ATOM 2723 O O . SER A 1 335 ? -8.049 6.844 -4.669 1.00 86.69 335 SER A O 1
ATOM 2725 N N . TYR A 1 336 ? -5.874 7.385 -4.676 1.00 92.12 336 TYR A N 1
ATOM 2726 C CA . TYR A 1 336 ? -6.086 8.767 -4.240 1.00 92.12 336 TYR A CA 1
ATOM 2727 C C . TYR A 1 336 ? -6.589 9.620 -5.393 1.00 92.12 336 TYR A C 1
ATOM 2729 O O . TYR A 1 336 ? -7.527 10.400 -5.196 1.00 92.12 336 TYR A O 1
ATOM 2737 N N . PHE A 1 337 ? -6.017 9.429 -6.580 1.00 87.50 337 PHE A N 1
ATOM 2738 C CA . PHE A 1 337 ? -6.432 10.130 -7.786 1.00 87.50 337 PHE A CA 1
ATOM 2739 C C . PHE A 1 337 ? -7.855 9.731 -8.205 1.00 87.50 337 PHE A C 1
ATOM 2741 O O . PHE A 1 337 ? -8.703 10.603 -8.392 1.00 87.50 337 PHE A O 1
ATOM 2748 N N . ASN A 1 338 ? -8.171 8.433 -8.160 1.00 82.56 338 ASN A N 1
ATOM 2749 C CA . ASN A 1 338 ? -9.456 7.911 -8.637 1.00 82.56 338 ASN A CA 1
ATOM 2750 C C . ASN A 1 338 ? -10.582 7.888 -7.596 1.00 82.56 338 ASN A C 1
ATOM 2752 O O . ASN A 1 338 ? -11.727 8.225 -7.892 1.00 82.56 338 ASN A O 1
ATOM 2756 N N . GLN A 1 339 ? -10.286 7.484 -6.360 1.00 86.12 339 GLN A N 1
ATOM 2757 C CA . GLN A 1 339 ? -11.315 7.159 -5.360 1.00 86.12 339 GLN A CA 1
ATOM 2758 C C . GLN A 1 339 ? -11.229 8.026 -4.102 1.00 86.12 339 GLN A C 1
ATOM 2760 O O . GLN A 1 339 ? -12.052 7.895 -3.191 1.00 86.12 339 GLN A O 1
ATOM 2765 N N . ARG A 1 340 ? -10.233 8.919 -4.025 1.00 90.75 340 ARG A N 1
ATOM 2766 C CA . ARG A 1 340 ? -9.946 9.745 -2.842 1.00 90.75 340 ARG A CA 1
ATOM 2767 C C . ARG A 1 340 ? -9.729 8.900 -1.580 1.00 90.75 340 ARG A C 1
ATOM 2769 O O . ARG A 1 340 ? -10.129 9.287 -0.478 1.00 90.75 340 ARG A O 1
ATOM 2776 N N . THR A 1 341 ? -9.050 7.766 -1.734 1.00 95.38 341 THR A N 1
ATOM 2777 C CA . THR A 1 341 ? -8.492 6.961 -0.636 1.00 95.38 341 THR A CA 1
ATOM 2778 C C . THR A 1 341 ? -7.018 6.697 -0.902 1.00 95.38 341 THR A C 1
ATOM 2780 O O . THR A 1 341 ? -6.600 6.720 -2.043 1.00 95.38 341 THR A O 1
ATOM 2783 N N . ILE A 1 342 ? -6.202 6.466 0.118 1.00 96.56 342 ILE A N 1
ATOM 2784 C CA . ILE A 1 342 ? -4.836 5.964 -0.100 1.00 96.56 342 ILE A CA 1
ATOM 2785 C C . ILE A 1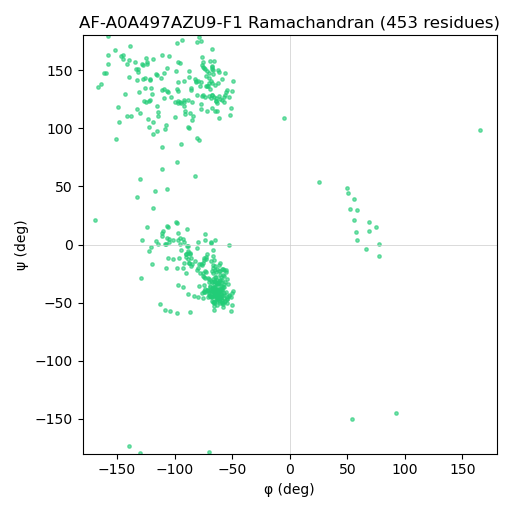 342 ? -4.813 4.520 0.376 1.00 96.56 342 ILE A C 1
ATOM 2787 O O . ILE A 1 342 ? -5.211 4.235 1.512 1.00 96.56 342 ILE A O 1
ATOM 2791 N N . GLU A 1 343 ? -4.376 3.628 -0.501 1.00 95.94 343 GLU A N 1
ATOM 2792 C CA . GLU A 1 343 ? -4.376 2.192 -0.272 1.00 95.94 343 GLU A CA 1
ATOM 2793 C C . GLU A 1 343 ? -2.996 1.711 0.186 1.00 95.94 343 GLU A C 1
ATOM 2795 O O . GLU A 1 343 ? -1.967 2.064 -0.388 1.00 95.94 343 GLU A O 1
ATOM 2800 N N . ILE A 1 344 ? -2.978 0.876 1.225 1.00 95.69 344 ILE A N 1
ATOM 2801 C CA . ILE A 1 344 ? -1.765 0.317 1.817 1.00 95.69 344 ILE A CA 1
ATOM 2802 C C . ILE A 1 344 ? -1.739 -1.199 1.614 1.00 95.69 344 ILE A C 1
ATOM 2804 O O . ILE A 1 344 ? -2.496 -1.922 2.269 1.00 95.69 344 ILE A O 1
ATOM 2808 N N . ARG A 1 345 ? -0.817 -1.670 0.764 1.00 91.75 345 ARG A N 1
ATOM 2809 C CA . ARG A 1 345 ? -0.751 -3.045 0.231 1.00 91.75 345 ARG A CA 1
ATOM 2810 C C . ARG A 1 345 ? 0.333 -3.937 0.850 1.00 91.75 345 ARG A C 1
ATOM 2812 O O . ARG A 1 345 ? 0.491 -5.094 0.467 1.00 91.75 345 ARG A O 1
ATOM 2819 N N . TYR A 1 346 ? 1.095 -3.444 1.830 1.00 89.00 346 TYR A N 1
ATOM 2820 C CA . TYR A 1 346 ? 2.242 -4.193 2.373 1.00 89.00 346 TYR A CA 1
ATOM 2821 C C . TYR A 1 346 ? 1.876 -5.532 3.039 1.00 89.00 346 TYR A C 1
ATOM 2823 O O . TYR A 1 346 ? 2.654 -6.487 2.982 1.00 89.00 346 TYR A O 1
ATOM 2831 N N . HIS A 1 347 ? 0.717 -5.631 3.694 1.00 89.75 347 HIS A N 1
ATOM 2832 C CA . HIS A 1 347 ? 0.427 -6.750 4.590 1.00 89.75 347 HIS A CA 1
ATOM 2833 C C . HIS A 1 347 ? 0.063 -8.040 3.830 1.00 89.75 347 HIS A C 1
ATOM 2835 O O . HIS A 1 347 ? -0.666 -8.028 2.844 1.00 89.75 347 HIS A O 1
ATOM 2841 N N . SER A 1 348 ? 0.554 -9.182 4.321 1.00 85.94 348 SER A N 1
ATOM 2842 C CA . SER A 1 348 ? 0.166 -10.506 3.814 1.00 85.94 348 SER A CA 1
ATOM 2843 C C . SER A 1 348 ? -1.297 -10.823 4.131 1.00 85.94 348 SER A C 1
ATOM 2845 O O . SER A 1 348 ? -1.790 -10.386 5.176 1.00 85.94 348 SER A O 1
ATOM 2847 N N . GLY A 1 349 ? -1.942 -11.674 3.337 1.00 87.44 349 GLY A N 1
ATOM 2848 C CA . GLY A 1 349 ? -3.293 -12.157 3.612 1.00 87.44 349 GLY A CA 1
ATOM 2849 C C . GLY A 1 349 ? -3.465 -12.676 5.042 1.00 87.44 349 GLY A C 1
ATOM 2850 O O . GLY A 1 349 ? -2.553 -13.240 5.668 1.00 87.44 349 GLY A O 1
ATOM 2851 N N . THR A 1 350 ? -4.620 -12.374 5.628 1.00 90.38 350 THR A N 1
ATOM 2852 C CA . THR A 1 350 ? -4.948 -12.739 7.006 1.00 90.38 350 THR A CA 1
ATOM 2853 C C . THR A 1 350 ? -6.443 -12.616 7.260 1.00 90.38 350 THR A C 1
ATOM 2855 O O . THR A 1 350 ? -7.037 -11.597 6.949 1.00 90.38 350 THR A O 1
ATOM 2858 N N . THR A 1 351 ? -7.019 -13.583 7.970 1.00 94.25 351 THR A N 1
ATOM 2859 C CA . THR A 1 351 ? -8.368 -13.492 8.566 1.00 94.25 351 THR A CA 1
ATOM 2860 C C . THR A 1 351 ? -8.312 -13.263 10.083 1.00 94.25 351 THR A C 1
ATOM 2862 O O . THR A 1 351 ? -9.322 -13.236 10.780 1.00 94.25 351 THR A O 1
ATOM 2865 N N . ASN A 1 352 ? -7.107 -13.086 10.643 1.00 94.69 352 ASN A N 1
ATOM 2866 C CA . ASN A 1 352 ? -6.926 -12.834 12.068 1.00 94.69 352 ASN A CA 1
ATOM 2867 C C . ASN A 1 352 ? -7.263 -11.381 12.437 1.00 94.69 352 ASN A C 1
ATOM 2869 O O . ASN A 1 352 ? -6.545 -10.445 12.073 1.00 94.69 352 ASN A O 1
ATOM 2873 N N . PHE A 1 353 ? -8.294 -11.235 13.265 1.00 97.31 353 PHE A N 1
ATOM 2874 C CA . PHE A 1 353 ? -8.803 -9.955 13.744 1.00 97.31 353 PHE A CA 1
ATOM 2875 C C . PHE A 1 353 ? -7.747 -9.041 14.387 1.00 97.31 353 PHE A C 1
ATOM 2877 O O . PHE A 1 353 ? -7.699 -7.842 14.100 1.00 97.31 353 PHE A O 1
ATOM 2884 N N . GLU A 1 354 ? -6.877 -9.579 15.249 1.00 95.31 354 GLU A N 1
ATOM 2885 C CA . GLU A 1 354 ? -5.857 -8.771 15.927 1.00 95.31 354 GLU A CA 1
ATOM 2886 C C . GLU A 1 354 ? -4.810 -8.237 14.947 1.00 95.31 354 GLU A C 1
ATOM 2888 O O . GLU A 1 354 ? -4.417 -7.072 15.055 1.00 95.31 354 GLU A O 1
ATOM 2893 N N . LYS A 1 355 ? -4.388 -9.051 13.965 1.00 94.50 355 LYS A N 1
ATOM 2894 C CA . LYS A 1 355 ? -3.472 -8.611 12.901 1.00 94.50 355 LYS A CA 1
ATOM 2895 C C . LYS A 1 355 ? -4.093 -7.476 12.092 1.00 94.50 355 LYS A C 1
ATOM 2897 O O . LYS A 1 355 ? -3.470 -6.422 11.967 1.00 94.50 355 LYS A O 1
ATOM 2902 N N . ILE A 1 356 ? -5.330 -7.668 11.631 1.00 97.50 356 ILE A N 1
ATOM 2903 C CA . ILE A 1 356 ? -6.069 -6.694 10.818 1.00 97.50 356 ILE A CA 1
ATOM 2904 C C . ILE A 1 356 ? -6.199 -5.367 11.567 1.00 97.50 356 ILE A C 1
ATOM 2906 O O . ILE A 1 356 ? -5.758 -4.327 11.075 1.00 97.50 356 ILE A O 1
ATOM 2910 N N . MET A 1 357 ? -6.714 -5.392 12.799 1.00 97.81 357 MET A N 1
ATOM 2911 C CA . MET A 1 357 ? -6.964 -4.162 13.552 1.00 97.81 357 MET A CA 1
ATOM 2912 C C . MET A 1 357 ? -5.688 -3.456 14.017 1.00 97.81 357 MET A C 1
ATOM 2914 O O . MET A 1 357 ? -5.672 -2.226 14.100 1.00 97.81 357 MET A O 1
ATOM 2918 N N . ASN A 1 358 ? -4.611 -4.183 14.328 1.00 96.62 358 ASN A N 1
ATOM 2919 C CA . ASN A 1 358 ? -3.328 -3.548 14.646 1.00 96.62 358 ASN A CA 1
ATOM 2920 C C . ASN A 1 358 ? -2.673 -2.925 13.406 1.00 96.62 358 ASN A C 1
ATOM 2922 O O . ASN A 1 358 ? -1.958 -1.929 13.550 1.00 96.62 358 ASN A O 1
ATOM 2926 N N . TRP A 1 359 ? -2.933 -3.460 12.210 1.00 96.75 359 TRP A N 1
ATOM 2927 C CA . TRP A 1 359 ? -2.512 -2.857 10.944 1.00 96.75 359 TRP A CA 1
ATOM 2928 C C . TRP A 1 359 ? -3.304 -1.580 10.624 1.00 96.75 359 TRP A C 1
ATOM 2930 O O . TRP A 1 359 ? -2.713 -0.536 10.360 1.00 96.75 359 TRP A O 1
ATOM 2940 N N . VAL A 1 360 ? -4.633 -1.588 10.796 1.00 98.06 360 VAL A N 1
ATOM 2941 C CA . VAL A 1 360 ? -5.453 -0.362 10.673 1.00 98.06 360 VAL A CA 1
ATOM 2942 C C . VAL A 1 360 ? -4.922 0.742 11.594 1.00 98.06 360 VAL A C 1
ATOM 2944 O O . VAL A 1 360 ? -4.713 1.877 11.168 1.00 98.06 360 VAL A O 1
ATOM 2947 N N . LYS A 1 361 ? -4.642 0.414 12.862 1.00 97.00 361 LYS A N 1
ATOM 2948 C CA . LYS A 1 361 ? -4.200 1.398 13.862 1.00 97.00 361 LYS A CA 1
ATOM 2949 C C . LYS A 1 361 ? -2.820 1.997 13.573 1.00 97.00 361 LYS A C 1
ATOM 2951 O O . LYS A 1 361 ? -2.629 3.180 13.860 1.00 97.00 361 LYS A O 1
ATOM 2956 N N . ILE A 1 362 ? -1.860 1.213 13.064 1.00 95.44 362 ILE A N 1
ATOM 2957 C CA . ILE A 1 362 ? -0.535 1.751 12.711 1.00 95.44 362 ILE A CA 1
ATOM 2958 C C . ILE A 1 362 ? -0.640 2.684 11.501 1.00 95.44 362 ILE A C 1
ATOM 2960 O O . ILE A 1 362 ? -0.141 3.804 11.584 1.00 95.44 362 ILE A O 1
ATOM 2964 N N . ASN A 1 363 ? -1.382 2.303 10.456 1.00 96.94 363 ASN A N 1
ATOM 2965 C CA . ASN A 1 363 ? -1.549 3.132 9.258 1.00 96.94 363 ASN A CA 1
ATOM 2966 C C . ASN A 1 363 ? -2.305 4.434 9.569 1.00 96.94 363 ASN A C 1
ATOM 2968 O O . ASN A 1 363 ? -1.892 5.511 9.145 1.00 96.94 363 ASN A O 1
ATOM 2972 N N . GLN A 1 364 ? -3.338 4.381 10.418 1.00 97.12 364 GLN A N 1
ATOM 2973 C CA . GLN A 1 364 ? -3.992 5.589 10.935 1.00 97.12 364 GLN A CA 1
ATOM 2974 C C . GLN A 1 364 ? -3.013 6.504 11.689 1.00 97.12 364 GLN A C 1
ATOM 2976 O O . GLN A 1 364 ? -3.081 7.724 11.564 1.00 97.12 364 GLN A O 1
ATOM 2981 N N . ALA A 1 365 ? -2.083 5.941 12.466 1.00 96.19 365 ALA A N 1
ATOM 2982 C CA . ALA A 1 365 ? -1.081 6.737 13.171 1.00 96.19 365 ALA A CA 1
ATOM 2983 C C . ALA A 1 365 ? -0.065 7.395 12.229 1.00 96.19 365 ALA A C 1
ATOM 2985 O O . ALA A 1 365 ? 0.279 8.556 12.443 1.00 96.19 365 ALA A O 1
ATOM 2986 N N . ILE A 1 366 ? 0.353 6.688 11.177 1.00 95.12 366 ILE A N 1
ATOM 2987 C CA . ILE A 1 366 ? 1.216 7.221 10.114 1.00 95.12 366 ILE A CA 1
ATOM 2988 C C . ILE A 1 366 ? 0.525 8.403 9.415 1.00 95.12 366 ILE A C 1
ATOM 2990 O O . ILE A 1 366 ? 1.124 9.468 9.288 1.00 95.12 366 ILE A O 1
ATOM 2994 N N . PHE A 1 367 ? -0.761 8.277 9.066 1.00 97.00 367 PHE A N 1
ATOM 2995 C CA . PHE A 1 367 ? -1.525 9.367 8.440 1.00 97.00 367 PHE A CA 1
ATOM 2996 C C . PHE A 1 367 ? -1.623 10.595 9.345 1.00 97.00 367 PHE A C 1
ATOM 2998 O O . PHE A 1 367 ? -1.311 11.702 8.914 1.00 97.00 367 PHE A O 1
ATOM 3005 N N . ARG A 1 368 ? -1.987 10.404 10.622 1.00 96.38 368 ARG A N 1
ATOM 3006 C CA . ARG A 1 368 ? -2.039 11.512 11.592 1.00 96.38 368 ARG A CA 1
ATOM 3007 C C . ARG A 1 368 ? -0.690 12.213 11.738 1.00 96.38 368 ARG A C 1
ATOM 3009 O O . ARG A 1 368 ? -0.651 13.422 11.947 1.00 96.38 368 ARG A O 1
ATOM 3016 N N . TYR A 1 369 ? 0.410 11.464 11.668 1.00 96.19 369 TYR A N 1
ATOM 3017 C CA . TYR A 1 369 ? 1.742 12.050 11.717 1.00 96.19 369 TYR A CA 1
ATOM 3018 C C . TYR A 1 369 ? 2.014 12.900 10.473 1.00 96.19 369 TYR A C 1
ATOM 3020 O O . TYR A 1 369 ? 2.395 14.057 10.621 1.00 96.19 369 TYR A O 1
ATOM 3028 N N . ALA A 1 370 ? 1.755 12.375 9.273 1.00 96.31 370 ALA A N 1
ATOM 3029 C CA . ALA A 1 370 ? 1.948 13.118 8.029 1.00 96.31 370 ALA A CA 1
ATOM 3030 C C . ALA A 1 370 ? 1.118 14.413 7.978 1.00 96.31 370 ALA A C 1
ATOM 3032 O O . ALA A 1 370 ? 1.606 15.450 7.534 1.00 96.31 370 ALA A O 1
ATOM 3033 N N . GLU A 1 371 ? -0.118 14.388 8.480 1.00 96.19 371 GLU A N 1
ATOM 3034 C CA . GLU A 1 371 ? -0.975 15.576 8.576 1.00 96.19 371 GLU A CA 1
ATOM 3035 C C . GLU A 1 371 ? -0.403 16.647 9.510 1.00 96.19 371 GLU A C 1
ATOM 3037 O O . GLU A 1 371 ? -0.475 17.833 9.197 1.00 96.19 371 GLU A O 1
ATOM 3042 N N . ALA A 1 372 ? 0.192 16.232 10.630 1.00 96.44 372 ALA A N 1
ATOM 3043 C CA . ALA A 1 372 ? 0.647 17.128 11.689 1.00 96.44 372 ALA A CA 1
ATOM 3044 C C . ALA A 1 372 ? 2.067 17.694 11.501 1.00 96.44 372 ALA A C 1
ATOM 3046 O O . ALA A 1 372 ? 2.460 18.552 12.288 1.00 96.44 372 ALA A O 1
ATOM 3047 N N . HIS A 1 373 ? 2.831 17.219 10.514 1.00 96.25 373 HIS A N 1
ATOM 3048 C CA . HIS A 1 373 ? 4.236 17.602 10.324 1.00 96.25 373 HIS A CA 1
ATOM 3049 C C . HIS A 1 373 ? 4.493 18.147 8.917 1.00 96.25 373 HIS A C 1
ATOM 3051 O O . HIS A 1 373 ? 3.717 17.937 7.979 1.00 96.25 373 HIS A O 1
ATOM 3057 N N . THR A 1 374 ? 5.590 18.877 8.774 1.00 95.69 374 THR A N 1
ATOM 3058 C CA . THR A 1 374 ? 6.120 19.362 7.499 1.00 95.69 374 THR A CA 1
ATOM 3059 C C . THR A 1 374 ? 6.813 18.237 6.727 1.00 95.69 374 THR A C 1
ATOM 3061 O O . THR A 1 374 ? 7.191 17.209 7.291 1.00 95.69 374 THR A O 1
ATOM 3064 N N . LEU A 1 375 ? 7.007 18.429 5.417 1.00 92.94 375 LEU A N 1
ATOM 3065 C CA . LEU A 1 375 ? 7.768 17.477 4.603 1.00 92.94 375 LEU A CA 1
ATOM 3066 C C . LEU A 1 375 ? 9.210 17.337 5.115 1.00 92.94 375 LEU A C 1
ATOM 3068 O O . LEU A 1 375 ? 9.710 16.222 5.203 1.00 92.94 375 LEU A O 1
ATOM 3072 N N . GLN A 1 376 ? 9.850 18.439 5.520 1.00 90.31 376 GLN A N 1
ATOM 3073 C CA . GLN A 1 376 ? 11.220 18.403 6.033 1.00 90.31 376 GLN A CA 1
ATOM 3074 C C . GLN A 1 376 ? 11.333 17.562 7.311 1.00 90.31 376 GLN A C 1
ATOM 3076 O O . GLN A 1 376 ? 12.208 16.707 7.389 1.00 90.31 376 GLN A O 1
ATOM 3081 N N . GLU A 1 377 ? 10.412 17.721 8.268 1.00 92.00 377 GLU A N 1
ATOM 3082 C CA . GLU A 1 377 ? 10.398 16.905 9.494 1.00 92.00 377 GLU A CA 1
ATOM 3083 C C . GLU A 1 377 ? 10.246 15.406 9.197 1.00 92.00 377 GLU A C 1
ATOM 3085 O O . GLU A 1 377 ? 10.851 14.583 9.881 1.00 92.00 377 GLU A O 1
ATOM 3090 N N . ILE A 1 378 ? 9.475 15.045 8.164 1.00 91.25 378 ILE A N 1
ATOM 3091 C CA . ILE A 1 378 ? 9.337 13.657 7.695 1.00 91.25 378 ILE A CA 1
ATOM 3092 C C . ILE A 1 378 ? 10.644 13.154 7.076 1.00 91.25 378 ILE A C 1
ATOM 3094 O O . ILE A 1 378 ? 11.083 12.045 7.380 1.00 91.25 378 ILE A O 1
ATOM 3098 N N . LEU A 1 379 ? 11.283 13.956 6.223 1.00 87.31 379 LEU A N 1
ATOM 3099 C CA . LEU A 1 379 ? 12.551 13.588 5.594 1.00 87.31 379 LEU A CA 1
ATOM 3100 C C . LEU A 1 379 ? 13.677 13.465 6.626 1.00 87.31 379 LEU A C 1
ATOM 3102 O O . LEU A 1 379 ? 14.516 12.576 6.505 1.00 87.31 379 LEU A O 1
ATOM 3106 N N . ASP A 1 380 ? 13.665 14.278 7.681 1.00 85.38 380 ASP A N 1
ATOM 3107 C CA . ASP A 1 380 ? 14.649 14.224 8.762 1.00 85.38 380 ASP A CA 1
ATOM 3108 C C . ASP A 1 380 ? 14.592 12.914 9.562 1.00 85.38 380 ASP A C 1
ATOM 3110 O O . ASP A 1 380 ? 15.589 12.529 10.183 1.00 85.38 380 ASP A O 1
ATOM 3114 N N . LEU A 1 381 ? 13.488 12.158 9.476 1.00 82.94 381 LEU A N 1
ATOM 3115 C CA . LEU A 1 381 ? 13.398 10.812 10.048 1.00 82.94 381 LEU A CA 1
ATOM 3116 C C . LEU A 1 381 ? 14.393 9.832 9.386 1.00 82.94 381 LEU A C 1
ATOM 3118 O O . LEU A 1 381 ? 14.794 8.849 10.008 1.00 82.94 381 LEU A O 1
ATOM 3122 N N . ARG A 1 382 ? 14.882 10.109 8.166 1.00 74.50 382 ARG A N 1
ATOM 3123 C CA . ARG A 1 382 ? 15.952 9.315 7.525 1.00 74.50 382 ARG A CA 1
ATOM 3124 C C . ARG A 1 382 ? 17.302 9.480 8.228 1.00 74.50 382 ARG A C 1
ATOM 3126 O O . ARG A 1 382 ? 18.102 8.549 8.302 1.00 74.50 382 ARG A O 1
ATOM 3133 N N . ASN A 1 383 ? 17.543 10.659 8.809 1.00 67.69 383 ASN A N 1
ATOM 3134 C CA . ASN A 1 383 ? 18.794 11.005 9.491 1.00 67.69 383 ASN A CA 1
ATOM 3135 C C . ASN A 1 383 ? 18.910 10.301 10.855 1.00 67.69 383 ASN A C 1
ATOM 3137 O O . ASN A 1 383 ? 19.874 10.476 11.600 1.00 67.69 383 ASN A O 1
ATOM 3141 N N . PHE A 1 384 ? 17.949 9.437 11.186 1.00 60.69 384 PHE A N 1
ATOM 3142 C CA . PHE A 1 384 ? 17.999 8.541 12.333 1.00 60.69 384 PHE A CA 1
ATOM 3143 C C . PHE A 1 384 ? 19.054 7.433 12.210 1.00 60.69 384 PHE A C 1
ATOM 3145 O O . PHE A 1 384 ? 19.216 6.664 13.161 1.00 60.69 384 PHE A O 1
ATOM 3152 N N . GLY A 1 385 ? 19.830 7.414 11.117 1.00 48.38 385 GLY A N 1
ATOM 3153 C CA . GLY A 1 385 ? 20.996 6.560 10.851 1.00 48.38 385 GLY A CA 1
ATOM 3154 C C . GLY A 1 385 ? 22.108 6.539 11.916 1.00 48.38 385 GLY A C 1
ATOM 3155 O O . GLY A 1 385 ? 23.053 5.766 11.791 1.00 48.38 385 GLY A O 1
ATOM 3156 N N . ASN A 1 386 ? 21.982 7.281 13.022 1.00 47.72 386 ASN A N 1
ATOM 3157 C CA . ASN A 1 386 ? 22.777 7.038 14.233 1.00 47.72 386 ASN A CA 1
ATOM 3158 C C . ASN A 1 386 ? 22.346 5.768 15.005 1.00 47.72 386 ASN A C 1
ATOM 3160 O O . ASN A 1 386 ? 23.071 5.299 15.885 1.00 47.72 386 ASN A O 1
ATOM 3164 N N . CYS A 1 387 ? 21.190 5.175 14.688 1.00 48.94 387 CYS A N 1
ATOM 3165 C CA . CYS A 1 387 ? 20.790 3.857 15.180 1.00 48.94 387 CYS A CA 1
ATOM 3166 C C . CYS A 1 387 ? 21.329 2.760 14.251 1.00 48.94 387 CYS A C 1
ATOM 3168 O O . CYS A 1 387 ? 20.731 2.463 13.225 1.00 48.94 387 CYS A O 1
ATOM 3170 N N . LYS A 1 388 ? 22.432 2.108 14.640 1.00 53.03 388 LYS A N 1
ATOM 3171 C CA . LYS A 1 388 ? 23.116 1.053 13.858 1.00 53.03 388 LYS A CA 1
ATOM 3172 C C . LYS A 1 388 ? 22.310 -0.247 13.642 1.00 53.03 388 LYS A C 1
ATOM 3174 O O . LYS A 1 388 ? 22.866 -1.214 13.133 1.00 53.03 388 LYS A O 1
ATOM 3179 N N . THR A 1 389 ? 21.048 -0.330 14.080 1.00 64.62 389 THR A N 1
ATOM 3180 C CA . THR A 1 389 ? 20.248 -1.568 14.032 1.00 64.62 389 THR A CA 1
ATOM 3181 C C . THR A 1 389 ? 18.798 -1.314 13.619 1.00 64.62 389 THR A C 1
ATOM 3183 O O . THR A 1 389 ? 18.181 -0.341 14.061 1.00 64.62 389 THR A O 1
ATOM 3186 N N . ASN A 1 390 ? 18.216 -2.253 12.862 1.00 64.19 390 ASN A N 1
ATOM 3187 C CA . ASN A 1 390 ? 16.798 -2.243 12.464 1.00 64.19 390 ASN A CA 1
ATOM 3188 C C . ASN A 1 390 ? 15.856 -2.109 13.675 1.00 64.19 390 ASN A C 1
ATOM 3190 O O . ASN A 1 390 ? 14.840 -1.422 13.606 1.00 64.19 390 ASN A O 1
ATOM 3194 N N . TYR A 1 391 ? 16.241 -2.682 14.824 1.00 74.69 391 TYR A N 1
ATOM 3195 C CA . TYR A 1 391 ? 15.512 -2.539 16.088 1.00 74.69 391 TYR A CA 1
ATOM 3196 C C . TYR A 1 391 ? 15.448 -1.084 16.589 1.00 74.69 391 TYR A C 1
ATOM 3198 O O . TYR A 1 391 ? 14.434 -0.652 17.141 1.00 74.69 391 TYR A O 1
ATOM 3206 N N . GLY A 1 392 ? 16.528 -0.316 16.425 1.00 74.69 392 GLY A N 1
ATOM 3207 C CA . GLY A 1 392 ? 16.562 1.095 16.810 1.00 74.69 392 GLY A CA 1
ATOM 3208 C C . GLY A 1 392 ? 15.607 1.936 15.966 1.00 74.69 392 GLY A C 1
ATOM 3209 O O . GLY A 1 392 ? 14.840 2.725 16.520 1.00 74.69 392 GLY A O 1
ATOM 3210 N N . ILE A 1 393 ? 15.597 1.701 14.651 1.00 74.31 393 ILE A N 1
ATOM 3211 C CA . ILE A 1 393 ? 14.745 2.420 13.696 1.00 74.31 393 ILE A CA 1
ATOM 3212 C C . ILE A 1 393 ? 13.266 2.111 13.963 1.00 74.31 393 ILE A C 1
ATOM 3214 O O . ILE A 1 393 ? 12.474 3.034 14.159 1.00 74.31 393 ILE A O 1
ATOM 3218 N N . ILE A 1 394 ? 12.891 0.831 14.090 1.00 78.50 394 ILE A N 1
ATOM 3219 C CA . ILE A 1 394 ? 11.499 0.455 14.370 1.00 78.50 394 ILE A CA 1
ATOM 3220 C C . ILE A 1 394 ? 11.021 0.985 15.719 1.00 78.50 394 ILE A C 1
ATOM 3222 O O . ILE A 1 394 ? 9.939 1.559 15.823 1.00 78.50 394 ILE A O 1
ATOM 3226 N N . ARG A 1 395 ? 11.840 0.878 16.769 1.00 81.81 395 ARG A N 1
ATOM 3227 C CA . ARG A 1 395 ? 11.476 1.410 18.084 1.00 81.81 395 ARG A CA 1
ATOM 3228 C C . ARG A 1 395 ? 11.212 2.914 18.014 1.00 81.81 395 ARG A C 1
ATOM 3230 O O . ARG A 1 395 ? 10.334 3.413 18.718 1.00 81.81 395 ARG A O 1
ATOM 3237 N N . ARG A 1 396 ? 11.959 3.633 17.175 1.00 78.81 396 ARG A N 1
ATOM 3238 C CA . ARG A 1 396 ? 11.807 5.072 16.989 1.00 78.81 396 ARG A CA 1
ATOM 3239 C C . ARG A 1 396 ? 10.563 5.428 16.177 1.00 78.81 396 ARG A C 1
ATOM 3241 O O . ARG A 1 396 ? 9.832 6.303 16.630 1.00 78.81 396 ARG A O 1
ATOM 3248 N N . LEU A 1 397 ? 10.238 4.682 15.113 1.00 82.38 397 LEU A N 1
ATOM 3249 C CA . LEU A 1 397 ? 8.939 4.763 14.423 1.00 82.38 397 LEU A CA 1
ATOM 3250 C C . LEU A 1 397 ? 7.787 4.672 15.434 1.00 82.38 397 LEU A C 1
ATOM 3252 O O . LEU A 1 397 ? 6.920 5.544 15.496 1.00 82.38 397 LEU A O 1
ATOM 3256 N N . PHE A 1 398 ? 7.798 3.650 16.292 1.00 88.50 398 PHE A N 1
ATOM 3257 C CA . PHE A 1 398 ? 6.717 3.476 17.261 1.00 88.50 398 PHE A CA 1
ATOM 3258 C C . PHE A 1 398 ? 6.673 4.566 18.334 1.00 88.50 398 PHE A C 1
ATOM 3260 O O . PHE A 1 398 ? 5.589 4.922 18.803 1.00 88.50 398 PHE A O 1
ATOM 3267 N N . LYS A 1 399 ? 7.832 5.108 18.716 1.00 88.31 399 LYS A N 1
ATOM 3268 C CA . LYS A 1 399 ? 7.944 6.162 19.727 1.00 88.31 399 LYS A CA 1
ATOM 3269 C C . LYS A 1 399 ? 7.522 7.534 19.196 1.00 88.31 399 LYS A C 1
ATOM 3271 O O . LYS A 1 399 ? 6.811 8.246 19.897 1.00 88.31 399 LYS A O 1
ATOM 3276 N N . GLU A 1 400 ? 7.978 7.914 18.007 1.00 87.88 400 GLU A N 1
ATOM 3277 C CA . GLU A 1 400 ? 7.851 9.280 17.480 1.00 87.88 400 GLU A CA 1
ATOM 3278 C C . GLU A 1 400 ? 6.658 9.440 16.536 1.00 87.88 400 GLU A C 1
ATOM 3280 O O . GLU A 1 400 ? 5.983 10.467 16.593 1.00 87.88 400 GLU A O 1
ATOM 3285 N N . VAL A 1 401 ? 6.340 8.409 15.749 1.00 91.19 401 VAL A N 1
ATOM 3286 C CA . VAL A 1 401 ? 5.257 8.443 14.754 1.00 91.19 401 VAL A CA 1
ATOM 3287 C C . VAL A 1 401 ? 3.993 7.800 15.308 1.00 91.19 401 VAL A C 1
ATOM 3289 O O . VAL A 1 401 ? 2.961 8.455 15.442 1.00 91.19 401 VAL A O 1
ATOM 3292 N N . VAL A 1 402 ? 4.070 6.526 15.704 1.00 92.19 402 VAL A N 1
ATOM 3293 C CA . VAL A 1 402 ? 2.876 5.761 16.107 1.00 92.19 402 VAL A CA 1
ATOM 3294 C C . VAL A 1 402 ? 2.362 6.184 17.489 1.00 92.19 402 VAL A C 1
ATOM 3296 O O . VAL A 1 402 ? 1.154 6.175 17.734 1.00 92.19 402 VAL A O 1
ATOM 3299 N N . LYS A 1 403 ? 3.278 6.549 18.396 1.00 92.62 403 LYS A N 1
ATOM 3300 C CA . LYS A 1 403 ? 3.013 6.994 19.776 1.00 92.62 403 LYS A CA 1
ATOM 3301 C C . LYS A 1 403 ? 2.098 6.031 20.553 1.00 92.62 403 LYS A C 1
ATOM 3303 O O . LYS A 1 403 ? 1.171 6.451 21.243 1.00 92.62 403 LYS A O 1
ATOM 3308 N N . SER A 1 404 ? 2.349 4.722 20.441 1.00 92.31 404 SER A N 1
ATOM 3309 C CA . SER A 1 404 ? 1.550 3.682 21.111 1.00 92.31 404 SER A CA 1
ATOM 3310 C C . SER A 1 404 ? 2.404 2.531 21.639 1.00 92.31 404 SER A C 1
ATOM 3312 O O . SER A 1 404 ? 2.891 1.696 20.878 1.00 92.31 404 SER A O 1
ATOM 3314 N N . GLU A 1 405 ? 2.507 2.435 22.966 1.00 90.81 405 GLU A N 1
ATOM 3315 C CA . GLU A 1 405 ? 3.234 1.356 23.650 1.00 90.81 405 GLU A CA 1
ATOM 3316 C C . GLU A 1 405 ? 2.577 -0.017 23.434 1.00 90.81 405 GLU A C 1
ATOM 3318 O O . GLU A 1 405 ? 3.248 -1.044 23.373 1.00 90.81 405 GLU A O 1
ATOM 3323 N N . THR A 1 406 ? 1.250 -0.052 23.277 1.00 92.38 406 THR A N 1
ATOM 3324 C CA . THR A 1 406 ? 0.526 -1.309 23.026 1.00 92.38 406 THR A CA 1
ATOM 3325 C C . THR A 1 406 ? 0.838 -1.850 21.632 1.00 92.38 406 THR A C 1
ATOM 3327 O O . THR A 1 406 ? 1.132 -3.036 21.489 1.00 92.38 406 THR A O 1
ATOM 3330 N N . LEU A 1 407 ? 0.840 -0.981 20.612 1.00 93.12 407 LEU A N 1
ATOM 3331 C CA . LEU A 1 407 ? 1.229 -1.383 19.258 1.00 93.12 407 LEU A CA 1
ATOM 3332 C C . LEU A 1 407 ? 2.714 -1.743 19.201 1.00 93.12 407 LEU A C 1
ATOM 3334 O O . LEU A 1 407 ? 3.065 -2.738 18.574 1.00 93.12 407 LEU A O 1
ATOM 3338 N N . TRP A 1 408 ? 3.572 -1.004 19.910 1.00 92.62 408 TRP A N 1
ATOM 3339 C CA . TRP A 1 408 ? 4.989 -1.339 20.009 1.00 92.62 408 TRP A CA 1
ATOM 3340 C C . TRP A 1 408 ? 5.211 -2.754 20.547 1.00 92.62 408 TRP A C 1
ATOM 3342 O O . TRP A 1 408 ? 5.934 -3.531 19.931 1.00 92.62 408 TRP A O 1
ATOM 3352 N N . LYS A 1 409 ? 4.554 -3.133 21.651 1.00 91.62 409 LYS A N 1
ATOM 3353 C CA . LYS A 1 409 ? 4.655 -4.494 22.207 1.00 91.62 409 LYS A CA 1
ATOM 3354 C C . LYS A 1 409 ? 4.250 -5.563 21.192 1.00 91.62 409 LYS A C 1
ATOM 3356 O O . LYS A 1 409 ? 4.955 -6.559 21.054 1.00 91.62 409 LYS A O 1
ATOM 3361 N N . TYR A 1 410 ? 3.157 -5.341 20.463 1.00 92.56 410 TYR A N 1
ATOM 3362 C CA . TYR A 1 410 ? 2.687 -6.260 19.426 1.00 92.56 410 TYR A CA 1
ATOM 3363 C C . TYR A 1 410 ? 3.697 -6.401 18.271 1.00 92.56 410 TYR A C 1
ATOM 3365 O O . TYR A 1 410 ? 4.112 -7.512 17.933 1.00 92.56 410 TYR A O 1
ATOM 3373 N N . TYR A 1 411 ? 4.152 -5.284 17.695 1.00 90.44 411 TYR A N 1
ATOM 3374 C CA . TYR A 1 411 ? 5.060 -5.306 16.545 1.00 90.44 411 TYR A CA 1
ATOM 3375 C C . TYR A 1 411 ? 6.499 -5.667 16.906 1.00 90.44 411 TYR A C 1
ATOM 3377 O O . TYR A 1 411 ? 7.193 -6.239 16.073 1.00 90.44 411 TYR A O 1
ATOM 3385 N N . LYS A 1 412 ? 6.936 -5.447 18.149 1.00 88.88 412 LYS A N 1
ATOM 3386 C CA . LYS A 1 412 ? 8.217 -5.958 18.654 1.00 88.88 412 LYS A CA 1
ATOM 3387 C C . LYS A 1 412 ? 8.267 -7.486 18.602 1.00 88.88 412 LYS A C 1
ATOM 3389 O O . LYS A 1 412 ? 9.276 -8.049 18.188 1.00 88.88 412 LYS A O 1
ATOM 3394 N N . THR A 1 413 ? 7.185 -8.162 18.989 1.00 86.31 413 THR A N 1
ATOM 3395 C CA . THR A 1 413 ? 7.097 -9.628 18.904 1.00 86.31 413 THR A CA 1
ATOM 3396 C C . THR A 1 413 ? 7.182 -10.104 17.455 1.00 86.31 413 THR A C 1
ATOM 3398 O O . THR A 1 413 ? 7.884 -11.070 17.170 1.00 86.31 413 THR A O 1
ATOM 3401 N N . ARG A 1 414 ? 6.526 -9.400 16.523 1.00 85.94 414 ARG A N 1
ATOM 3402 C CA . ARG A 1 414 ? 6.615 -9.704 15.085 1.00 85.94 414 ARG A CA 1
ATOM 3403 C C . ARG A 1 414 ? 8.005 -9.450 14.515 1.00 85.94 414 ARG A C 1
ATOM 3405 O O . ARG A 1 414 ? 8.513 -10.302 13.801 1.00 85.94 414 ARG A O 1
ATOM 3412 N N . PHE A 1 415 ? 8.620 -8.324 14.868 1.00 83.06 415 PHE A N 1
ATOM 3413 C CA . PHE A 1 415 ? 9.987 -8.004 14.478 1.00 83.06 415 PHE A CA 1
ATOM 3414 C C . PHE A 1 415 ? 10.936 -9.127 14.892 1.00 83.06 415 PHE A C 1
ATOM 3416 O O . PHE A 1 415 ? 11.652 -9.645 14.054 1.00 83.06 415 PHE A O 1
ATOM 3423 N N . ASN A 1 416 ? 10.884 -9.571 16.152 1.00 79.44 416 ASN A N 1
ATOM 3424 C CA . ASN A 1 416 ? 11.729 -10.667 16.634 1.00 79.44 416 ASN A CA 1
ATOM 3425 C C . ASN A 1 416 ? 11.485 -11.992 15.897 1.00 79.44 416 ASN A C 1
ATOM 3427 O O . ASN A 1 416 ? 12.410 -12.786 15.765 1.00 79.44 416 ASN A O 1
ATOM 3431 N N . LYS A 1 417 ? 10.252 -12.237 15.435 1.00 79.19 417 LYS A N 1
ATOM 3432 C CA . LYS A 1 417 ? 9.920 -13.422 14.642 1.00 79.19 417 LYS A CA 1
ATOM 3433 C C . LYS A 1 417 ? 10.632 -13.378 13.284 1.00 79.19 417 LYS A C 1
ATOM 3435 O O . LYS A 1 417 ? 11.402 -14.278 12.980 1.00 79.19 417 LYS A O 1
ATOM 3440 N N . PHE A 1 418 ? 10.431 -12.312 12.511 1.00 74.56 418 PHE A N 1
ATOM 3441 C CA . PHE A 1 418 ? 10.909 -12.232 11.124 1.00 74.56 418 PHE A CA 1
ATOM 3442 C C . PHE A 1 418 ? 12.358 -11.739 10.981 1.00 74.56 418 PHE A C 1
ATOM 3444 O O . PHE A 1 418 ? 12.993 -11.969 9.954 1.00 74.56 418 PHE A O 1
ATOM 3451 N N . SER A 1 419 ? 12.928 -11.091 12.001 1.00 62.66 419 SER A N 1
ATOM 3452 C CA . SER A 1 419 ? 14.337 -10.674 11.991 1.00 62.66 419 SER A CA 1
ATOM 3453 C C . SER A 1 419 ? 15.308 -11.841 12.188 1.00 62.66 419 SER A C 1
ATOM 3455 O O . SER A 1 419 ? 16.454 -11.746 11.762 1.00 62.66 419 SER A O 1
ATOM 3457 N N . SER A 1 420 ? 14.856 -12.947 12.790 1.00 48.19 420 SER A N 1
ATOM 3458 C CA . SER A 1 420 ? 15.650 -14.175 12.943 1.00 48.19 420 SER A CA 1
ATOM 3459 C C . SER A 1 420 ? 15.767 -15.003 11.654 1.00 48.19 420 SER A C 1
ATOM 3461 O O . SER A 1 420 ? 16.676 -15.819 11.539 1.00 48.19 420 SER A O 1
ATOM 3463 N N . GLU A 1 421 ? 14.893 -14.747 10.676 1.00 45.06 421 GLU A N 1
ATOM 3464 C CA . GLU A 1 421 ? 14.851 -15.418 9.367 1.00 45.06 421 GLU A CA 1
ATOM 3465 C C . GLU A 1 421 ? 15.679 -14.668 8.296 1.00 45.06 421 GLU A C 1
ATOM 3467 O O . GLU A 1 421 ? 16.048 -15.249 7.282 1.00 45.06 421 GLU A O 1
ATOM 3472 N N . ASN A 1 422 ? 16.045 -13.399 8.535 1.00 39.50 422 ASN A N 1
ATOM 3473 C CA . ASN A 1 422 ? 16.665 -12.506 7.548 1.00 39.50 422 ASN A CA 1
ATOM 3474 C C . ASN A 1 422 ? 18.142 -12.183 7.865 1.00 39.50 422 ASN A C 1
ATOM 3476 O O . ASN A 1 422 ? 18.461 -11.123 8.410 1.00 39.50 422 ASN A O 1
ATOM 3480 N N . ILE A 1 423 ? 19.073 -13.062 7.469 1.00 37.81 423 ILE A N 1
ATOM 3481 C CA . ILE A 1 423 ? 20.499 -12.714 7.320 1.00 37.81 423 ILE A CA 1
ATOM 3482 C C . ILE A 1 423 ? 20.743 -12.332 5.855 1.00 37.81 423 ILE A C 1
ATOM 3484 O O . ILE A 1 423 ? 21.105 -13.187 5.060 1.00 37.81 423 ILE A O 1
ATOM 3488 N N . GLN A 1 424 ? 20.526 -11.058 5.509 1.00 33.53 424 GLN A N 1
ATOM 3489 C CA . GLN A 1 424 ? 21.263 -10.266 4.502 1.00 33.53 424 GLN A CA 1
ATOM 3490 C C . GLN A 1 424 ? 20.461 -8.997 4.169 1.00 33.53 424 GLN A C 1
ATOM 3492 O O . GLN A 1 424 ? 19.559 -9.021 3.341 1.00 33.53 424 GLN A O 1
ATOM 3497 N N . TYR A 1 425 ? 20.819 -7.860 4.772 1.00 40.47 425 TYR A N 1
ATOM 3498 C CA . TYR A 1 425 ? 20.328 -6.553 4.323 1.00 40.47 425 TYR A CA 1
ATOM 3499 C C . TYR A 1 425 ? 21.473 -5.693 3.792 1.00 40.47 425 TYR A C 1
ATOM 3501 O O . TYR A 1 425 ? 22.424 -5.372 4.503 1.00 40.47 425 TYR A O 1
ATOM 3509 N N . GLY A 1 426 ? 21.340 -5.337 2.513 1.00 30.77 426 GLY A N 1
ATOM 3510 C CA . GLY A 1 426 ? 22.214 -4.436 1.762 1.00 30.77 426 GLY A CA 1
ATOM 3511 C C . GLY A 1 426 ? 21.644 -4.021 0.398 1.00 30.77 426 GLY A C 1
ATOM 3512 O O . GLY A 1 426 ? 22.421 -3.637 -0.475 1.00 30.77 426 GLY A O 1
ATOM 3513 N N . ARG A 1 427 ? 20.319 -4.121 0.175 1.00 33.41 427 ARG A N 1
ATOM 3514 C CA . ARG A 1 427 ? 19.709 -3.863 -1.146 1.00 33.41 427 ARG A CA 1
ATOM 3515 C C . ARG A 1 427 ? 19.112 -2.468 -1.357 1.00 33.41 427 ARG A C 1
ATOM 3517 O O . ARG A 1 427 ? 19.076 -2.063 -2.510 1.00 33.41 427 ARG A O 1
ATOM 3524 N N . CYS A 1 428 ? 18.773 -1.691 -0.320 1.00 30.88 428 CYS A N 1
ATOM 3525 C CA . CYS A 1 428 ? 18.188 -0.353 -0.538 1.00 30.88 428 CYS A CA 1
ATOM 3526 C C . CYS A 1 428 ? 19.109 0.845 -0.225 1.00 30.88 428 CYS A C 1
ATOM 3528 O O . CYS A 1 428 ? 18.973 1.888 -0.851 1.00 30.88 428 CYS A O 1
ATOM 3530 N N . MET A 1 429 ? 20.171 0.693 0.582 1.00 29.98 429 MET A N 1
ATOM 3531 C CA . MET A 1 429 ? 21.199 1.756 0.686 1.00 29.98 429 MET A CA 1
ATOM 3532 C C . MET A 1 429 ? 22.102 1.868 -0.557 1.00 29.98 429 MET A C 1
ATOM 3534 O O . MET A 1 429 ? 22.859 2.825 -0.680 1.00 29.98 429 MET A O 1
ATOM 3538 N N . LYS A 1 430 ? 22.046 0.911 -1.496 1.00 29.31 430 LYS A N 1
ATOM 3539 C CA . LYS A 1 430 ? 22.888 0.941 -2.704 1.00 29.31 430 LYS A CA 1
ATOM 3540 C C . LYS A 1 430 ? 22.294 1.714 -3.880 1.00 29.31 430 LYS A C 1
ATOM 3542 O O . LYS A 1 430 ? 23.065 2.076 -4.760 1.00 29.31 430 LYS A O 1
ATOM 3547 N N . LYS A 1 431 ? 20.994 2.032 -3.903 1.00 29.86 431 LYS A N 1
ATOM 3548 C CA . LYS A 1 431 ? 20.443 2.906 -4.959 1.00 29.86 431 LYS A CA 1
ATOM 3549 C C . LYS A 1 431 ? 20.596 4.402 -4.661 1.00 29.86 431 LYS A C 1
ATOM 3551 O O . LYS A 1 431 ? 20.623 5.179 -5.603 1.00 29.86 431 LYS A O 1
ATOM 3556 N N . SER A 1 432 ? 20.862 4.797 -3.411 1.00 30.31 432 SER A N 1
ATOM 3557 C CA . SER A 1 432 ? 21.257 6.176 -3.069 1.00 30.31 432 SER A CA 1
ATOM 3558 C C . SER A 1 432 ? 22.780 6.390 -2.965 1.00 30.31 432 SER A C 1
ATOM 3560 O O . SER A 1 432 ? 23.216 7.462 -2.558 1.00 30.31 432 SER A O 1
ATOM 3562 N N . MET A 1 433 ? 23.608 5.385 -3.292 1.00 27.00 433 MET A N 1
ATOM 3563 C CA . MET A 1 433 ? 25.081 5.436 -3.162 1.00 27.00 433 MET A CA 1
ATOM 3564 C C . MET A 1 433 ? 25.851 5.465 -4.496 1.00 27.00 433 MET A C 1
ATOM 3566 O O . MET A 1 433 ? 27.077 5.423 -4.476 1.00 27.00 433 MET A O 1
ATOM 3570 N N . TYR A 1 434 ? 25.179 5.587 -5.648 1.00 26.33 434 TYR A N 1
ATOM 3571 C CA . TYR A 1 434 ? 25.846 5.782 -6.951 1.00 26.33 434 TYR A CA 1
ATOM 3572 C C . TYR A 1 434 ? 25.888 7.244 -7.429 1.00 26.33 434 TYR A C 1
ATOM 3574 O O . TYR A 1 434 ? 26.162 7.501 -8.594 1.00 26.33 434 TYR A O 1
ATOM 3582 N N . PHE A 1 435 ? 25.715 8.208 -6.521 1.00 29.41 435 PHE A N 1
ATOM 3583 C CA . PHE A 1 435 ? 26.023 9.621 -6.770 1.00 29.41 435 PHE A CA 1
ATOM 3584 C C . PHE A 1 435 ? 26.883 10.206 -5.642 1.00 29.41 435 PHE A C 1
ATOM 3586 O O . PHE A 1 435 ? 26.555 11.207 -5.019 1.00 29.41 435 PHE A O 1
ATOM 3593 N N . THR A 1 436 ? 28.030 9.582 -5.379 1.00 30.62 436 THR A N 1
ATOM 3594 C CA . THR A 1 436 ? 29.183 10.290 -4.803 1.00 30.62 436 THR A CA 1
ATOM 3595 C C . THR A 1 436 ? 30.279 10.369 -5.860 1.00 30.62 436 THR A C 1
ATOM 3597 O O . THR A 1 436 ? 31.333 9.749 -5.736 1.00 30.62 436 THR A O 1
ATOM 3600 N N . GLY A 1 437 ? 29.996 11.091 -6.945 1.00 25.94 437 GLY A N 1
ATOM 3601 C CA . GLY A 1 437 ? 31.028 11.654 -7.809 1.00 25.94 437 GLY A CA 1
ATOM 3602 C C . GLY A 1 437 ? 31.424 13.009 -7.231 1.00 25.94 437 GLY A C 1
ATOM 3603 O O . GLY A 1 437 ? 30.580 13.892 -7.146 1.00 25.94 437 GLY A O 1
ATOM 3604 N N . GLN A 1 438 ? 32.665 13.102 -6.754 1.00 25.80 438 GLN A N 1
ATOM 3605 C CA . GLN A 1 438 ? 33.384 14.290 -6.276 1.00 25.80 438 GLN A CA 1
ATOM 3606 C C . GLN A 1 438 ? 32.667 15.641 -6.441 1.00 25.80 438 GLN A C 1
ATOM 3608 O O . GLN A 1 438 ? 32.634 16.217 -7.526 1.00 25.80 438 GLN A O 1
ATOM 3613 N N . ILE A 1 439 ? 32.217 16.212 -5.323 1.00 27.05 439 ILE A N 1
ATOM 3614 C CA . ILE A 1 439 ? 32.203 17.668 -5.186 1.00 27.05 439 ILE A CA 1
ATOM 3615 C C . ILE A 1 439 ? 33.634 18.039 -4.804 1.00 27.05 439 ILE A C 1
ATOM 3617 O O . ILE A 1 439 ? 33.997 18.006 -3.626 1.00 27.05 439 ILE A O 1
ATOM 3621 N N . ASP A 1 440 ? 34.466 18.320 -5.804 1.00 26.66 440 ASP A N 1
ATOM 3622 C CA . ASP A 1 440 ? 35.716 19.020 -5.548 1.00 26.66 440 ASP A CA 1
ATOM 3623 C C . ASP A 1 440 ? 35.360 20.418 -5.028 1.00 26.66 440 ASP A C 1
ATOM 3625 O O . ASP A 1 440 ? 34.595 21.181 -5.623 1.00 26.66 440 ASP A O 1
ATOM 3629 N N . SER A 1 441 ? 35.887 20.711 -3.848 1.00 28.75 441 SER A N 1
ATOM 3630 C CA . SER A 1 441 ? 35.786 21.980 -3.148 1.00 28.75 441 SER A CA 1
ATOM 3631 C C . SER A 1 441 ? 36.202 23.147 -4.047 1.00 28.75 441 SER A C 1
ATOM 3633 O O . SER A 1 441 ? 37.391 23.321 -4.319 1.00 28.75 441 SER A O 1
ATOM 3635 N N . VAL A 1 442 ? 35.255 24.000 -4.440 1.00 26.98 442 VAL A N 1
ATOM 3636 C CA . VAL A 1 442 ? 35.590 25.353 -4.891 1.00 26.98 442 VAL A CA 1
ATOM 3637 C C . VAL A 1 442 ? 35.688 26.225 -3.649 1.00 26.98 442 VAL A C 1
ATOM 3639 O O . VAL A 1 442 ? 34.700 26.520 -2.977 1.00 26.98 442 VAL A O 1
ATOM 3642 N N . ALA A 1 443 ? 36.929 26.565 -3.318 1.00 25.59 443 ALA A N 1
ATOM 3643 C CA . ALA A 1 443 ? 37.274 27.497 -2.269 1.00 25.59 443 ALA A CA 1
ATOM 3644 C C . ALA A 1 443 ? 36.575 28.843 -2.496 1.00 25.59 443 ALA A C 1
ATOM 3646 O O . ALA A 1 443 ? 36.626 29.429 -3.577 1.00 25.59 443 ALA A O 1
ATOM 3647 N N . VAL A 1 444 ? 35.958 29.330 -1.425 1.00 28.34 444 VAL A N 1
ATOM 3648 C CA . VAL A 1 444 ? 35.529 30.713 -1.268 1.00 28.34 444 VAL A CA 1
ATOM 3649 C C . VAL A 1 444 ? 36.778 31.590 -1.323 1.00 28.34 444 VAL A C 1
ATOM 3651 O O . VAL A 1 444 ? 37.564 31.594 -0.382 1.00 28.34 444 VAL A O 1
ATOM 3654 N N . ASN A 1 445 ? 36.947 32.343 -2.406 1.00 26.36 445 ASN A N 1
ATOM 3655 C CA . ASN A 1 445 ? 37.711 33.582 -2.379 1.00 26.36 445 ASN A CA 1
ATOM 3656 C C . ASN A 1 445 ? 36.727 34.708 -2.660 1.00 26.36 445 ASN A C 1
ATOM 3658 O O . ASN A 1 445 ? 36.103 34.763 -3.720 1.00 26.36 445 ASN A O 1
ATOM 3662 N N . GLY A 1 446 ? 36.536 35.542 -1.643 1.00 28.42 446 GLY A N 1
ATOM 3663 C CA . GLY A 1 446 ? 35.763 36.758 -1.764 1.00 28.42 446 GLY A CA 1
ATOM 3664 C C . GLY A 1 446 ? 36.460 37.741 -2.689 1.00 28.42 446 GLY A C 1
ATOM 3665 O O . GLY A 1 446 ? 37.680 37.824 -2.701 1.00 28.42 446 GLY A O 1
ATOM 3666 N N . ASP A 1 447 ? 35.652 38.510 -3.401 1.00 24.28 447 ASP A N 1
ATOM 3667 C CA . ASP A 1 447 ? 35.885 39.937 -3.509 1.00 24.28 447 ASP A CA 1
ATOM 3668 C C . ASP A 1 447 ? 34.536 40.632 -3.668 1.00 24.28 447 ASP A C 1
ATOM 3670 O O . ASP A 1 447 ? 33.750 40.376 -4.580 1.00 24.28 447 ASP A O 1
ATOM 3674 N N . ALA A 1 448 ? 34.254 41.485 -2.691 1.00 28.69 448 ALA A N 1
ATOM 3675 C CA . ALA A 1 448 ? 33.153 42.417 -2.716 1.00 28.69 448 ALA A CA 1
ATOM 3676 C C . ALA A 1 448 ? 33.456 43.507 -3.745 1.00 28.69 448 ALA A C 1
ATOM 3678 O O . ALA A 1 448 ? 34.474 44.184 -3.636 1.00 28.69 448 ALA A O 1
ATOM 3679 N N . THR A 1 449 ? 32.540 43.761 -4.676 1.00 26.36 449 THR A N 1
ATOM 3680 C CA . THR A 1 449 ? 32.435 45.082 -5.305 1.00 26.36 449 THR A CA 1
ATOM 3681 C C . THR A 1 449 ? 30.973 45.486 -5.445 1.00 26.36 449 THR A C 1
ATOM 3683 O O . THR A 1 449 ? 30.187 44.919 -6.197 1.00 26.36 449 THR A O 1
ATOM 3686 N N . TYR A 1 450 ? 30.626 46.486 -4.638 1.00 27.55 450 TYR A N 1
ATOM 3687 C CA . TYR A 1 450 ? 29.483 47.373 -4.798 1.00 27.55 450 TYR A CA 1
ATOM 3688 C C . TYR A 1 450 ? 29.506 48.029 -6.179 1.00 27.55 450 TYR A C 1
ATOM 3690 O O . TYR A 1 450 ? 30.510 48.650 -6.502 1.00 27.55 450 TYR A O 1
ATOM 3698 N N . TYR A 1 451 ? 28.376 48.035 -6.890 1.00 25.39 451 TYR A N 1
ATOM 3699 C CA . TYR A 1 451 ? 27.962 49.179 -7.709 1.00 25.39 451 TYR A CA 1
ATOM 3700 C C . TYR A 1 451 ? 26.432 49.268 -7.740 1.00 25.39 451 TYR A C 1
ATOM 3702 O O . TYR A 1 451 ? 25.746 48.505 -8.413 1.00 25.39 451 TYR A O 1
ATOM 3710 N N . SER A 1 452 ? 25.899 50.232 -6.995 1.00 26.34 452 SER A N 1
ATOM 3711 C CA . SER A 1 452 ? 24.689 50.958 -7.364 1.00 26.34 452 SER A CA 1
ATOM 3712 C C . SER A 1 452 ? 25.066 52.002 -8.416 1.00 26.34 452 SER A C 1
ATOM 3714 O O . SER A 1 452 ? 26.075 52.662 -8.212 1.00 26.34 452 SER A O 1
ATOM 3716 N N . VAL A 1 453 ? 24.279 52.165 -9.489 1.00 27.59 453 VAL A N 1
ATOM 3717 C CA . VAL A 1 453 ? 23.636 53.424 -9.947 1.00 27.59 453 VAL A CA 1
ATOM 3718 C C . VAL A 1 453 ? 22.579 53.043 -10.997 1.00 27.59 453 VAL A C 1
ATOM 3720 O O . VAL A 1 453 ? 22.832 52.195 -11.848 1.00 27.59 453 VAL A O 1
ATOM 3723 N N . GLY A 1 454 ? 21.391 53.642 -10.900 1.00 29.12 454 GLY A N 1
ATOM 3724 C CA . GLY A 1 454 ? 20.278 53.442 -11.824 1.00 29.12 454 GLY A CA 1
ATOM 3725 C C . GLY A 1 454 ? 20.369 54.198 -13.153 1.00 29.12 454 GLY A C 1
ATOM 3726 O O . GLY A 1 454 ? 21.289 54.980 -13.400 1.00 29.12 454 GLY A O 1
ATOM 3727 N N . GLY A 1 455 ? 19.337 53.957 -13.959 1.00 29.89 455 GLY A N 1
ATOM 3728 C CA . GLY A 1 455 ? 18.954 54.628 -15.197 1.00 29.89 455 GLY A CA 1
ATOM 3729 C C . GLY A 1 455 ? 17.582 54.120 -15.602 1.00 29.89 455 GLY A C 1
ATOM 3730 O O . GLY A 1 455 ? 17.466 52.880 -15.709 1.00 29.89 455 GLY A O 1
#